Protein AF-A0A1I9GEI7-F1 (afdb_monomer_lite)

Foldseek 3Di:
DDDDDDDDDDDDDDDDDDDDPDDDPVVVVVVVVVVVVVVVVVVVVVVVVVVVVVVVVVVVVVVVVVVVVVVVVVVVVVVVVVVVVVVVVVVVVVVVVVVVVVVVVVVVVVVVVVVVVVVVVPPDDDDDDDDDDDDDDDDDDCDPVNVVVVVVVVVVVVVVVVVVVVVVVVVVVVVVVVVVVVVVVVVCVVCPDPVVVCPDPVNVVVVVVVVVVVVVVVVVVVVVVVVVVVVVVVVVVVVVVVVVVVVVVVVVVVVVVVVVVVVVVVVVVVVVVVVVVVVVVVVVVVVVVVVPVVVVVVVVVVVVVVVVVVVVVVVVVVVVVVVVVVVVVVVVVVVVVVVVVVVVVVPDDDDDDDDDDDDDDDDDDDDDDDDDDDDYDDDDDDDDDDDDDDDDDDDDDPDPPPVVVVVVVVVVVVVVVVVVPDDDVVPVVVVVVVVVVVVVVVVVVVVVVVVVVVVVVVVVVVVVVVVVVVVVVVVVVVVVVVVVVVVVVVVVVVVVVVVVVVVVVVVVVVVVVVVVVVVVVVVVVVVVVVVVVVVVVVVVVVVVVVVVVVVVVVVVVVVVVVVVVVVVVVVVVVVVVVVVVVVVVVVVVVVVVVVVVVVVVVV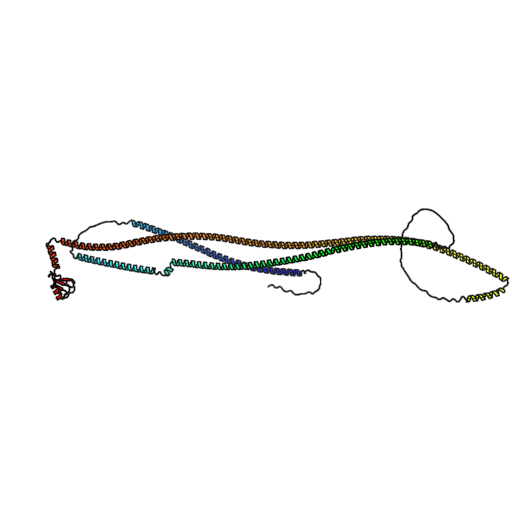VVVVVVVVVVVVVVVVVVVVVVVVVVVVVVVVVVVVVVVVVVVVVVVVVVVVVVVVVVVVVVVVPPPDVVCVVVVVVVVVLQVQAFPQPRPHGWFKAFQVPRDTGHPVSCVVCQVVVVQADPPPRHGDHDVRMDTHDDD

Sequence (742 aa):
MIASCSTADESPDDGASTSDGRPTVNAMLVKRNAELSEENIKLQKMITKLQSENHSLSSKVSAQEDKLTIIDTRKQEMDNSLEEMKYELEKAMRRECKLDFRLAEYVKKTRDLEMNLMKASVVNGPNNTNNTKADSPPTASVNKSKLEELEQNLEIQTDLAASRLQELQEMLDKNKNLTKQVENLKMNLKNIPTEVIRTSIEYTTLQSQFSSLFTEANQMRQQIETAKSQLAALRSAHSKQIEVMESEECQAREQMQDTMNRHEEELYQVRREYEMLRLEFEQNLSANEQSGPLNKEIRLMLASAKAENQQLKQEANRFKRKWKEAVSSLAKCNKELESERRYRERCLLIEIEDDNDALASPDQDRNIAEPSESLLHDGESCEYNSEIDGDTDIGTHPNRVIQKLKKKVADLQLKIDALNALTAEQRERAELLVRERRLKLENDKLQLHIKKLAGADHREKMKYYSDEAQRKIRLETADRLRKEAHSARQEEEGLMNDVETTGQAFEEMQEQNTRLLQQLREKDDANLKLMAERIRANQYQKKMSEERERTEERISSLQNQIEAQQLMISKLEETEKLLRQKNSHLEHQLRLIEQANDMHKRKAIECSQTSADYKAQLEKCNSQLNDAQQAVTTKTSQQEVDSFKIKRLEEEKSILRKKLERTKKMEKMENWDEVLNEEIRELKDILTCPSCKVRRKDAVLTKCFHVFCMECMKTRYETRRRKCPKCNAAFGANDYRRMYFT

Secondary structure (DSSP, 8-state):
------------------------HHHHHHHHHHHHHHHHHHHHHHHHHHHHHHHHHHHHHHHHHHHHHHHHHHHHHHHHHHHHHHHHHHHHHHHHHHHHHHHHHHHHHHHHHHHHHHHHTTS--------------------HHHHHHHHHHHHHHHHHHHHHHHHHHHHHHHHHHHHHHHHHHHHHHHS--HHHHHTSHHHHHHHHHHHHHHHHHHHHHHHHHHHHHHHHHHHHHHHHHHHHHHHHHHHHHHHHHHHHHHHHHHHHHHHHHHHHHHHHHHHHHHHHHHHHHHHHHHHHHHHHHHHHHHHHHHHHHHHHHHHHHHHHHHHHHHHHHHHHHHHHTTS--------------------------------------------------S-SSHHHHHHHHHHHHHHHHHHTT--THHHHHHHHHHHHHHHHHHHHHHHHHHHHHHHHHHHHHHHHHHHHHHHHHHHHHHHHHHHHHHHHHHHHHHHHHHHHHHHHHHHHHHHHHHHHHHHHHHHHHHHHHHHHHHHHHHHHHHHHHHHHHHHHHHHHHHHHHHHHHHHHHHHHHHHHHHHHHHHHHHHHHHHHHHHHHHHHHHHHHHHHHHHHHHHHHHHHHHHHHHHHHHHHHHHHHHHHHHHHHHHHHHHHHHHHHHHHHHHHHHTT---HHHHHHHHHHHHHHHHB-TTTSSSBP-EEETTT--EE-HHHHHHHHHTS--B-TTT--B--GGGEEE----

Structure (mmCIF, N/CA/C/O backbone):
data_AF-A0A1I9GEI7-F1
#
_entry.id   AF-A0A1I9GEI7-F1
#
loop_
_atom_site.group_PDB
_atom_site.id
_atom_site.type_symbol
_atom_site.label_atom_id
_atom_site.label_alt_id
_atom_site.label_comp_id
_atom_site.label_asym_id
_atom_site.label_entity_id
_atom_site.label_seq_id
_atom_site.pdbx_PDB_ins_code
_atom_site.Cartn_x
_atom_site.Cartn_y
_atom_site.Cartn_z
_atom_site.occupancy
_atom_site.B_iso_or_equiv
_atom_site.auth_seq_id
_atom_site.auth_comp_id
_atom_site.auth_asym_id
_atom_site.auth_atom_id
_atom_site.pdbx_PDB_model_num
ATOM 1 N N . MET A 1 1 ? -19.614 -15.249 -33.606 1.00 47.25 1 MET A N 1
ATOM 2 C CA . MET A 1 1 ? -19.896 -15.496 -35.035 1.00 47.25 1 MET A CA 1
ATOM 3 C C . MET A 1 1 ? -19.395 -14.316 -35.857 1.00 47.25 1 MET A C 1
ATOM 5 O O . MET A 1 1 ? -20.110 -13.334 -35.958 1.00 47.25 1 MET A O 1
ATOM 9 N N . ILE A 1 2 ? -18.194 -14.409 -36.426 1.00 38.41 2 ILE A N 1
ATOM 10 C CA . ILE A 1 2 ? -17.815 -13.773 -37.701 1.00 38.41 2 ILE A CA 1
ATOM 11 C C . ILE A 1 2 ? -16.936 -14.819 -38.397 1.00 38.41 2 ILE A C 1
ATOM 13 O O . ILE A 1 2 ? -16.168 -15.498 -37.715 1.00 38.41 2 ILE A O 1
ATOM 17 N N . ALA A 1 3 ? -17.094 -15.003 -39.706 1.00 49.97 3 ALA A N 1
ATOM 18 C CA . ALA A 1 3 ? -16.322 -15.963 -40.487 1.00 49.97 3 ALA A CA 1
ATOM 19 C C . ALA A 1 3 ? -15.594 -15.245 -41.628 1.00 49.97 3 ALA A C 1
ATOM 21 O O . ALA A 1 3 ? -16.224 -14.531 -42.403 1.00 49.97 3 ALA A O 1
ATOM 22 N N . SER A 1 4 ? -14.288 -15.491 -41.728 1.00 43.84 4 SER A N 1
ATOM 23 C CA . SER A 1 4 ? -13.416 -15.098 -42.839 1.00 43.84 4 SER A CA 1
ATOM 24 C C . SER A 1 4 ? -12.500 -16.301 -43.092 1.00 43.84 4 SER A C 1
ATOM 26 O O . SER A 1 4 ? -11.586 -16.541 -42.312 1.00 43.84 4 SER A O 1
ATOM 28 N N . CYS A 1 5 ? -12.922 -17.267 -43.908 1.00 33.53 5 CYS A N 1
ATOM 29 C CA . CYS A 1 5 ? -12.901 -17.247 -45.377 1.00 33.53 5 CYS A CA 1
ATOM 30 C C . CYS A 1 5 ? -11.485 -17.516 -45.908 1.00 33.53 5 CYS A C 1
ATOM 32 O O . CYS A 1 5 ? -10.578 -16.707 -45.733 1.00 33.53 5 CYS A O 1
ATOM 34 N N . SER A 1 6 ? -11.315 -18.689 -46.517 1.00 43.53 6 SER A N 1
ATOM 35 C CA . SER A 1 6 ? -10.048 -19.179 -47.054 1.00 43.53 6 SER A CA 1
ATOM 36 C C . SER A 1 6 ? -9.843 -18.701 -48.490 1.00 43.53 6 SER A C 1
ATOM 38 O O . SER A 1 6 ? -10.722 -18.879 -49.329 1.00 43.53 6 SER A O 1
ATOM 40 N N . THR A 1 7 ? -8.654 -18.184 -48.784 1.00 39.38 7 THR A N 1
ATOM 41 C CA . THR A 1 7 ? -8.122 -18.020 -50.144 1.00 39.38 7 THR A CA 1
ATOM 42 C C . THR A 1 7 ? -6.944 -18.985 -50.270 1.00 39.38 7 THR A C 1
ATOM 44 O O . THR A 1 7 ? -5.999 -18.881 -49.493 1.00 39.38 7 THR A O 1
ATOM 47 N N . ALA A 1 8 ? -7.097 -20.082 -51.009 1.00 36.38 8 ALA A N 1
ATOM 48 C CA . ALA A 1 8 ? -7.013 -20.142 -52.473 1.00 36.38 8 ALA A CA 1
ATOM 49 C C . ALA A 1 8 ? -5.539 -20.175 -52.901 1.00 36.38 8 ALA A C 1
ATOM 51 O O . ALA A 1 8 ? -4.806 -19.207 -52.725 1.00 36.38 8 ALA A O 1
ATOM 52 N N . ASP A 1 9 ? -5.137 -21.349 -53.377 1.00 42.50 9 ASP A N 1
ATOM 53 C CA . ASP A 1 9 ? -3.764 -21.748 -53.665 1.00 42.50 9 ASP A CA 1
ATOM 54 C C . ASP A 1 9 ? -3.524 -21.564 -55.172 1.00 42.50 9 ASP A C 1
ATOM 56 O O . ASP A 1 9 ? -4.087 -22.304 -55.979 1.00 42.50 9 ASP A O 1
ATOM 60 N N . GLU A 1 10 ? -2.763 -20.537 -55.556 1.00 38.41 10 GLU A N 1
ATOM 61 C CA . GLU A 1 10 ? -2.365 -20.285 -56.947 1.00 38.41 10 GLU A CA 1
ATOM 62 C C . GLU A 1 10 ? -0.853 -20.063 -57.022 1.00 38.41 10 GLU A C 1
ATOM 64 O O . GLU A 1 10 ? -0.320 -19.038 -56.590 1.00 38.41 10 GLU A O 1
ATOM 69 N N . SER A 1 11 ? -0.160 -21.043 -57.597 1.00 42.50 11 SER A N 1
ATOM 70 C CA . SER A 1 11 ? 1.248 -20.954 -57.959 1.00 42.50 11 SER A CA 1
ATOM 71 C C . SER A 1 11 ? 1.427 -20.314 -59.340 1.00 42.50 11 SER A C 1
ATOM 73 O O . SER A 1 11 ? 0.691 -20.624 -60.279 1.00 42.50 11 SER A O 1
ATOM 75 N N . PRO A 1 12 ? 2.461 -19.477 -59.500 1.00 52.19 12 PRO A N 1
ATOM 76 C CA . PRO A 1 12 ? 3.128 -19.311 -60.780 1.00 52.19 12 PRO A CA 1
ATOM 77 C C . PRO A 1 12 ? 4.585 -19.799 -60.737 1.00 52.19 12 PRO A C 1
ATOM 79 O O . PRO A 1 12 ? 5.281 -19.680 -59.732 1.00 52.19 12 PRO A O 1
ATOM 82 N N . ASP A 1 13 ? 4.970 -20.353 -61.881 1.00 41.66 13 ASP A N 1
ATOM 83 C CA . ASP A 1 13 ? 6.180 -21.090 -62.258 1.00 41.66 13 ASP A CA 1
ATOM 84 C C . ASP A 1 13 ? 7.545 -20.417 -61.967 1.00 41.66 13 ASP A C 1
ATOM 86 O O . ASP A 1 13 ? 7.644 -19.222 -61.680 1.00 41.66 13 ASP A O 1
ATOM 90 N N . ASP A 1 14 ? 8.610 -21.210 -62.088 1.00 48.62 14 ASP A N 1
ATOM 91 C CA . ASP A 1 14 ? 10.005 -20.840 -61.826 1.00 48.62 14 ASP A CA 1
ATOM 92 C C . ASP A 1 14 ? 10.634 -19.940 -62.917 1.00 48.62 14 ASP A C 1
ATOM 94 O O . ASP A 1 14 ? 10.283 -20.010 -64.096 1.00 48.62 14 ASP A O 1
ATOM 98 N N . GLY A 1 15 ? 11.685 -19.189 -62.547 1.00 38.34 15 GLY A N 1
ATOM 99 C CA . GLY A 1 15 ? 12.739 -18.810 -63.506 1.00 38.34 15 GLY A CA 1
ATOM 100 C C . GLY A 1 15 ? 13.086 -17.326 -63.703 1.00 38.34 15 GLY A C 1
ATOM 101 O O . GLY A 1 15 ? 12.799 -16.758 -64.754 1.00 38.34 15 GLY A O 1
ATOM 102 N N . ALA A 1 16 ? 13.876 -16.746 -62.790 1.00 36.84 16 ALA A N 1
ATOM 103 C CA . ALA A 1 16 ? 14.902 -15.745 -63.138 1.00 36.84 16 ALA A CA 1
ATOM 104 C C . ALA A 1 16 ? 15.959 -15.596 -62.027 1.00 36.84 16 ALA A C 1
ATOM 106 O O . ALA A 1 16 ? 15.636 -15.297 -60.879 1.00 36.84 16 ALA A O 1
ATOM 107 N N . SER A 1 17 ? 17.243 -15.749 -62.363 1.00 48.09 17 SER A N 1
ATOM 108 C CA . SER A 1 17 ? 18.351 -15.591 -61.413 1.00 48.09 17 SER A CA 1
ATOM 109 C C . SER A 1 17 ? 18.900 -14.158 -61.384 1.00 48.09 17 SER A C 1
ATOM 111 O O . SER A 1 17 ? 19.732 -13.799 -62.219 1.00 48.09 17 SER A O 1
ATOM 113 N N . THR A 1 18 ? 18.527 -13.365 -60.377 1.00 38.62 18 THR A N 1
ATOM 114 C CA . THR A 1 18 ? 19.280 -12.161 -59.971 1.00 38.62 18 THR A CA 1
ATOM 115 C C . THR A 1 18 ? 19.300 -12.016 -58.456 1.00 38.62 18 THR A C 1
ATOM 117 O O . THR A 1 18 ? 18.260 -12.087 -57.806 1.00 38.62 18 THR A O 1
ATOM 120 N N . SER A 1 19 ? 20.479 -11.769 -57.893 1.00 50.06 19 SER A N 1
ATOM 121 C CA . SER A 1 19 ? 20.672 -11.512 -56.467 1.00 50.06 19 SER A CA 1
ATOM 122 C C . SER A 1 19 ? 20.316 -10.069 -56.088 1.00 50.06 19 SER A C 1
ATOM 124 O O . SER A 1 19 ? 21.043 -9.154 -56.472 1.00 50.06 19 SER A O 1
ATOM 126 N N . ASP A 1 20 ? 19.293 -9.864 -55.254 1.00 41.44 20 ASP A N 1
ATOM 127 C CA . ASP A 1 20 ? 19.249 -8.706 -54.348 1.00 41.44 20 ASP A CA 1
ATOM 128 C C . ASP A 1 20 ? 18.528 -9.061 -53.033 1.00 41.44 20 ASP A C 1
ATOM 130 O O . ASP A 1 20 ? 17.463 -9.677 -53.020 1.00 41.44 20 ASP A O 1
ATOM 134 N N . GLY A 1 21 ? 19.135 -8.699 -51.904 1.00 50.72 21 GLY A N 1
ATOM 135 C CA . GLY A 1 21 ? 18.755 -9.138 -50.557 1.00 50.72 21 GLY A CA 1
ATOM 136 C C . GLY A 1 21 ? 17.668 -8.284 -49.904 1.00 50.72 21 GLY A C 1
ATOM 137 O O . GLY A 1 21 ? 17.791 -7.939 -48.728 1.00 50.72 21 GLY A O 1
ATOM 138 N N . ARG A 1 22 ? 16.635 -7.878 -50.652 1.00 54.03 22 ARG A N 1
ATOM 139 C CA . ARG A 1 22 ? 15.610 -6.926 -50.187 1.00 54.03 22 ARG A CA 1
ATOM 140 C C . ARG A 1 22 ? 14.222 -7.572 -50.105 1.00 54.03 22 ARG A C 1
ATOM 142 O O . ARG A 1 22 ? 13.704 -7.992 -51.136 1.00 54.03 22 ARG A O 1
ATOM 149 N N . PRO A 1 23 ? 13.570 -7.609 -48.923 1.00 56.78 23 PRO A N 1
ATOM 150 C CA . PRO A 1 23 ? 12.199 -8.097 -48.812 1.00 56.78 23 PRO A CA 1
ATOM 151 C C . PRO A 1 23 ? 11.239 -7.250 -49.653 1.00 56.78 23 PRO A C 1
ATOM 153 O O . PRO A 1 23 ? 11.189 -6.026 -49.509 1.00 56.78 23 PRO A O 1
ATOM 156 N N . THR A 1 24 ? 10.449 -7.903 -50.502 1.00 75.25 24 THR A N 1
ATOM 157 C CA . THR A 1 24 ? 9.419 -7.261 -51.328 1.00 75.25 24 THR A CA 1
ATOM 158 C C . THR A 1 24 ? 8.408 -6.521 -50.449 1.00 75.25 24 THR A C 1
ATOM 160 O O . THR A 1 24 ? 8.056 -6.999 -49.369 1.00 75.25 24 THR A O 1
ATOM 163 N N . VAL A 1 25 ? 7.877 -5.383 -50.912 1.00 73.81 25 VAL A N 1
ATOM 164 C CA . VAL A 1 25 ? 6.962 -4.536 -50.113 1.00 73.81 25 VAL A CA 1
ATOM 165 C C . VAL A 1 25 ? 5.752 -5.321 -49.581 1.00 73.81 25 VAL A C 1
ATOM 167 O O . VAL A 1 25 ? 5.377 -5.148 -48.423 1.00 73.81 25 VAL A O 1
ATOM 170 N N . ASN A 1 26 ? 5.210 -6.267 -50.359 1.00 75.62 26 ASN A N 1
ATOM 171 C CA . ASN A 1 26 ? 4.143 -7.166 -49.900 1.00 75.62 26 ASN A CA 1
ATOM 172 C C . ASN A 1 26 ? 4.545 -8.013 -48.680 1.00 75.62 26 ASN A C 1
ATOM 174 O O . ASN A 1 26 ? 3.736 -8.166 -47.772 1.00 75.62 26 ASN A O 1
ATOM 178 N N . ALA A 1 27 ? 5.780 -8.519 -48.603 1.00 79.06 27 ALA A N 1
ATOM 179 C CA . ALA A 1 27 ? 6.245 -9.294 -47.451 1.00 79.06 27 ALA A CA 1
ATOM 180 C C . ALA A 1 27 ? 6.339 -8.426 -46.182 1.00 79.06 27 ALA A C 1
ATOM 182 O O . ALA A 1 27 ? 5.968 -8.872 -45.096 1.00 79.06 27 ALA A O 1
ATOM 183 N N . MET A 1 28 ? 6.758 -7.161 -46.318 1.00 82.12 28 MET A N 1
ATOM 184 C CA . MET A 1 28 ? 6.739 -6.199 -45.208 1.00 82.12 28 MET A CA 1
ATOM 185 C C . MET A 1 28 ? 5.309 -5.849 -44.766 1.00 82.12 28 MET A C 1
ATOM 187 O O . MET A 1 28 ? 5.043 -5.800 -43.566 1.00 82.12 28 MET A O 1
ATOM 191 N N . LEU A 1 29 ? 4.378 -5.658 -45.708 1.00 79.19 29 LEU A N 1
ATOM 192 C CA . LEU A 1 29 ? 2.964 -5.392 -45.410 1.00 79.19 29 LEU A CA 1
ATOM 193 C C . LEU A 1 29 ? 2.276 -6.589 -44.737 1.00 79.19 29 LEU A C 1
ATOM 195 O O . LEU A 1 29 ? 1.579 -6.404 -43.742 1.00 79.19 29 LEU A O 1
ATOM 199 N N . VAL A 1 30 ? 2.512 -7.814 -45.219 1.00 87.75 30 VAL A N 1
ATOM 200 C CA . VAL A 1 30 ? 2.005 -9.048 -44.592 1.00 87.75 30 VAL A CA 1
ATOM 201 C C . VAL A 1 30 ? 2.549 -9.190 -43.172 1.00 87.75 30 VAL A C 1
ATOM 203 O O . VAL A 1 30 ? 1.767 -9.421 -42.249 1.00 87.75 30 VAL A O 1
ATOM 206 N N . LYS A 1 31 ? 3.855 -8.966 -42.959 1.00 89.12 31 LYS A N 1
ATOM 207 C CA . LYS A 1 31 ? 4.442 -8.994 -41.613 1.00 89.12 31 LYS A CA 1
ATOM 208 C C . LYS A 1 31 ? 3.814 -7.936 -40.697 1.00 89.12 31 LYS A C 1
ATOM 210 O O . LYS A 1 31 ? 3.399 -8.272 -39.591 1.00 89.12 31 LYS A O 1
ATOM 215 N N . ARG A 1 32 ? 3.685 -6.681 -41.147 1.00 89.88 32 ARG A N 1
ATOM 216 C CA . ARG A 1 32 ? 3.103 -5.608 -40.322 1.00 89.88 32 ARG A CA 1
ATOM 217 C C . ARG A 1 32 ? 1.621 -5.848 -40.015 1.00 89.88 32 ARG A C 1
ATOM 219 O O . ARG A 1 32 ? 1.188 -5.557 -38.905 1.00 89.88 32 ARG A O 1
ATOM 226 N N . ASN A 1 33 ? 0.860 -6.433 -40.942 1.00 88.38 33 ASN A N 1
ATOM 227 C CA . ASN A 1 33 ? -0.521 -6.854 -40.689 1.00 88.38 33 ASN A CA 1
ATOM 228 C C . ASN A 1 33 ? -0.609 -8.009 -39.679 1.00 88.38 33 ASN A C 1
ATOM 230 O O . ASN A 1 33 ? -1.514 -8.004 -38.847 1.00 88.38 33 ASN A O 1
ATOM 234 N N . ALA A 1 34 ? 0.327 -8.964 -39.700 1.00 92.25 34 ALA A N 1
ATOM 235 C CA . ALA A 1 34 ? 0.399 -10.018 -38.687 1.00 92.25 34 ALA A CA 1
ATOM 236 C C . ALA A 1 34 ? 0.708 -9.442 -37.292 1.00 92.25 34 ALA A C 1
ATOM 238 O O . ALA A 1 34 ? -0.005 -9.747 -36.337 1.00 92.25 34 ALA A O 1
ATOM 239 N N . GLU A 1 35 ? 1.691 -8.539 -37.190 1.00 92.44 35 GLU A N 1
ATOM 240 C CA . GLU A 1 35 ? 2.014 -7.811 -35.952 1.00 92.44 35 GLU A CA 1
ATOM 241 C C . GLU A 1 35 ? 0.794 -7.026 -35.420 1.00 92.44 35 GLU A C 1
ATOM 243 O O . GLU A 1 35 ? 0.426 -7.176 -34.256 1.00 92.44 35 GLU A O 1
ATOM 248 N N . LEU A 1 36 ? 0.111 -6.252 -36.276 1.00 92.31 36 LEU A N 1
ATOM 249 C CA . LEU A 1 36 ? -1.103 -5.490 -35.928 1.00 92.31 36 LEU A CA 1
ATOM 250 C C . LEU A 1 36 ? -2.303 -6.379 -35.553 1.00 92.31 36 LEU A C 1
ATOM 252 O O . LEU A 1 36 ? -3.172 -5.959 -34.782 1.00 92.31 36 LEU A O 1
ATOM 256 N N . SER A 1 37 ? -2.377 -7.597 -36.096 1.00 93.06 37 SER A N 1
ATOM 257 C CA . SER A 1 37 ? -3.395 -8.589 -35.739 1.00 93.06 37 SER A CA 1
ATOM 258 C C . SER A 1 37 ? -3.120 -9.183 -34.355 1.00 93.06 37 SER A C 1
ATOM 260 O O . SER A 1 37 ? -4.022 -9.243 -33.519 1.00 93.06 37 SER A O 1
ATOM 262 N N . GLU A 1 38 ? -1.866 -9.536 -34.064 1.00 94.25 38 GLU A N 1
ATOM 263 C CA . GLU A 1 38 ? -1.453 -10.019 -32.744 1.00 94.25 38 GLU A CA 1
ATOM 264 C C . GLU A 1 38 ? -1.621 -8.933 -31.664 1.00 94.25 38 GLU A C 1
ATOM 266 O O . GLU A 1 38 ? -2.095 -9.211 -30.561 1.00 94.25 38 GLU A O 1
ATOM 271 N N . GLU A 1 39 ? -1.300 -7.681 -31.998 1.00 93.75 39 GLU A N 1
ATOM 272 C CA . GLU A 1 39 ? -1.525 -6.493 -31.169 1.00 93.75 39 GLU A CA 1
ATOM 273 C C . GLU A 1 39 ? -3.023 -6.276 -30.887 1.00 93.75 39 GLU A C 1
ATOM 275 O O . GLU A 1 39 ? -3.415 -6.137 -29.727 1.00 93.75 39 GLU A O 1
ATOM 280 N N . ASN A 1 40 ? -3.893 -6.386 -31.901 1.00 92.12 40 ASN A N 1
ATOM 281 C CA . ASN A 1 40 ? -5.350 -6.381 -31.707 1.00 92.12 40 ASN A CA 1
ATOM 282 C C . ASN A 1 40 ? -5.828 -7.505 -30.777 1.00 92.12 40 ASN A C 1
ATOM 284 O O . ASN A 1 40 ? -6.654 -7.263 -29.900 1.00 92.12 40 ASN A O 1
ATOM 288 N N . ILE A 1 41 ? -5.307 -8.725 -30.928 1.00 95.75 41 ILE A N 1
ATOM 289 C CA . ILE A 1 41 ? -5.671 -9.866 -30.073 1.00 95.75 41 ILE A CA 1
ATOM 290 C C . ILE A 1 41 ? -5.223 -9.629 -28.620 1.00 95.75 41 ILE A C 1
ATOM 292 O O . ILE A 1 41 ? -5.959 -9.968 -27.689 1.00 95.75 41 ILE A O 1
ATOM 296 N N . LYS A 1 42 ? -4.051 -9.019 -28.399 1.00 95.25 42 LYS A N 1
ATOM 297 C CA . LYS A 1 42 ? -3.572 -8.611 -27.064 1.00 95.25 42 LYS A CA 1
ATOM 298 C C . LYS A 1 42 ? -4.479 -7.538 -26.451 1.00 95.25 42 LYS A C 1
ATOM 300 O O . LYS A 1 42 ? -4.920 -7.700 -25.313 1.00 95.25 42 LYS A O 1
ATOM 305 N N . LEU A 1 43 ? -4.831 -6.502 -27.216 1.00 94.44 43 LEU A N 1
ATOM 306 C CA . LEU A 1 43 ? -5.737 -5.434 -26.779 1.00 94.44 43 LEU A CA 1
ATOM 307 C C . LEU A 1 43 ? -7.145 -5.959 -26.464 1.00 94.44 43 LEU A C 1
ATOM 309 O O . LEU A 1 43 ? -7.686 -5.639 -25.409 1.00 94.44 43 LEU A O 1
ATOM 313 N N . GLN A 1 44 ? -7.717 -6.826 -27.307 1.00 94.44 44 GLN A N 1
ATOM 314 C CA . GLN A 1 44 ? -9.020 -7.453 -27.053 1.00 94.44 44 GLN A CA 1
ATOM 315 C C . GLN A 1 44 ? -9.009 -8.290 -25.767 1.00 94.44 44 GLN A C 1
ATOM 317 O O . GLN A 1 44 ? -9.901 -8.128 -24.938 1.00 94.44 44 GLN A O 1
ATOM 322 N N . LYS A 1 45 ? -7.970 -9.110 -25.541 1.00 95.62 45 LYS A N 1
ATOM 323 C CA . LYS A 1 45 ? -7.800 -9.860 -24.280 1.00 95.62 45 LYS A CA 1
ATOM 324 C C . LYS A 1 45 ? -7.725 -8.929 -23.065 1.00 95.62 45 LYS A C 1
ATOM 326 O O . LYS A 1 45 ? -8.356 -9.214 -22.047 1.00 95.62 45 LYS A O 1
ATOM 331 N N . MET A 1 46 ? -6.999 -7.813 -23.168 1.00 95.56 46 MET A N 1
ATOM 332 C CA . MET A 1 46 ? -6.888 -6.837 -22.080 1.00 95.56 46 MET A CA 1
ATOM 333 C C . MET A 1 46 ? -8.217 -6.116 -21.810 1.00 95.56 46 MET A C 1
ATOM 335 O O . MET A 1 46 ? -8.608 -5.991 -20.653 1.00 95.56 46 MET A O 1
ATOM 339 N N . ILE A 1 47 ? -8.960 -5.730 -22.852 1.00 95.00 47 ILE A N 1
ATOM 340 C CA . ILE A 1 47 ? -10.312 -5.159 -22.730 1.00 95.00 47 ILE A CA 1
ATOM 341 C C . ILE A 1 47 ? -11.260 -6.155 -22.049 1.00 95.00 47 ILE A C 1
ATOM 343 O O . ILE A 1 47 ? -11.950 -5.779 -21.104 1.00 95.00 47 ILE A O 1
ATOM 347 N N . THR A 1 48 ? -11.268 -7.429 -22.460 1.00 95.06 48 THR A N 1
ATOM 348 C CA . THR A 1 48 ? -12.107 -8.466 -21.833 1.00 95.06 48 THR A CA 1
ATOM 349 C C . THR A 1 48 ? -11.746 -8.681 -20.360 1.00 95.06 48 THR A C 1
ATOM 351 O O . THR A 1 48 ? -12.643 -8.778 -19.519 1.00 95.06 48 THR A O 1
ATOM 354 N N . LYS A 1 49 ? -10.448 -8.693 -20.019 1.00 95.50 49 LYS A N 1
ATOM 355 C CA . LYS A 1 49 ? -9.983 -8.761 -18.626 1.00 95.50 49 LYS A CA 1
ATOM 356 C C . LYS A 1 49 ? -10.508 -7.571 -17.816 1.00 95.50 49 LYS A C 1
ATOM 358 O O . LYS A 1 49 ? -11.215 -7.788 -16.833 1.00 95.50 49 LYS A O 1
ATOM 363 N N . LEU A 1 50 ? -10.257 -6.342 -18.273 1.00 93.19 50 LEU A N 1
ATOM 364 C CA . LEU A 1 50 ? -10.688 -5.113 -17.596 1.00 93.19 50 LEU A CA 1
ATOM 365 C C . LEU A 1 50 ? -12.216 -5.029 -17.445 1.00 93.19 50 LEU A C 1
ATOM 367 O O . LEU A 1 50 ? -12.706 -4.591 -16.408 1.00 93.19 50 LEU A O 1
ATOM 371 N N . GLN A 1 51 ? -12.987 -5.498 -18.431 1.00 94.88 51 GLN A N 1
ATOM 372 C CA . GLN A 1 51 ? -14.448 -5.598 -18.334 1.00 94.88 51 GLN A CA 1
ATOM 373 C C . GLN A 1 51 ? -14.889 -6.583 -17.239 1.00 94.88 51 GLN A C 1
ATOM 375 O O . GLN A 1 51 ? -15.786 -6.261 -16.459 1.00 94.88 51 GLN A O 1
ATOM 380 N N . SER A 1 52 ? -14.241 -7.750 -17.134 1.00 94.06 52 SER A N 1
ATOM 381 C CA . SER A 1 52 ? -14.532 -8.738 -16.082 1.00 94.06 52 SER A CA 1
ATOM 382 C C . SER A 1 52 ? -14.151 -8.243 -14.679 1.00 94.06 52 SER A C 1
ATOM 384 O O . SER A 1 52 ? -14.899 -8.451 -13.722 1.00 94.06 52 SER A O 1
ATOM 386 N N . GLU A 1 53 ? -13.037 -7.517 -14.560 1.00 95.25 53 GLU A N 1
ATOM 387 C CA . GLU A 1 53 ? -12.574 -6.917 -13.306 1.00 95.25 53 GLU A CA 1
ATOM 388 C C . GLU A 1 53 ? -13.493 -5.770 -12.872 1.00 95.25 53 GLU A C 1
ATOM 390 O O . GLU A 1 53 ? -13.914 -5.733 -11.717 1.00 95.25 53 GLU A O 1
ATOM 395 N N . ASN A 1 54 ? -13.895 -4.897 -13.801 1.00 93.06 54 ASN A N 1
ATOM 396 C CA . ASN A 1 54 ? -14.851 -3.821 -13.543 1.00 93.06 54 ASN A CA 1
ATOM 397 C C . ASN A 1 54 ? -16.231 -4.374 -13.136 1.00 93.06 54 ASN A C 1
ATOM 399 O O . ASN A 1 54 ? -16.805 -3.924 -12.147 1.00 93.06 54 ASN A O 1
ATOM 403 N N . HIS A 1 55 ? -16.730 -5.419 -13.806 1.00 95.62 55 HIS A N 1
ATOM 404 C CA . HIS A 1 55 ? -17.966 -6.091 -13.391 1.00 95.62 55 HIS A CA 1
ATOM 405 C C . HIS A 1 55 ? -17.837 -6.701 -11.982 1.00 95.62 55 HIS A C 1
ATOM 407 O O . HIS A 1 55 ? -18.707 -6.485 -11.142 1.00 95.62 55 HIS A O 1
ATOM 413 N N . SER A 1 56 ? -16.713 -7.364 -11.672 1.00 95.25 56 SER A N 1
ATOM 414 C CA . SER A 1 56 ? -16.432 -7.889 -10.326 1.00 95.25 56 SER A CA 1
ATOM 415 C C . SER A 1 56 ? -16.384 -6.790 -9.257 1.00 95.25 56 SER A C 1
ATOM 417 O O . SER A 1 56 ? -16.894 -6.983 -8.153 1.00 95.25 56 SER A O 1
ATOM 419 N N . LEU A 1 57 ? -15.779 -5.638 -9.563 1.00 92.31 57 LEU A N 1
ATOM 420 C CA . LEU A 1 57 ? -15.705 -4.486 -8.663 1.00 92.31 57 LEU A CA 1
ATOM 421 C C . LEU A 1 57 ? -17.077 -3.833 -8.469 1.00 92.31 57 LEU A C 1
ATOM 423 O O . LEU A 1 57 ? -17.466 -3.600 -7.330 1.00 92.31 57 LEU A O 1
ATOM 427 N N . SER A 1 58 ? -17.845 -3.625 -9.538 1.00 95.88 58 SER A N 1
ATOM 428 C CA . SER A 1 58 ? -19.215 -3.101 -9.480 1.00 95.88 58 SER A CA 1
ATOM 429 C C . SER A 1 58 ? -20.130 -3.987 -8.622 1.00 95.88 58 SER A C 1
ATOM 431 O O . SER A 1 58 ? -20.795 -3.482 -7.717 1.00 95.88 58 SER A O 1
ATOM 433 N N . SER A 1 59 ? -20.080 -5.316 -8.795 1.00 94.06 59 SER A N 1
ATOM 434 C CA . SER A 1 59 ? -20.810 -6.256 -7.930 1.00 94.06 59 SER A CA 1
ATOM 435 C C . SER A 1 59 ? -20.363 -6.190 -6.465 1.00 94.06 59 SER A C 1
ATOM 437 O O . SER A 1 59 ? -21.190 -6.318 -5.564 1.00 94.06 59 SER A O 1
ATOM 439 N N . LYS A 1 60 ? -19.067 -5.972 -6.199 1.00 94.56 60 LYS A N 1
ATOM 440 C CA . LYS A 1 60 ? -18.546 -5.787 -4.833 1.00 94.56 60 LYS A CA 1
ATOM 441 C C . LYS A 1 60 ? -18.990 -4.460 -4.214 1.00 94.56 60 LYS A C 1
ATOM 443 O O . LYS A 1 60 ? -19.219 -4.445 -3.012 1.00 94.56 60 LYS A O 1
ATOM 448 N N . VAL A 1 61 ? -19.108 -3.381 -4.993 1.00 92.06 61 VAL A N 1
ATOM 449 C CA . VAL A 1 61 ? -19.590 -2.070 -4.520 1.00 92.06 61 VAL A CA 1
ATOM 450 C C . VAL A 1 61 ? -21.060 -2.164 -4.113 1.00 92.06 61 VAL A C 1
ATOM 452 O O . VAL A 1 61 ? -21.363 -1.918 -2.948 1.00 92.06 61 VAL A O 1
ATOM 455 N N . SER A 1 62 ? -21.931 -2.661 -4.998 1.00 94.00 62 SER A N 1
ATOM 456 C CA . SER A 1 62 ? -23.355 -2.883 -4.691 1.00 94.00 62 SER A CA 1
ATOM 457 C C . SER A 1 62 ? -23.543 -3.770 -3.450 1.00 94.00 62 SER A C 1
ATOM 459 O O . SER A 1 62 ? -24.249 -3.395 -2.517 1.00 94.00 62 SER A O 1
ATOM 461 N N . ALA A 1 63 ? -22.791 -4.871 -3.338 1.00 91.56 63 ALA A N 1
ATOM 462 C CA . ALA A 1 63 ? -22.832 -5.745 -2.164 1.00 91.56 63 ALA A CA 1
ATOM 463 C C . ALA A 1 63 ? -22.224 -5.138 -0.873 1.00 91.56 63 ALA A C 1
ATOM 465 O O . ALA A 1 63 ? -22.182 -5.821 0.156 1.00 91.56 63 ALA A O 1
ATOM 466 N N . GLN A 1 64 ? -21.705 -3.906 -0.895 1.00 91.00 64 GLN A N 1
ATOM 467 C CA . GLN A 1 64 ? -21.345 -3.121 0.296 1.00 91.00 64 GLN A CA 1
ATOM 468 C C . GLN A 1 64 ? -22.355 -1.988 0.540 1.00 91.00 64 GLN A C 1
ATOM 470 O O . GLN A 1 64 ? -22.663 -1.714 1.697 1.00 91.00 64 GLN A O 1
ATOM 475 N N . GLU A 1 65 ? -22.926 -1.393 -0.511 1.00 93.44 65 GLU A N 1
ATOM 476 C CA . GLU A 1 65 ? -24.041 -0.435 -0.433 1.00 93.44 65 GLU A CA 1
ATOM 477 C C . GLU A 1 65 ? -25.285 -1.077 0.209 1.00 93.44 65 GLU A C 1
ATOM 479 O O . GLU A 1 65 ? -25.874 -0.497 1.124 1.00 93.44 65 GLU A O 1
ATOM 484 N N . ASP A 1 66 ? -25.605 -2.327 -0.141 1.00 95.25 66 ASP A N 1
ATOM 485 C CA . ASP A 1 66 ? -26.655 -3.119 0.519 1.00 95.25 66 ASP A CA 1
ATOM 486 C C . ASP A 1 66 ? -26.393 -3.271 2.028 1.00 95.25 66 ASP A C 1
ATOM 488 O O . ASP A 1 66 ? -27.292 -3.129 2.859 1.00 95.25 66 ASP A O 1
ATOM 492 N N . LYS A 1 67 ? -25.138 -3.539 2.413 1.00 94.06 67 LYS A N 1
ATOM 493 C CA . LYS A 1 67 ? -24.754 -3.732 3.821 1.00 94.06 67 LYS A CA 1
ATOM 494 C C . LYS A 1 67 ? -24.771 -2.432 4.612 1.00 94.06 67 LYS A C 1
ATOM 496 O O . LYS A 1 67 ? -25.184 -2.456 5.766 1.00 94.06 67 LYS A O 1
ATOM 501 N N . LEU A 1 68 ? -24.332 -1.324 4.013 1.00 90.12 68 LEU A N 1
ATOM 502 C CA . LEU A 1 68 ? -24.460 0.008 4.605 1.00 90.12 68 LEU A CA 1
ATOM 503 C C . LEU A 1 68 ? -25.937 0.326 4.847 1.00 90.12 68 LEU A C 1
ATOM 505 O O . LEU A 1 68 ? -26.300 0.658 5.970 1.00 90.12 68 LEU A O 1
ATOM 509 N N . THR A 1 69 ? -26.791 0.084 3.850 1.00 93.94 69 THR A N 1
ATOM 510 C CA . THR A 1 69 ? -28.247 0.255 3.963 1.00 93.94 69 THR A CA 1
ATOM 511 C C . THR A 1 69 ? -28.835 -0.561 5.124 1.00 93.94 69 THR A C 1
ATOM 513 O O . THR A 1 69 ? -29.560 -0.010 5.947 1.00 93.94 69 THR A O 1
ATOM 516 N N . ILE A 1 70 ? -28.469 -1.844 5.257 1.00 94.69 70 ILE A N 1
ATOM 517 C CA . ILE A 1 70 ? -28.907 -2.722 6.365 1.00 94.69 70 ILE A CA 1
ATOM 518 C C . ILE A 1 70 ? -28.383 -2.248 7.736 1.00 94.69 70 ILE A C 1
ATOM 520 O O . ILE A 1 70 ? -29.047 -2.431 8.759 1.00 94.69 70 ILE A O 1
ATOM 524 N N . ILE A 1 71 ? -27.184 -1.662 7.788 1.00 90.50 71 ILE A N 1
ATOM 525 C CA . ILE A 1 71 ? -26.608 -1.116 9.023 1.00 90.50 71 ILE A CA 1
ATOM 526 C C . ILE A 1 71 ? -27.317 0.184 9.422 1.00 90.50 71 ILE A C 1
ATOM 528 O O . ILE A 1 71 ? -27.636 0.345 10.599 1.00 90.50 71 ILE A O 1
ATOM 532 N N . ASP A 1 72 ? -27.613 1.074 8.473 1.00 92.06 72 ASP A N 1
ATOM 533 C CA . ASP A 1 72 ? -28.317 2.331 8.741 1.00 92.06 72 ASP A CA 1
ATOM 534 C C . ASP A 1 72 ? -29.795 2.117 9.101 1.00 92.06 72 ASP A C 1
ATOM 536 O O . ASP A 1 72 ? -30.278 2.763 10.033 1.00 92.06 72 ASP A O 1
ATOM 540 N N . THR A 1 73 ? -30.511 1.167 8.481 1.00 94.94 73 THR A N 1
ATOM 541 C CA . THR A 1 73 ? -31.873 0.820 8.938 1.00 94.94 73 THR A CA 1
ATOM 542 C C . THR A 1 73 ? -31.853 0.268 10.361 1.00 94.94 73 THR A C 1
ATOM 544 O O . THR A 1 73 ? -32.618 0.729 11.206 1.00 94.94 73 THR A O 1
ATOM 547 N N . ARG A 1 74 ? -30.922 -0.642 10.676 1.00 93.50 74 ARG A N 1
ATOM 548 C CA . ARG A 1 74 ? -30.766 -1.184 12.035 1.00 93.50 74 ARG A CA 1
ATOM 549 C C . ARG A 1 74 ? -30.354 -0.119 13.055 1.00 93.50 74 ARG A C 1
ATOM 551 O O . ARG A 1 74 ? -30.759 -0.180 14.215 1.00 93.50 74 ARG A O 1
ATOM 558 N N . LYS A 1 75 ? -29.545 0.861 12.652 1.00 91.06 75 LYS A N 1
ATOM 559 C CA . LYS A 1 75 ? -29.221 2.027 13.478 1.00 91.06 75 LYS A CA 1
ATOM 560 C C . LYS A 1 75 ? -30.488 2.839 13.763 1.00 91.06 75 LYS A C 1
ATOM 562 O O . LYS A 1 75 ? -30.758 3.112 14.926 1.00 91.06 75 LYS A O 1
ATOM 567 N N . GLN A 1 76 ? -31.292 3.140 12.742 1.00 94.81 76 GLN A N 1
ATOM 568 C CA . GLN A 1 76 ? -32.556 3.867 12.887 1.00 94.81 76 GLN A CA 1
ATOM 569 C C . GLN A 1 76 ? -33.542 3.135 13.820 1.00 94.81 76 GLN A C 1
ATOM 571 O O . GLN A 1 76 ? -34.180 3.768 14.656 1.00 94.81 76 GLN A O 1
ATOM 576 N N . GLU A 1 77 ? -33.624 1.802 13.744 1.00 94.25 77 GLU A N 1
ATOM 577 C CA . GLU A 1 77 ? -34.407 0.970 14.673 1.00 94.25 77 GLU A CA 1
ATOM 578 C C . GLU A 1 77 ? -33.922 1.093 16.130 1.00 94.25 77 GLU A C 1
ATOM 580 O O . GLU A 1 77 ? -34.737 1.214 17.049 1.00 94.25 77 GLU A O 1
ATOM 585 N N . MET A 1 78 ? -32.603 1.093 16.359 1.00 89.56 78 MET A N 1
ATOM 586 C CA . MET A 1 78 ? -32.021 1.267 17.697 1.00 89.56 78 MET A CA 1
ATOM 587 C C . MET A 1 78 ? -32.201 2.694 18.228 1.00 89.56 78 MET A C 1
ATOM 589 O O . MET A 1 78 ? -32.528 2.853 19.402 1.00 89.56 78 MET A O 1
ATOM 593 N N . ASP A 1 79 ? -32.041 3.716 17.386 1.00 90.31 79 ASP A N 1
ATOM 594 C CA . ASP A 1 79 ? -32.262 5.118 17.755 1.00 90.31 79 ASP A CA 1
ATOM 595 C C . ASP A 1 79 ? -33.734 5.345 18.158 1.00 90.31 79 ASP A C 1
ATOM 597 O O . ASP A 1 79 ? -33.995 5.870 19.243 1.00 90.31 79 ASP A O 1
ATOM 601 N N . ASN A 1 80 ? -34.693 4.828 17.377 1.00 94.69 80 ASN A N 1
ATOM 602 C CA . ASN A 1 80 ? -36.123 4.846 17.718 1.00 94.69 80 ASN A CA 1
ATOM 603 C C . ASN A 1 80 ? -36.403 4.120 19.053 1.00 94.69 80 ASN A C 1
ATOM 605 O O . ASN A 1 80 ? -37.111 4.642 19.916 1.00 94.69 80 ASN A O 1
ATOM 609 N N . SER A 1 81 ? -35.809 2.937 19.256 1.00 93.94 81 SER A N 1
ATOM 610 C CA . SER A 1 81 ? -35.954 2.154 20.498 1.00 93.94 81 SER A CA 1
ATOM 611 C C . SER A 1 81 ? -35.393 2.896 21.720 1.00 93.94 81 SER A C 1
ATOM 613 O O . SER A 1 81 ? -35.949 2.826 22.817 1.00 93.94 81 SER A O 1
ATOM 615 N N . LEU A 1 82 ? -34.296 3.640 21.545 1.00 89.69 82 LEU A N 1
ATOM 616 C CA . LEU A 1 82 ? -33.717 4.486 22.587 1.00 89.69 82 LEU A CA 1
ATOM 617 C C . LEU A 1 82 ? -34.606 5.692 22.911 1.00 89.69 82 LEU A C 1
ATOM 619 O O . LEU A 1 82 ? -34.623 6.120 24.064 1.00 89.69 82 LEU A O 1
ATOM 623 N N . GLU A 1 83 ? -35.334 6.254 21.947 1.00 94.56 83 GLU A N 1
ATOM 624 C CA . GLU A 1 83 ? -36.312 7.320 22.206 1.00 94.56 83 GLU A CA 1
ATOM 625 C C . GLU A 1 83 ? -37.549 6.809 22.955 1.00 94.56 83 GLU A C 1
ATOM 627 O O . GLU A 1 83 ? -37.945 7.425 23.947 1.00 94.56 83 GLU A O 1
ATOM 632 N N . GLU A 1 84 ? -38.092 5.647 22.583 1.00 95.69 84 GLU A N 1
ATOM 633 C CA . GLU A 1 84 ? -39.208 5.016 23.304 1.00 95.69 84 GLU A CA 1
ATOM 634 C C . GLU A 1 84 ? -38.826 4.670 24.757 1.00 95.69 84 GLU A C 1
ATOM 636 O O . GLU A 1 84 ? -39.549 5.011 25.699 1.00 95.69 84 GLU A O 1
ATOM 641 N N . MET A 1 85 ? -37.638 4.096 24.976 1.00 90.50 85 MET A N 1
ATOM 642 C CA . MET A 1 85 ? -37.146 3.786 26.325 1.00 90.50 85 MET A CA 1
ATOM 643 C C . MET A 1 85 ? -36.849 5.042 27.163 1.00 90.50 85 MET A C 1
ATOM 645 O O . MET A 1 85 ? -37.114 5.042 28.368 1.00 90.50 85 MET A O 1
ATOM 649 N N . LYS A 1 86 ? -36.358 6.138 26.559 1.00 90.25 86 LYS A N 1
ATOM 650 C CA . LYS A 1 86 ? -36.234 7.443 27.245 1.00 90.25 86 LYS A CA 1
ATOM 651 C C . LYS A 1 86 ? -37.606 7.990 27.647 1.00 90.25 86 LYS A C 1
ATOM 653 O O . LYS A 1 86 ? -37.748 8.505 28.755 1.00 90.25 86 LYS A O 1
ATOM 658 N N . TYR A 1 87 ? -38.611 7.865 26.778 1.00 96.38 87 TYR A N 1
ATOM 659 C CA . TYR A 1 87 ? -39.973 8.322 27.051 1.00 96.38 87 TYR A CA 1
ATOM 660 C C . TYR A 1 87 ? -40.621 7.544 28.206 1.00 96.38 87 TYR A C 1
ATOM 662 O O . TYR A 1 87 ? -41.143 8.160 29.140 1.00 96.38 87 TYR A O 1
ATOM 670 N N . GLU A 1 88 ? -40.542 6.207 28.210 1.00 94.00 88 GLU A N 1
ATOM 671 C CA . GLU A 1 88 ? -41.061 5.402 29.324 1.00 94.00 88 GLU A CA 1
ATOM 672 C C . GLU A 1 88 ? -40.292 5.648 30.633 1.00 94.00 88 GLU A C 1
ATOM 674 O O . GLU A 1 88 ? -40.918 5.694 31.695 1.00 94.00 88 GLU A O 1
ATOM 679 N N . LEU A 1 89 ? -38.974 5.892 30.581 1.00 87.44 89 LEU A N 1
ATOM 680 C CA . LEU A 1 89 ? -38.184 6.294 31.750 1.00 87.44 89 LEU A CA 1
ATOM 681 C C . LEU A 1 89 ? -38.654 7.642 32.315 1.00 87.44 89 LEU A C 1
ATOM 683 O O . LEU A 1 89 ? -38.939 7.740 33.509 1.00 87.44 89 LEU A O 1
ATOM 687 N N . GLU A 1 90 ? -38.803 8.676 31.483 1.00 92.88 90 GLU A N 1
ATOM 688 C CA . GLU A 1 90 ? -39.254 9.990 31.959 1.00 92.88 90 GLU A CA 1
ATOM 689 C C . GLU A 1 90 ? -40.688 9.920 32.520 1.00 92.88 90 GLU A C 1
ATOM 691 O O . GLU A 1 90 ? -41.010 10.501 33.558 1.00 92.88 90 GLU A O 1
ATOM 696 N N . LYS A 1 91 ? -41.555 9.136 31.875 1.00 96.00 91 LYS A N 1
ATOM 697 C CA . LYS A 1 91 ? -42.916 8.810 32.326 1.00 96.00 91 LYS A CA 1
ATOM 698 C C . LYS A 1 91 ? -42.926 8.033 33.650 1.00 96.00 91 LYS A C 1
ATOM 700 O O . LYS A 1 91 ? -43.848 8.236 34.444 1.00 96.00 91 LYS A O 1
ATOM 705 N N . ALA A 1 92 ? -41.928 7.187 33.918 1.00 89.00 92 ALA A N 1
ATOM 706 C CA . ALA A 1 92 ? -41.737 6.510 35.201 1.00 89.00 92 ALA A CA 1
ATOM 707 C C . ALA A 1 92 ? -41.262 7.479 36.297 1.00 89.00 92 ALA A C 1
ATOM 709 O O . ALA A 1 92 ? -41.907 7.558 37.342 1.00 89.00 92 ALA A O 1
ATOM 710 N N . MET A 1 93 ? -40.254 8.315 36.032 1.00 90.25 93 MET A N 1
ATOM 711 C CA . MET A 1 93 ? -39.798 9.356 36.970 1.00 90.25 93 MET A CA 1
ATOM 712 C C . MET A 1 93 ? -40.939 10.326 37.334 1.00 90.25 93 MET A C 1
ATOM 714 O O . MET A 1 93 ? -41.195 10.608 38.504 1.00 90.25 93 MET A O 1
ATOM 718 N N . ARG A 1 94 ? -41.737 10.753 36.343 1.00 92.56 94 ARG A N 1
ATOM 719 C CA . ARG A 1 94 ? -42.957 11.566 36.538 1.00 92.56 94 ARG A CA 1
ATOM 720 C C . ARG A 1 94 ? -44.068 10.849 37.333 1.00 92.56 94 ARG A C 1
ATOM 722 O O . ARG A 1 94 ? -45.035 11.511 37.730 1.00 92.56 94 ARG A O 1
ATOM 729 N N . ARG A 1 95 ? -43.989 9.526 37.544 1.00 92.69 95 ARG A N 1
ATOM 730 C CA . ARG A 1 95 ? -44.850 8.761 38.470 1.00 92.69 95 ARG A CA 1
ATOM 731 C C . ARG A 1 95 ? -44.235 8.705 39.869 1.00 92.69 95 ARG A C 1
ATOM 733 O O . ARG A 1 95 ? -44.970 8.974 40.815 1.00 92.69 95 ARG A O 1
ATOM 740 N N . GLU A 1 96 ? -42.934 8.438 40.001 1.00 85.69 96 GLU A N 1
ATOM 741 C CA . GLU A 1 96 ? -42.229 8.450 41.295 1.00 85.69 96 GLU A CA 1
ATOM 742 C C . GLU A 1 96 ? -42.395 9.791 42.012 1.00 85.69 96 GLU A C 1
ATOM 744 O O . GLU A 1 96 ? -42.957 9.814 43.103 1.00 85.69 96 GLU A O 1
ATOM 749 N N . CYS A 1 97 ? -42.118 10.925 41.357 1.00 88.62 97 CYS A N 1
ATOM 750 C CA . CYS A 1 97 ? -42.283 12.243 41.987 1.00 88.62 97 CYS A CA 1
ATOM 751 C C . CYS A 1 97 ? -43.726 12.524 42.470 1.00 88.62 97 CYS A C 1
ATOM 753 O O . CYS A 1 97 ? -43.938 13.318 43.388 1.00 88.62 97 CYS A O 1
ATOM 755 N N . LYS A 1 98 ? -44.743 11.877 41.875 1.00 91.75 98 LYS A N 1
ATOM 756 C CA . LYS A 1 98 ? -46.148 11.962 42.325 1.00 91.75 98 LYS A CA 1
ATOM 757 C C . LYS A 1 98 ? -46.451 11.029 43.499 1.00 91.75 98 LYS A C 1
ATOM 759 O O . LYS A 1 98 ? -47.367 11.320 44.271 1.00 91.75 98 LYS A O 1
ATOM 764 N N . LEU A 1 99 ? -45.727 9.920 43.628 1.00 88.81 99 LEU A N 1
ATOM 765 C CA . LEU A 1 99 ? -45.780 9.038 44.791 1.00 88.81 99 LEU A CA 1
ATOM 766 C C . LEU A 1 99 ? -45.035 9.667 45.972 1.00 88.81 99 LEU A C 1
ATOM 768 O O . LEU A 1 99 ? -45.624 9.749 47.044 1.00 88.81 99 LEU A O 1
ATOM 772 N N . ASP A 1 100 ? -43.839 10.222 45.761 1.00 86.56 100 ASP A N 1
ATOM 773 C CA . ASP A 1 100 ? -43.061 10.938 46.782 1.00 86.56 100 ASP A CA 1
ATOM 774 C C . ASP A 1 100 ? -43.839 12.114 47.376 1.00 86.56 100 ASP A C 1
ATOM 776 O O . ASP A 1 100 ? -43.934 12.252 48.595 1.00 86.56 100 ASP A O 1
ATOM 780 N N . PHE A 1 101 ? -44.478 12.929 46.526 1.00 89.56 101 PHE A N 1
ATOM 781 C CA . PHE A 1 101 ? -45.331 14.031 46.978 1.00 89.56 101 PHE A CA 1
ATOM 782 C C . PHE A 1 101 ? -46.479 13.540 47.879 1.00 89.56 101 PHE A C 1
ATOM 784 O O . PHE A 1 101 ? -46.742 14.114 48.937 1.00 89.56 101 PHE A O 1
ATOM 791 N N . ARG A 1 102 ? -47.143 12.439 47.498 1.00 89.31 102 ARG A N 1
ATOM 792 C CA . ARG A 1 102 ? -48.202 11.818 48.311 1.00 89.31 102 ARG A CA 1
ATOM 793 C C . ARG A 1 102 ? -47.652 11.227 49.608 1.00 89.31 102 ARG A C 1
ATOM 795 O O . ARG A 1 102 ? -48.293 11.362 50.646 1.00 89.31 102 ARG A O 1
ATOM 802 N N . LEU A 1 103 ? -46.479 10.599 49.570 1.00 83.94 103 LEU A N 1
ATOM 803 C CA . LEU A 1 103 ? -45.817 10.039 50.745 1.00 83.94 103 LEU A CA 1
ATOM 804 C C . LEU A 1 103 ? -45.469 11.151 51.746 1.00 83.94 103 LEU A C 1
ATOM 806 O O . LEU A 1 103 ? -45.754 11.016 52.933 1.00 83.94 103 LEU A O 1
ATOM 810 N N . ALA A 1 104 ? -44.956 12.284 51.260 1.00 83.19 104 ALA A N 1
ATOM 811 C CA . ALA A 1 104 ? -44.690 13.473 52.064 1.00 83.19 104 ALA A CA 1
ATOM 812 C C . ALA A 1 104 ? -45.972 14.061 52.687 1.00 83.19 104 ALA A C 1
ATOM 814 O O . ALA A 1 104 ? -45.965 14.407 53.871 1.00 83.19 104 ALA A O 1
ATOM 815 N N . GLU A 1 105 ? -47.089 14.119 51.948 1.00 88.81 105 GLU A N 1
ATOM 816 C CA . GLU A 1 105 ? -48.388 14.496 52.528 1.00 88.81 105 GLU A CA 1
ATOM 817 C C . GLU A 1 105 ? -48.845 13.536 53.634 1.00 88.81 105 GLU A C 1
ATOM 819 O O . GLU A 1 105 ? -49.322 13.996 54.673 1.00 88.81 105 GLU A O 1
ATOM 824 N N . TYR A 1 106 ? -48.730 12.220 53.426 1.00 85.06 106 TYR A N 1
ATOM 825 C CA . TYR A 1 106 ? -49.118 11.229 54.433 1.00 85.06 106 TYR A CA 1
ATOM 826 C C . TYR A 1 106 ? -48.240 11.331 55.682 1.00 85.06 106 TYR A C 1
ATOM 828 O O . TYR A 1 106 ? -48.775 11.434 56.780 1.00 85.06 106 TYR A O 1
ATOM 836 N N . VAL A 1 107 ? -46.915 11.408 55.529 1.00 84.69 107 VAL A N 1
ATOM 837 C CA . VAL A 1 107 ? -45.973 11.590 56.648 1.00 84.69 107 VAL A CA 1
ATOM 838 C C . VAL A 1 107 ? -46.255 12.886 57.416 1.00 84.69 107 VAL A C 1
ATOM 840 O O . VAL A 1 107 ? -46.168 12.899 58.645 1.00 84.69 107 VAL A O 1
ATOM 843 N N . LYS A 1 108 ? -46.644 13.969 56.728 1.00 83.69 108 LYS A N 1
ATOM 844 C CA . LYS A 1 108 ? -47.081 15.209 57.384 1.00 83.69 108 LYS A CA 1
ATOM 845 C C . LYS A 1 108 ? -48.374 15.001 58.183 1.00 83.69 108 LYS A C 1
ATOM 847 O O . LYS A 1 108 ? -48.390 15.297 59.373 1.00 83.69 108 LYS A O 1
ATOM 852 N N . LYS A 1 109 ? -49.416 14.427 57.567 1.00 84.75 109 LYS A N 1
ATOM 853 C CA . LYS A 1 109 ? -50.707 14.135 58.223 1.00 84.75 109 LYS A CA 1
ATOM 854 C C . LYS A 1 109 ? -50.540 13.225 59.448 1.00 84.75 109 LYS A C 1
ATOM 856 O O . LYS A 1 109 ? -51.189 13.466 60.461 1.00 84.75 109 LYS A O 1
ATOM 861 N N . THR A 1 110 ? -49.648 12.233 59.396 1.00 77.12 110 THR A N 1
ATOM 862 C CA . THR A 1 110 ? -49.332 11.371 60.547 1.00 77.12 110 THR A CA 1
ATOM 863 C C . THR A 1 110 ? -48.720 12.173 61.698 1.00 77.12 110 THR A C 1
ATOM 865 O O . THR A 1 110 ? -49.226 12.087 62.812 1.00 77.12 110 THR A O 1
ATOM 868 N N . ARG A 1 111 ? -47.726 13.034 61.436 1.00 79.44 111 ARG A N 1
ATOM 869 C CA . ARG A 1 111 ? -47.134 13.911 62.468 1.00 79.44 111 ARG A CA 1
ATOM 870 C C . ARG A 1 111 ? -48.136 14.905 63.055 1.00 79.44 111 ARG A C 1
ATOM 872 O O . ARG A 1 111 ? -48.134 15.139 64.262 1.00 79.44 111 ARG A O 1
ATOM 879 N N . ASP A 1 112 ? -49.015 15.464 62.225 1.00 77.19 112 ASP A N 1
ATOM 880 C CA . ASP A 1 112 ? -50.082 16.360 62.681 1.00 77.19 112 ASP A CA 1
ATOM 881 C C . ASP A 1 112 ? -51.071 15.618 63.613 1.00 77.19 112 ASP A C 1
ATOM 883 O O . ASP A 1 112 ? -51.522 16.177 64.616 1.00 77.19 112 ASP A O 1
ATOM 887 N N . LEU A 1 113 ? -51.374 14.341 63.343 1.00 77.06 113 LEU A N 1
ATOM 888 C CA . LEU A 1 113 ? -52.195 13.485 64.212 1.00 77.06 113 LEU A CA 1
ATOM 889 C C . LEU A 1 113 ? -51.474 13.097 65.514 1.00 77.06 113 LEU A C 1
ATOM 891 O O . LEU A 1 113 ? -52.067 13.210 66.587 1.00 77.06 113 LEU A O 1
ATOM 895 N N . GLU A 1 114 ? -50.199 12.705 65.445 1.00 73.75 114 GLU A N 1
ATOM 896 C CA . GLU A 1 114 ? -49.351 12.401 66.609 1.00 73.75 114 GLU A CA 1
ATOM 897 C C . GLU A 1 114 ? -49.260 13.603 67.563 1.00 73.75 114 GLU A C 1
ATOM 899 O O . GLU A 1 114 ? -49.479 13.465 68.769 1.00 73.75 114 GLU A O 1
ATOM 904 N N . MET A 1 115 ? -49.029 14.808 67.031 1.00 71.62 115 MET A N 1
ATOM 905 C CA . MET A 1 115 ? -48.937 16.030 67.835 1.00 71.62 115 MET A CA 1
ATOM 906 C C . MET A 1 115 ? -50.287 16.436 68.456 1.00 71.62 115 MET A C 1
ATOM 908 O O . MET A 1 115 ? -50.315 17.057 69.521 1.00 71.62 115 MET A O 1
ATOM 912 N N . ASN A 1 116 ? -51.415 16.074 67.839 1.00 67.38 116 ASN A N 1
ATOM 913 C CA . ASN A 1 116 ? -52.744 16.288 68.418 1.00 67.38 116 ASN A CA 1
ATOM 914 C C . ASN A 1 116 ? -53.084 15.247 69.501 1.00 67.38 116 ASN A C 1
ATOM 916 O O . ASN A 1 116 ? -53.606 15.620 70.553 1.00 67.38 116 ASN A O 1
ATOM 920 N N . LEU A 1 117 ? -52.709 13.976 69.315 1.00 66.06 117 LEU A N 1
ATOM 921 C CA . LEU A 1 117 ? -52.784 12.942 70.358 1.00 66.06 117 LEU A CA 1
ATOM 922 C C . LEU A 1 117 ? -51.938 13.312 71.587 1.00 66.06 117 LEU A C 1
ATOM 924 O O . LEU A 1 117 ? -52.405 13.184 72.719 1.00 66.06 117 LEU A O 1
ATOM 928 N N . MET A 1 118 ? -50.734 13.849 71.372 1.00 62.88 118 MET A N 1
ATOM 929 C CA . MET A 1 118 ? -49.846 14.301 72.447 1.00 62.88 118 MET A CA 1
ATOM 930 C C . MET A 1 118 ? -50.401 15.504 73.231 1.00 62.88 118 MET A C 1
ATOM 932 O O . MET A 1 118 ? -50.087 15.661 74.406 1.00 62.88 118 MET A O 1
ATOM 936 N N . LYS A 1 119 ? -51.257 16.339 72.625 1.00 57.97 119 LYS A N 1
ATOM 937 C CA . LYS A 1 119 ? -51.986 17.404 73.342 1.00 57.97 119 LYS A CA 1
ATOM 938 C C . LYS A 1 119 ? -53.165 16.860 74.153 1.00 57.97 119 LYS A C 1
ATOM 940 O O . LYS A 1 119 ? -53.446 17.377 75.231 1.00 57.97 119 LYS A O 1
ATOM 945 N N . ALA A 1 120 ? -53.844 15.823 73.660 1.00 53.53 120 ALA A N 1
ATOM 946 C CA . ALA A 1 120 ? -55.006 15.238 74.327 1.00 53.53 120 ALA A CA 1
ATOM 947 C C . ALA A 1 120 ? -54.654 14.503 75.638 1.00 53.53 120 ALA A C 1
ATOM 949 O O . ALA A 1 120 ? -55.468 14.474 76.559 1.00 53.53 120 ALA A O 1
ATOM 950 N N . SER A 1 121 ? -53.446 13.943 75.756 1.00 51.22 121 SER A N 1
ATOM 951 C CA . SER A 1 121 ? -53.022 13.168 76.935 1.00 51.22 121 SER A CA 1
ATOM 952 C C . SER A 1 121 ? -52.710 14.001 78.188 1.00 51.22 121 SER A C 1
ATOM 954 O O . SER A 1 121 ? -52.606 13.437 79.274 1.00 51.22 121 SER A O 1
ATOM 956 N N . VAL A 1 122 ? -52.578 15.327 78.070 1.00 48.62 122 VAL A N 1
ATOM 957 C CA . VAL A 1 122 ? -52.078 16.210 79.147 1.00 48.62 122 VAL A CA 1
ATOM 958 C C . VAL A 1 122 ? -53.193 16.743 80.070 1.00 48.62 122 VAL A C 1
ATOM 960 O O . VAL A 1 122 ? -52.907 17.311 81.120 1.00 48.62 122 VAL A O 1
ATOM 963 N N . VAL A 1 123 ? -54.471 16.565 79.713 1.00 45.03 123 VAL A N 1
ATOM 964 C CA . VAL A 1 123 ? -55.589 17.322 80.324 1.00 45.03 123 VAL A CA 1
ATOM 965 C C . VAL A 1 123 ? -56.295 16.608 81.493 1.00 45.03 123 VAL A C 1
ATOM 967 O O . VAL A 1 123 ? -56.850 17.281 82.359 1.00 45.03 123 VAL A O 1
ATOM 970 N N . ASN A 1 124 ? -56.269 15.271 81.573 1.00 37.44 124 ASN A N 1
ATOM 971 C CA . ASN A 1 124 ? -57.102 14.513 82.523 1.00 37.44 124 ASN A CA 1
ATOM 972 C C . ASN A 1 124 ? -56.308 13.871 83.677 1.00 37.44 124 ASN A C 1
ATOM 974 O O . ASN A 1 124 ? -55.829 12.743 83.562 1.00 37.44 124 ASN A O 1
ATOM 978 N N . GLY A 1 125 ? -56.259 14.554 84.826 1.00 31.38 125 GLY A N 1
ATOM 979 C CA . GLY A 1 125 ? -55.875 13.978 86.123 1.00 31.38 125 GLY A CA 1
ATOM 980 C C . GLY A 1 125 ? -57.089 13.855 87.064 1.00 31.38 125 GLY A C 1
ATOM 981 O O . GLY A 1 125 ? -57.795 14.848 87.243 1.00 31.38 125 GLY A O 1
ATOM 982 N N . PRO A 1 126 ? -57.374 12.682 87.667 1.00 41.31 126 PRO A N 1
ATOM 983 C CA . PRO A 1 126 ? -58.531 12.501 88.548 1.00 41.31 126 PRO A CA 1
ATOM 984 C C . PRO A 1 126 ? -58.284 13.076 89.951 1.00 41.31 126 PRO A C 1
ATOM 986 O O . PRO A 1 126 ? -57.187 12.957 90.495 1.00 41.31 126 PRO A O 1
ATOM 989 N N . ASN A 1 127 ? -59.321 13.664 90.557 1.00 32.50 127 ASN A N 1
ATOM 990 C CA . ASN A 1 127 ? -59.249 14.290 91.882 1.00 32.50 127 ASN A CA 1
ATOM 991 C C . ASN A 1 127 ? -60.000 13.472 92.961 1.00 32.50 127 ASN A C 1
ATOM 993 O O . ASN A 1 127 ? -60.807 12.598 92.653 1.00 32.50 127 ASN A O 1
ATOM 997 N N . ASN A 1 128 ? -59.690 13.732 94.230 1.00 33.16 128 ASN A N 1
ATOM 998 C CA . ASN A 1 128 ? -60.029 12.920 95.412 1.00 33.16 128 ASN A CA 1
ATOM 999 C C . ASN A 1 128 ? -61.293 13.421 96.156 1.00 33.16 128 ASN A C 1
ATOM 1001 O O . ASN A 1 128 ? -61.477 14.634 96.176 1.00 33.16 128 ASN A O 1
ATOM 1005 N N . THR A 1 129 ? -62.057 12.543 96.850 1.00 31.52 129 THR A N 1
ATOM 1006 C CA . THR A 1 129 ? -62.619 12.802 98.216 1.00 31.52 129 THR A CA 1
ATOM 1007 C C . THR A 1 129 ? -63.406 11.643 98.892 1.00 31.52 129 THR A C 1
ATOM 1009 O O . THR A 1 129 ? -64.513 11.294 98.508 1.00 31.52 129 THR A O 1
ATOM 1012 N N . ASN A 1 130 ? -62.858 11.152 100.013 1.00 32.00 130 ASN A N 1
ATOM 1013 C CA . ASN A 1 130 ? -63.442 11.040 101.375 1.00 32.00 130 ASN A CA 1
ATOM 1014 C C . ASN A 1 130 ? -64.868 10.492 101.708 1.00 32.00 130 ASN A C 1
ATOM 1016 O O . ASN A 1 130 ? -65.880 11.121 101.435 1.00 32.00 130 ASN A O 1
ATOM 1020 N N . ASN A 1 131 ? -64.857 9.516 102.640 1.00 31.33 131 ASN A N 1
ATOM 1021 C CA . ASN A 1 131 ? -65.682 9.364 103.869 1.00 31.33 131 ASN A CA 1
ATOM 1022 C C . ASN A 1 131 ? -67.220 9.181 103.852 1.00 31.33 131 ASN A C 1
ATOM 1024 O O . ASN A 1 131 ? -67.981 10.096 103.556 1.00 31.33 131 ASN A O 1
ATOM 1028 N N . THR A 1 132 ? -67.667 8.140 104.575 1.00 36.66 132 THR A N 1
ATOM 1029 C CA . THR A 1 132 ? -68.500 8.307 105.798 1.00 36.66 132 THR A CA 1
ATOM 1030 C C . THR A 1 132 ? -68.359 7.100 106.751 1.00 36.66 132 THR A C 1
ATOM 1032 O O . THR A 1 132 ? -67.652 6.146 106.428 1.00 36.66 132 THR A O 1
ATOM 1035 N N . LYS A 1 133 ? -68.919 7.169 107.973 1.00 30.81 133 LYS A N 1
ATOM 1036 C CA . LYS A 1 133 ? -68.659 6.228 109.089 1.00 30.81 133 LYS A CA 1
ATOM 1037 C C . LYS A 1 133 ? -69.865 5.340 109.450 1.00 30.81 133 LYS A C 1
ATOM 1039 O O . LYS A 1 133 ? -70.987 5.810 109.378 1.00 30.81 133 LYS A O 1
ATOM 1044 N N . ALA A 1 134 ? -69.539 4.132 109.930 1.00 31.19 134 ALA A N 1
ATOM 1045 C CA . ALA A 1 134 ? -70.135 3.344 111.030 1.00 31.19 134 ALA A CA 1
ATOM 1046 C C . ALA A 1 134 ? -71.660 3.332 111.290 1.00 31.19 134 ALA A C 1
ATOM 1048 O O . ALA A 1 134 ? -72.256 4.379 111.493 1.00 31.19 134 ALA A O 1
ATOM 1049 N N . ASP A 1 135 ? -72.198 2.132 111.568 1.00 29.55 135 ASP A N 1
ATOM 1050 C CA . ASP A 1 135 ? -72.684 1.834 112.932 1.00 29.55 135 ASP A CA 1
ATOM 1051 C C . ASP A 1 135 ? -72.661 0.314 113.261 1.00 29.55 135 ASP A C 1
ATOM 1053 O O . ASP A 1 135 ? -72.048 -0.483 112.544 1.00 29.55 135 ASP A O 1
ATOM 1057 N N . SER A 1 136 ? -73.269 -0.063 114.389 1.00 33.75 136 SER A N 1
ATOM 1058 C CA . SER A 1 136 ? -73.090 -1.294 115.166 1.00 33.75 136 SER A CA 1
ATOM 1059 C C . SER A 1 136 ? -74.305 -2.246 115.082 1.00 33.75 136 SER A C 1
ATOM 1061 O O . SER A 1 136 ? -75.414 -1.805 114.785 1.00 33.75 136 SER A O 1
ATOM 1063 N N . PRO A 1 137 ? -74.152 -3.559 115.356 1.00 54.16 137 PRO A N 1
ATOM 1064 C CA . PRO A 1 137 ? -75.209 -4.544 115.105 1.00 54.16 137 PRO A CA 1
ATOM 1065 C C . PRO A 1 137 ? -76.116 -4.838 116.317 1.00 54.16 137 PRO A C 1
ATOM 1067 O O . PRO A 1 137 ? -75.616 -5.016 117.431 1.00 54.16 137 PRO A O 1
ATOM 1070 N N . PRO A 1 138 ? -77.421 -5.080 116.088 1.00 41.19 138 PRO A N 1
ATOM 1071 C CA . PRO A 1 138 ? -78.252 -5.879 116.979 1.00 41.19 138 PRO A CA 1
ATOM 1072 C C . PRO A 1 138 ? -78.590 -7.271 116.407 1.00 41.19 138 PRO A C 1
ATOM 1074 O O . PRO A 1 138 ? -78.786 -7.486 115.213 1.00 41.19 138 PRO A O 1
ATOM 1077 N N . THR A 1 139 ? -78.658 -8.216 117.338 1.00 34.97 139 THR A N 1
ATOM 1078 C CA . THR A 1 139 ? -78.974 -9.649 117.240 1.00 34.97 139 THR A CA 1
ATOM 1079 C C . THR A 1 139 ? -80.202 -10.040 116.410 1.00 34.97 139 THR A C 1
ATOM 1081 O O . THR A 1 139 ? -81.189 -9.315 116.335 1.00 34.97 139 THR A O 1
ATOM 1084 N N . ALA A 1 140 ? -80.180 -11.268 115.881 1.00 43.03 140 ALA A N 1
ATOM 1085 C CA . ALA A 1 140 ? -81.273 -11.841 115.103 1.00 43.03 140 ALA A CA 1
ATOM 1086 C C . ALA A 1 140 ? -82.544 -12.136 115.926 1.00 43.03 140 ALA A C 1
ATOM 1088 O O . ALA A 1 140 ? -82.531 -12.972 116.827 1.00 43.03 140 ALA A O 1
ATOM 1089 N N . SER A 1 141 ? -83.662 -11.559 115.484 1.00 46.84 141 SER A N 1
ATOM 1090 C CA . SER A 1 141 ? -84.918 -12.295 115.316 1.00 46.84 141 SER A CA 1
ATOM 1091 C C . SER A 1 141 ? -85.209 -12.333 113.815 1.00 46.84 141 SER A C 1
ATOM 1093 O O . SER A 1 141 ? -85.225 -11.281 113.171 1.00 46.84 141 SER A O 1
ATOM 1095 N N . VAL A 1 142 ? -85.379 -13.522 113.231 1.00 47.88 142 VAL A N 1
ATOM 1096 C CA . VAL A 1 142 ? -85.695 -13.655 111.800 1.00 47.88 142 VAL A CA 1
ATOM 1097 C C . VAL A 1 142 ? -87.209 -13.594 111.632 1.00 47.88 142 VAL A C 1
ATOM 1099 O O . VAL A 1 142 ? -87.899 -14.611 111.633 1.00 47.88 142 VAL A O 1
ATOM 1102 N N . ASN A 1 143 ? -87.730 -12.374 111.495 1.00 57.97 143 ASN A N 1
ATOM 1103 C CA . ASN A 1 143 ? -89.086 -12.161 110.992 1.00 57.97 143 ASN A CA 1
ATOM 1104 C C . ASN A 1 143 ? -89.188 -12.746 109.571 1.00 57.97 143 ASN A C 1
ATOM 1106 O O . ASN A 1 143 ? -88.226 -12.653 108.811 1.00 57.97 143 ASN A O 1
ATOM 1110 N N . LYS A 1 144 ? -90.352 -13.298 109.195 1.00 61.62 144 LYS A N 1
ATOM 1111 C CA . LYS A 1 144 ? -90.560 -14.019 107.920 1.00 61.62 144 LYS A CA 1
ATOM 1112 C C . LYS A 1 144 ? -90.035 -13.263 106.689 1.00 61.62 144 LYS A C 1
ATOM 1114 O O . LYS A 1 144 ? -89.291 -13.848 105.912 1.00 61.62 144 LYS A O 1
ATOM 1119 N N . SER A 1 145 ? -90.290 -11.954 106.595 1.00 67.19 145 SER A N 1
ATOM 1120 C CA . SER A 1 145 ? -89.818 -11.137 105.463 1.00 67.19 145 SER A CA 1
ATOM 1121 C C . SER A 1 145 ? -88.294 -11.040 105.347 1.00 67.19 145 SER A C 1
ATOM 1123 O O . SER A 1 145 ? -87.792 -10.784 104.262 1.00 67.19 145 SER A O 1
ATOM 1125 N N . LYS A 1 146 ? -87.546 -11.269 106.434 1.00 66.50 146 LYS A N 1
ATOM 1126 C CA . LYS A 1 146 ? -86.077 -11.306 106.430 1.00 66.50 146 LYS A CA 1
ATOM 1127 C C . LYS A 1 146 ? -85.507 -12.676 106.062 1.00 66.50 146 LYS A C 1
ATOM 1129 O O . LYS A 1 146 ? -84.321 -12.775 105.770 1.00 66.50 146 LYS A O 1
ATOM 1134 N N . LEU A 1 147 ? -86.334 -13.723 106.088 1.00 69.81 147 LEU A N 1
ATOM 1135 C CA . LEU A 1 147 ? -86.020 -15.001 105.451 1.00 69.81 147 LEU A CA 1
ATOM 1136 C C . LEU A 1 147 ? -86.283 -14.892 103.945 1.00 69.81 147 LEU A C 1
ATOM 1138 O O . LEU A 1 147 ? -85.389 -15.184 103.167 1.00 69.81 147 LEU A O 1
ATOM 1142 N N . GLU A 1 148 ? -87.441 -14.349 103.561 1.00 75.00 148 GLU A N 1
ATOM 1143 C CA . GLU A 1 148 ? -87.828 -14.106 102.161 1.00 75.00 148 GLU A CA 1
ATOM 1144 C C . GLU A 1 148 ? -86.825 -13.172 101.446 1.00 75.00 148 GLU A C 1
ATOM 1146 O O . GLU A 1 148 ? -86.406 -13.446 100.326 1.00 75.00 148 GLU A O 1
ATOM 1151 N N . GLU A 1 149 ? -86.342 -12.121 102.122 1.00 79.00 149 GLU A N 1
ATOM 1152 C CA . GLU A 1 149 ? -85.258 -11.248 101.638 1.00 79.00 149 GLU A CA 1
ATOM 1153 C C . GLU A 1 149 ? -83.927 -12.004 101.452 1.00 79.00 149 GLU A C 1
ATOM 1155 O O . GLU A 1 149 ? -83.198 -11.740 100.497 1.00 79.00 149 GLU A O 1
ATOM 1160 N N . LEU A 1 150 ? -83.589 -12.955 102.332 1.00 77.62 150 LEU A N 1
ATOM 1161 C CA . LEU A 1 150 ? -82.372 -13.768 102.205 1.00 77.62 150 LEU A CA 1
ATOM 1162 C C . LEU A 1 150 ? -82.496 -14.843 101.118 1.00 77.62 150 LEU A C 1
ATOM 1164 O O . LEU A 1 150 ? -81.507 -15.131 100.448 1.00 77.62 150 LEU A O 1
ATOM 1168 N N . GLU A 1 151 ? -83.688 -15.401 100.918 1.00 77.81 151 GLU A N 1
ATOM 1169 C CA . GLU A 1 151 ? -84.004 -16.335 99.833 1.00 77.81 151 GLU A CA 1
ATOM 1170 C C . GLU A 1 151 ? -83.933 -15.619 98.474 1.00 77.81 151 GLU A C 1
ATOM 1172 O O . GLU A 1 151 ? -83.240 -16.093 97.577 1.00 77.81 151 GLU A O 1
ATOM 1177 N N . GLN A 1 152 ? -84.504 -14.415 98.355 1.00 83.94 152 GLN A N 1
ATOM 1178 C CA . GLN A 1 152 ? -84.397 -13.589 97.148 1.00 83.94 152 GLN A CA 1
ATOM 1179 C C . GLN A 1 152 ? -82.956 -13.112 96.879 1.00 83.94 152 GLN A C 1
ATOM 1181 O O . GLN A 1 152 ? -82.501 -13.108 95.736 1.00 83.94 152 GLN A O 1
ATOM 1186 N N . ASN A 1 153 ? -82.187 -12.751 97.915 1.00 82.62 153 ASN A N 1
ATOM 1187 C CA . ASN A 1 153 ? -80.761 -12.446 97.747 1.00 82.62 153 ASN A CA 1
ATOM 1188 C C . ASN A 1 153 ? -79.946 -13.682 97.329 1.00 82.62 153 ASN A C 1
ATOM 1190 O O . ASN A 1 153 ? -78.986 -13.542 96.572 1.00 82.62 153 ASN A O 1
ATOM 1194 N N . LEU A 1 154 ? -80.308 -14.884 97.793 1.00 80.62 154 LEU A N 1
ATOM 1195 C CA . LEU A 1 154 ? -79.678 -16.129 97.353 1.00 80.62 154 LEU A CA 1
ATOM 1196 C C . LEU A 1 154 ? -79.979 -16.405 95.872 1.00 80.62 154 LEU A C 1
ATOM 1198 O O . LEU A 1 154 ? -79.050 -16.716 95.132 1.00 80.62 154 LEU A O 1
ATOM 1202 N N . GLU A 1 155 ? -81.231 -16.217 95.447 1.00 87.62 155 GLU A N 1
ATOM 1203 C CA . GLU A 1 155 ? -81.691 -16.359 94.057 1.00 87.62 155 GLU A CA 1
ATOM 1204 C C . GLU A 1 155 ? -80.926 -15.412 93.109 1.00 87.62 155 GLU A C 1
ATOM 1206 O O . GLU A 1 155 ? -80.293 -15.859 92.149 1.00 87.62 155 GLU A O 1
ATOM 1211 N N . ILE A 1 156 ? -80.828 -14.124 93.464 1.00 88.50 156 ILE A N 1
ATOM 1212 C CA . ILE A 1 156 ? -80.040 -13.120 92.724 1.00 88.50 156 ILE A CA 1
ATOM 1213 C C . ILE A 1 156 ? -78.548 -13.499 92.652 1.00 88.50 156 ILE A C 1
ATOM 1215 O O . ILE A 1 156 ? -77.896 -13.277 91.628 1.00 88.50 156 ILE A O 1
ATOM 1219 N N . GLN A 1 157 ? -77.973 -14.076 93.715 1.00 81.19 157 GLN A N 1
ATOM 1220 C CA . GLN A 1 157 ? -76.581 -14.542 93.688 1.00 81.19 157 GLN A CA 1
ATOM 1221 C C . GLN A 1 157 ? -76.400 -15.821 92.856 1.00 81.19 157 GLN A C 1
ATOM 1223 O O . GLN A 1 157 ? -75.349 -15.970 92.230 1.00 81.19 157 GLN A O 1
ATOM 1228 N N . THR A 1 158 ? -77.391 -16.718 92.790 1.00 87.06 158 THR A N 1
ATOM 1229 C CA . THR A 1 158 ? -77.344 -17.872 91.879 1.00 87.06 158 THR A CA 1
ATOM 1230 C C . THR A 1 158 ? -77.459 -17.454 90.416 1.00 87.06 158 THR A C 1
ATOM 1232 O O . THR A 1 158 ? -76.678 -17.948 89.604 1.00 87.06 158 THR A O 1
ATOM 1235 N N . ASP A 1 159 ? -78.311 -16.482 90.086 1.00 90.75 159 ASP A N 1
ATOM 1236 C CA . ASP A 1 159 ? -78.429 -15.940 88.726 1.00 90.75 159 ASP A CA 1
ATOM 1237 C C . ASP A 1 159 ? -77.155 -15.200 88.296 1.00 90.75 159 ASP A C 1
ATOM 1239 O O . ASP A 1 159 ? -76.639 -15.410 87.196 1.00 90.75 159 ASP A O 1
ATOM 1243 N N . LEU A 1 160 ? -76.572 -14.389 89.186 1.00 90.88 160 LEU A N 1
ATOM 1244 C CA . LEU A 1 160 ? -75.294 -13.719 88.929 1.00 90.88 160 LEU A CA 1
ATOM 1245 C C . LEU A 1 160 ? -74.136 -14.721 88.771 1.00 90.88 160 LEU A C 1
ATOM 1247 O O . LEU A 1 160 ? -73.227 -14.492 87.969 1.00 90.88 160 LEU A O 1
ATOM 1251 N N . ALA A 1 161 ? -74.152 -15.834 89.510 1.00 85.69 161 ALA A N 1
ATOM 1252 C CA . ALA A 1 161 ? -73.179 -16.911 89.351 1.00 85.69 161 ALA A CA 1
ATOM 1253 C C . ALA A 1 161 ? -73.373 -17.676 88.029 1.00 85.69 161 ALA A C 1
ATOM 1255 O O . ALA A 1 161 ? -72.382 -17.985 87.367 1.00 85.69 161 ALA A O 1
ATOM 1256 N N . ALA A 1 162 ? -74.618 -17.933 87.616 1.00 91.69 162 ALA A N 1
ATOM 1257 C CA . ALA A 1 162 ? -74.941 -18.567 86.339 1.00 91.69 162 ALA A CA 1
ATOM 1258 C C . ALA A 1 162 ? -74.540 -17.684 85.145 1.00 91.69 162 ALA A C 1
ATOM 1260 O O . ALA A 1 162 ? -73.873 -18.162 84.229 1.00 91.69 162 ALA A O 1
ATOM 1261 N N . SER A 1 163 ? -74.851 -16.386 85.196 1.00 93.25 163 SER A N 1
ATOM 1262 C CA . SER A 1 163 ? -74.461 -15.409 84.172 1.00 93.25 163 SER A CA 1
ATOM 1263 C C . SER A 1 163 ? -72.936 -15.320 84.020 1.00 93.25 163 SER A C 1
ATOM 1265 O O . SER A 1 163 ? -72.404 -15.490 82.924 1.00 93.25 163 SER A O 1
ATOM 1267 N N . ARG A 1 164 ? -72.194 -15.208 85.133 1.00 92.88 164 ARG A N 1
ATOM 1268 C CA . ARG A 1 164 ? -70.717 -15.238 85.119 1.00 92.88 164 ARG A CA 1
ATOM 1269 C C . ARG A 1 164 ? -70.142 -16.562 84.614 1.00 92.88 164 ARG A C 1
ATOM 1271 O O . ARG A 1 164 ? -69.084 -16.567 83.989 1.00 92.88 164 ARG A O 1
ATOM 1278 N N . LEU A 1 165 ? -70.806 -17.689 84.882 1.00 92.25 165 LEU A N 1
ATOM 1279 C CA . LEU A 1 165 ? -70.400 -18.989 84.347 1.00 92.25 165 LEU A CA 1
ATOM 1280 C C . LEU A 1 165 ? -70.588 -19.040 82.823 1.00 92.25 165 LEU A C 1
ATOM 1282 O O . LEU A 1 165 ? -69.684 -19.510 82.133 1.00 92.25 165 LEU A O 1
ATOM 1286 N N . GLN A 1 166 ? -71.694 -18.497 82.301 1.00 93.88 166 GLN A N 1
ATOM 1287 C CA . GLN A 1 166 ? -71.917 -18.353 80.861 1.00 93.88 166 GLN A CA 1
ATOM 1288 C C . GLN A 1 166 ? -70.868 -17.430 80.220 1.00 93.88 166 GLN A C 1
ATOM 1290 O O . GLN A 1 166 ? -70.245 -17.827 79.237 1.00 93.88 166 GLN A O 1
ATOM 1295 N N . GLU A 1 167 ? -70.608 -16.245 80.785 1.00 93.12 167 GLU A N 1
ATOM 1296 C CA . GLU A 1 167 ? -69.564 -15.327 80.297 1.00 93.12 167 GLU A CA 1
ATOM 1297 C C . GLU A 1 167 ? -68.192 -16.019 80.226 1.00 93.12 167 GLU A C 1
ATOM 1299 O O . GLU A 1 167 ? -67.483 -15.911 79.221 1.00 93.12 167 GLU A O 1
ATOM 1304 N N . LEU A 1 168 ? -67.827 -16.783 81.263 1.00 90.75 168 LEU A N 1
ATOM 1305 C CA . LEU A 1 168 ? -66.591 -17.565 81.289 1.00 90.75 168 LEU A CA 1
ATOM 1306 C C . LEU A 1 168 ? -66.576 -18.670 80.225 1.00 90.75 168 LEU A C 1
ATOM 1308 O O . LEU A 1 168 ? -65.544 -18.863 79.585 1.00 90.75 168 LEU A O 1
ATOM 1312 N N . GLN A 1 169 ? -67.688 -19.373 79.999 1.00 92.44 169 GLN A N 1
ATOM 1313 C CA . GLN A 1 169 ? -67.798 -20.395 78.952 1.00 92.44 169 GLN A CA 1
ATOM 1314 C C . GLN A 1 169 ? -67.681 -19.782 77.549 1.00 92.44 169 GLN A C 1
ATOM 1316 O O . GLN A 1 169 ? -66.892 -20.266 76.736 1.00 92.44 169 GLN A O 1
ATOM 1321 N N . GLU A 1 170 ? -68.370 -18.671 77.285 1.00 95.12 170 GLU A N 1
ATOM 1322 C CA . GLU A 1 170 ? -68.252 -17.934 76.027 1.00 95.12 170 GLU A CA 1
ATOM 1323 C C . GLU A 1 170 ? -66.829 -17.422 75.785 1.00 95.12 170 GLU A C 1
ATOM 1325 O O . GLU A 1 170 ? -66.320 -17.521 74.669 1.00 95.12 170 GLU A O 1
ATOM 1330 N N . MET A 1 171 ? -66.168 -16.869 76.807 1.00 93.06 171 MET A N 1
ATOM 1331 C CA . MET A 1 171 ? -64.783 -16.401 76.696 1.00 93.06 171 MET A CA 1
ATOM 1332 C C . MET A 1 171 ? -63.799 -17.555 76.489 1.00 93.06 171 MET A C 1
ATOM 1334 O O . MET A 1 171 ? -62.848 -17.416 75.719 1.00 93.06 171 MET A O 1
ATOM 1338 N N . LEU A 1 172 ? -64.043 -18.710 77.107 1.00 92.50 172 LEU A N 1
ATOM 1339 C CA . LEU A 1 172 ? -63.244 -19.920 76.928 1.00 92.50 172 LEU A CA 1
ATOM 1340 C C . LEU A 1 172 ? -63.399 -20.478 75.499 1.00 92.50 172 LEU A C 1
ATOM 1342 O O . LEU A 1 172 ? -62.400 -20.848 74.881 1.00 92.50 172 LEU A O 1
ATOM 1346 N N . ASP A 1 173 ? -64.604 -20.457 74.923 1.00 94.75 173 ASP A N 1
ATOM 1347 C CA . ASP A 1 173 ? -64.845 -20.889 73.538 1.00 94.75 173 ASP A CA 1
ATOM 1348 C C . ASP A 1 173 ? -64.358 -19.874 72.487 1.00 94.75 173 ASP A C 1
ATOM 1350 O O . ASP A 1 173 ? -63.785 -20.276 71.467 1.00 94.75 173 ASP A O 1
ATOM 1354 N N . LYS A 1 174 ? -64.460 -18.564 72.762 1.00 95.25 174 LYS A N 1
ATOM 1355 C CA . LYS A 1 174 ? -63.777 -17.508 71.988 1.00 95.25 174 LYS A CA 1
ATOM 1356 C C . LYS A 1 174 ? -62.260 -17.757 71.978 1.00 95.25 174 LYS A C 1
ATOM 1358 O O . LYS A 1 174 ? -61.651 -17.754 70.908 1.00 95.25 174 LYS A O 1
ATOM 1363 N N . ASN A 1 175 ? -61.665 -18.073 73.132 1.00 92.12 175 ASN A N 1
ATOM 1364 C CA . ASN A 1 175 ? -60.235 -18.370 73.251 1.00 92.12 175 ASN A CA 1
ATOM 1365 C C . ASN A 1 175 ? -59.844 -19.647 72.477 1.00 92.12 175 ASN A C 1
ATOM 1367 O O . ASN A 1 175 ? -58.953 -19.583 71.634 1.00 92.12 175 ASN A O 1
ATOM 1371 N N . LYS A 1 176 ? -60.580 -20.766 72.625 1.00 93.88 176 LYS A N 1
ATOM 1372 C CA . LYS A 1 176 ? -60.383 -21.991 71.809 1.00 93.88 176 LYS A CA 1
ATOM 1373 C C . LYS A 1 176 ? -60.382 -21.702 70.304 1.00 93.88 176 LYS A C 1
ATOM 1375 O O . LYS A 1 176 ? -59.595 -22.294 69.566 1.00 93.88 176 LYS A O 1
ATOM 1380 N N . ASN A 1 177 ? -61.282 -20.841 69.828 1.00 94.38 177 ASN A N 1
ATOM 1381 C CA . ASN A 1 177 ? -61.364 -20.501 68.407 1.00 94.38 177 ASN A CA 1
ATOM 1382 C C . ASN A 1 177 ? -60.189 -19.624 67.949 1.00 94.38 177 ASN A C 1
ATOM 1384 O O . ASN A 1 177 ? -59.659 -19.869 66.866 1.00 94.38 177 ASN A O 1
ATOM 1388 N N . LEU A 1 178 ? -59.714 -18.693 68.781 1.00 94.00 178 LEU A N 1
ATOM 1389 C CA . LEU A 1 178 ? -58.477 -17.949 68.522 1.00 94.00 178 LEU A CA 1
ATOM 1390 C C . LEU A 1 178 ? -57.248 -18.875 68.513 1.00 94.00 178 LEU A C 1
ATOM 1392 O O . LEU A 1 178 ? -56.432 -18.776 67.600 1.00 94.00 178 LEU A O 1
ATOM 1396 N N . THR A 1 179 ? -57.148 -19.837 69.440 1.00 93.19 179 THR A N 1
ATOM 1397 C CA . THR A 1 179 ? -56.095 -20.872 69.426 1.00 93.19 179 THR A CA 1
ATOM 1398 C C . THR A 1 179 ? -56.109 -21.651 68.107 1.00 93.19 179 THR A C 1
ATOM 1400 O O . THR A 1 179 ? -55.098 -21.709 67.415 1.00 93.19 179 THR A O 1
ATOM 1403 N N . LYS A 1 180 ? -57.274 -22.164 67.678 1.00 93.62 180 LYS A N 1
ATOM 1404 C CA . LYS A 1 180 ? -57.418 -22.862 66.383 1.00 93.62 180 LYS A CA 1
ATOM 1405 C C . LYS A 1 180 ? -56.982 -22.003 65.192 1.00 93.62 180 LYS A C 1
ATOM 1407 O O . LYS A 1 180 ? -56.348 -22.525 64.279 1.00 93.62 180 LYS A O 1
ATOM 1412 N N . GLN A 1 181 ? -57.315 -20.709 65.179 1.00 93.06 181 GLN A N 1
ATOM 1413 C CA . GLN A 1 181 ? -56.882 -19.791 64.119 1.00 93.06 181 GLN A CA 1
ATOM 1414 C C . GLN A 1 181 ? -55.361 -19.593 64.129 1.00 93.06 181 GLN A C 1
ATOM 1416 O O . GLN A 1 181 ? -54.738 -19.664 63.073 1.00 93.06 181 GLN A O 1
ATOM 1421 N N . VAL A 1 182 ? -54.752 -19.421 65.306 1.00 91.69 182 VAL A N 1
ATOM 1422 C CA . VAL A 1 182 ? -53.295 -19.294 65.472 1.00 91.69 182 VAL A CA 1
ATOM 1423 C C . VAL A 1 182 ? -52.561 -20.564 65.026 1.00 91.69 182 VAL A C 1
ATOM 1425 O O . VAL A 1 182 ? -51.594 -20.468 64.274 1.00 91.69 182 VAL A O 1
ATOM 1428 N N . GLU A 1 183 ? -53.027 -21.753 65.412 1.00 91.19 183 GLU A N 1
ATOM 1429 C CA . GLU A 1 183 ? -52.472 -23.029 64.938 1.00 91.19 183 GLU A CA 1
ATOM 1430 C C . GLU A 1 183 ? -52.604 -23.189 63.414 1.00 91.19 183 GLU A C 1
ATOM 1432 O O . GLU A 1 183 ? -51.641 -23.583 62.755 1.00 91.19 183 GLU A O 1
ATOM 1437 N N . ASN A 1 184 ? -53.747 -22.822 62.827 1.00 89.44 184 ASN A N 1
ATOM 1438 C CA . ASN A 1 184 ? -53.951 -22.888 61.377 1.00 89.44 184 ASN A CA 1
ATOM 1439 C C . ASN A 1 184 ? -53.022 -21.910 60.623 1.00 89.44 184 ASN A C 1
ATOM 1441 O O . ASN A 1 184 ? -52.372 -22.284 59.648 1.00 89.44 184 ASN A O 1
ATOM 1445 N N . LEU A 1 185 ? -52.866 -20.679 61.123 1.00 87.69 185 LEU A N 1
ATOM 1446 C CA . LEU A 1 185 ? -51.929 -19.693 60.572 1.00 87.69 185 LEU A CA 1
ATOM 1447 C C . LEU A 1 185 ? -50.463 -20.148 60.693 1.00 87.69 185 LEU A C 1
ATOM 1449 O O . LEU A 1 185 ? -49.709 -19.992 59.735 1.00 87.69 185 LEU A O 1
ATOM 1453 N N . LYS A 1 186 ? -50.061 -20.778 61.809 1.00 88.62 186 LYS A N 1
ATOM 1454 C CA . LYS A 1 186 ? -48.726 -21.395 61.959 1.00 88.62 186 LYS A CA 1
ATOM 1455 C C . LYS A 1 186 ? -48.484 -22.514 60.941 1.00 88.62 186 LYS A C 1
ATOM 1457 O O . LYS A 1 186 ? -47.376 -22.624 60.420 1.00 88.62 186 LYS A O 1
ATOM 1462 N N . MET A 1 187 ? -49.492 -23.341 60.658 1.00 87.31 187 MET A N 1
ATOM 1463 C CA . MET A 1 187 ? -49.385 -24.415 59.662 1.00 87.31 187 MET A CA 1
ATOM 1464 C C . MET A 1 187 ? -49.257 -23.852 58.241 1.00 87.31 187 MET A C 1
ATOM 1466 O O . MET A 1 187 ? -48.383 -24.291 57.497 1.00 87.31 187 MET A O 1
ATOM 1470 N N . ASN A 1 188 ? -50.034 -22.821 57.899 1.00 83.75 188 ASN A N 1
ATOM 1471 C CA . ASN A 1 188 ? -49.934 -22.129 56.609 1.00 83.75 188 ASN A CA 1
ATOM 1472 C C . ASN A 1 188 ? -48.587 -21.398 56.434 1.00 83.75 188 ASN A C 1
ATOM 1474 O O . ASN A 1 188 ? -48.030 -21.400 55.341 1.00 83.75 188 ASN A O 1
ATOM 1478 N N . LEU A 1 189 ? -48.024 -20.832 57.511 1.00 82.00 189 LEU A N 1
ATOM 1479 C CA . LEU A 1 189 ? -46.683 -20.227 57.517 1.00 82.00 189 LEU A CA 1
ATOM 1480 C C . LEU A 1 189 ? -45.545 -21.250 57.386 1.00 82.00 189 LEU A C 1
ATOM 1482 O O . LEU A 1 189 ? -44.496 -20.914 56.844 1.00 82.00 189 LEU A O 1
ATOM 1486 N N . LYS A 1 190 ? -45.724 -22.486 57.870 1.00 84.75 190 LYS A N 1
ATOM 1487 C CA . LYS A 1 190 ? -44.752 -23.573 57.653 1.00 84.75 190 LYS A CA 1
ATOM 1488 C C . LYS A 1 190 ? -44.832 -24.161 56.246 1.00 84.75 190 LYS A C 1
ATOM 1490 O O . LYS A 1 190 ? -43.798 -24.472 55.664 1.00 84.75 190 LYS A O 1
ATOM 1495 N N . ASN A 1 191 ? -46.042 -24.311 55.716 1.00 83.44 191 ASN A N 1
ATOM 1496 C CA . ASN A 1 191 ? -46.313 -25.014 54.464 1.00 83.44 191 ASN A CA 1
ATOM 1497 C C . ASN A 1 191 ? -46.757 -24.033 53.366 1.00 83.44 191 ASN A C 1
ATOM 1499 O O . ASN A 1 191 ? -47.818 -24.209 52.766 1.00 83.44 191 ASN A O 1
ATOM 1503 N N . ILE A 1 192 ? -45.957 -22.990 53.116 1.00 82.56 192 ILE A N 1
ATOM 1504 C CA . ILE A 1 192 ? -46.222 -22.002 52.059 1.00 82.56 192 ILE A CA 1
ATOM 1505 C C . ILE A 1 192 ? -46.237 -22.727 50.696 1.00 82.56 192 ILE A C 1
ATOM 1507 O O . ILE A 1 192 ? -45.218 -23.312 50.323 1.00 82.56 192 ILE A O 1
ATOM 1511 N N . PRO A 1 193 ? -47.350 -22.712 49.935 1.00 85.31 193 PRO A N 1
ATOM 1512 C CA . PRO A 1 193 ? -47.421 -23.412 48.655 1.00 85.31 193 PRO A CA 1
ATOM 1513 C C . PRO A 1 193 ? -46.479 -22.802 47.615 1.00 85.31 193 PRO A C 1
ATOM 1515 O O . PRO A 1 193 ? -46.386 -21.578 47.499 1.00 85.31 193 PRO A O 1
ATOM 1518 N N . THR A 1 194 ? -45.844 -23.647 46.798 1.00 82.75 194 THR A N 1
ATOM 1519 C CA . THR A 1 194 ? -44.857 -23.221 45.791 1.00 82.75 194 THR A CA 1
ATOM 1520 C C . THR A 1 194 ? -45.392 -22.148 44.848 1.00 82.75 194 THR A C 1
ATOM 1522 O O . THR A 1 194 ? -44.673 -21.201 44.555 1.00 82.75 194 THR A O 1
ATOM 1525 N N . GLU A 1 195 ? -46.663 -22.220 44.436 1.00 85.75 195 GLU A N 1
ATOM 1526 C CA . GLU A 1 195 ? -47.234 -21.207 43.540 1.00 85.75 195 GLU A CA 1
ATOM 1527 C C . GLU A 1 195 ? -47.430 -19.842 44.211 1.00 85.75 195 GLU A C 1
ATOM 1529 O O . GLU A 1 195 ? -47.327 -18.840 43.517 1.00 85.75 195 GLU A O 1
ATOM 1534 N N . VAL A 1 196 ? -47.594 -19.756 45.540 1.00 85.81 196 VAL A N 1
ATOM 1535 C CA . VAL A 1 196 ? -47.597 -18.453 46.241 1.00 85.81 196 VAL A CA 1
ATOM 1536 C C . VAL A 1 196 ? -46.226 -17.791 46.099 1.00 85.81 196 VAL A C 1
ATOM 1538 O O . VAL A 1 196 ? -46.147 -16.618 45.737 1.00 85.81 196 VAL A O 1
ATOM 1541 N N . ILE A 1 197 ? -45.152 -18.568 46.286 1.00 86.94 197 ILE A N 1
ATOM 1542 C CA . ILE A 1 197 ? -43.771 -18.122 46.051 1.00 86.94 197 ILE A CA 1
ATOM 1543 C C . ILE A 1 197 ? -43.590 -17.756 44.572 1.00 86.94 197 ILE A C 1
ATOM 1545 O O . ILE A 1 197 ? -43.065 -16.694 44.266 1.00 86.94 197 ILE A O 1
ATOM 1549 N N . ARG A 1 198 ? -44.083 -18.581 43.643 1.00 88.94 198 ARG A N 1
ATOM 1550 C CA . ARG A 1 198 ? -43.936 -18.363 42.196 1.00 88.94 198 ARG A CA 1
ATOM 1551 C C . ARG A 1 198 ? -44.709 -17.146 41.670 1.00 88.94 198 ARG A C 1
ATOM 1553 O O . ARG A 1 198 ? -44.296 -16.561 40.674 1.00 88.94 198 ARG A O 1
ATOM 1560 N N . THR A 1 199 ? -45.792 -16.749 42.343 1.00 89.94 199 THR A N 1
ATOM 1561 C CA . THR A 1 199 ? -46.528 -15.493 42.096 1.00 89.94 199 THR A CA 1
ATOM 1562 C C . THR A 1 199 ? -45.983 -14.284 42.862 1.00 89.94 199 THR A C 1
ATOM 1564 O O . THR A 1 199 ? -46.490 -13.180 42.672 1.00 89.94 199 THR A O 1
ATOM 1567 N N . SER A 1 200 ? -44.983 -14.456 43.735 1.00 92.44 200 SER A N 1
ATOM 1568 C CA . SER A 1 200 ? -44.442 -13.350 44.530 1.00 92.44 200 SER A CA 1
ATOM 1569 C C . SER A 1 200 ? -43.697 -12.338 43.653 1.00 92.44 200 SER A C 1
ATOM 1571 O O . SER A 1 200 ? -43.151 -12.670 42.594 1.00 92.44 200 SER A O 1
ATOM 1573 N N . ILE A 1 201 ? -43.664 -11.078 44.094 1.00 92.69 201 ILE A N 1
ATOM 1574 C CA . ILE A 1 201 ? -43.005 -9.992 43.353 1.00 92.69 201 ILE A CA 1
ATOM 1575 C C . ILE A 1 201 ? -41.489 -10.227 43.326 1.00 92.69 201 ILE A C 1
ATOM 1577 O O . ILE A 1 201 ? -40.832 -9.960 42.324 1.00 92.69 201 ILE A O 1
ATOM 1581 N N . GLU A 1 202 ? -40.942 -10.804 44.393 1.00 91.88 202 GLU A N 1
ATOM 1582 C CA . GLU A 1 202 ? -39.532 -11.149 44.545 1.00 91.88 202 GLU A CA 1
ATOM 1583 C C . GLU A 1 202 ? -39.133 -12.259 43.565 1.00 91.88 202 GLU A C 1
ATOM 1585 O O . GLU A 1 202 ? -38.156 -12.108 42.830 1.00 91.88 202 GLU A O 1
ATOM 1590 N N . TYR A 1 203 ? -39.915 -13.345 43.493 1.00 93.88 203 TYR A N 1
ATOM 1591 C CA . TYR A 1 203 ? -39.646 -14.447 42.566 1.00 93.88 203 TYR A CA 1
ATOM 1592 C C . TYR A 1 203 ? -39.822 -14.016 41.109 1.00 93.88 203 TYR A C 1
ATOM 1594 O O . TYR A 1 203 ? -38.957 -14.292 40.280 1.00 93.88 203 TYR A O 1
ATOM 1602 N N . THR A 1 204 ? -40.911 -13.314 40.783 1.00 93.88 204 THR A N 1
ATOM 1603 C CA . THR A 1 204 ? -41.172 -12.879 39.400 1.00 93.88 204 THR A CA 1
ATOM 1604 C C . THR A 1 204 ? -40.149 -11.844 38.921 1.00 93.88 204 THR A C 1
ATOM 1606 O O . THR A 1 204 ? -39.688 -11.925 37.780 1.00 93.88 204 THR A O 1
ATOM 1609 N N . THR A 1 205 ? -39.696 -10.940 39.798 1.00 94.06 205 THR A N 1
ATOM 1610 C CA . THR A 1 205 ? -38.584 -10.017 39.506 1.00 94.06 205 THR A CA 1
ATOM 1611 C C . THR A 1 205 ? -37.267 -10.768 39.300 1.00 94.06 205 THR A C 1
ATOM 1613 O O . THR A 1 205 ? -36.581 -10.520 38.307 1.00 94.06 205 THR A O 1
ATOM 1616 N N . LEU A 1 206 ? -36.922 -11.720 40.175 1.00 95.00 206 LEU A N 1
ATOM 1617 C CA . LEU A 1 206 ? -35.694 -12.515 40.051 1.00 95.00 206 LEU A CA 1
ATOM 1618 C C . LEU A 1 206 ? -35.701 -13.391 38.785 1.00 95.00 206 LEU A C 1
ATOM 1620 O O . LEU A 1 206 ? -34.683 -13.494 38.105 1.00 95.00 206 LEU A O 1
ATOM 1624 N N . GLN A 1 207 ? -36.850 -13.970 38.422 1.00 94.75 207 GLN A N 1
ATOM 1625 C CA . GLN A 1 207 ? -37.030 -14.726 37.179 1.00 94.75 207 GLN A CA 1
ATOM 1626 C C . GLN A 1 207 ? -36.838 -13.836 35.941 1.00 94.75 207 GLN A C 1
ATOM 1628 O O . GLN A 1 207 ? -36.197 -14.261 34.976 1.00 94.75 207 GLN A O 1
ATOM 1633 N N . SER A 1 208 ? -37.353 -12.603 35.965 1.00 94.44 208 SER A N 1
ATOM 1634 C CA . SER A 1 208 ? -37.147 -11.618 34.897 1.00 94.44 208 SER A CA 1
ATOM 1635 C C . SER A 1 208 ? -35.669 -11.221 34.763 1.00 94.44 208 SER A C 1
ATOM 1637 O O . SER A 1 208 ? -35.100 -11.310 33.673 1.00 94.44 208 SER A O 1
ATOM 1639 N N . GLN A 1 209 ? -35.003 -10.900 35.880 1.00 94.44 209 GLN A N 1
ATOM 1640 C CA . GLN A 1 209 ? -33.569 -10.586 35.905 1.00 94.44 209 GLN A CA 1
ATOM 1641 C C . GLN A 1 209 ? -32.716 -11.756 35.394 1.00 94.44 209 GLN A C 1
ATOM 1643 O O . GLN A 1 209 ? -31.860 -11.557 34.534 1.00 94.44 209 GLN A O 1
ATOM 1648 N N . PHE A 1 210 ? -32.984 -12.983 35.855 1.00 96.44 210 PHE A N 1
ATOM 1649 C CA . PHE A 1 210 ? -32.307 -14.187 35.367 1.00 96.44 210 PHE A CA 1
ATOM 1650 C C . PHE A 1 210 ? -32.515 -14.392 33.862 1.00 96.44 210 PHE A C 1
ATOM 1652 O O . PHE A 1 210 ? -31.560 -14.697 33.154 1.00 96.44 210 PHE A O 1
ATOM 1659 N N . SER A 1 211 ? -33.737 -14.190 33.359 1.00 96.38 211 SER A N 1
ATOM 1660 C CA . SER A 1 211 ? -34.045 -14.328 31.929 1.00 96.38 211 SER A CA 1
ATOM 1661 C C . SER A 1 211 ? -33.264 -13.316 31.086 1.00 96.38 211 SER A C 1
ATOM 1663 O O . SER A 1 211 ? -32.654 -13.709 30.094 1.00 96.38 211 SER A O 1
ATOM 1665 N N . SER A 1 212 ? -33.207 -12.053 31.527 1.00 95.25 212 SER A N 1
ATOM 1666 C CA . SER A 1 212 ? -32.438 -10.978 30.884 1.00 95.25 212 SER A CA 1
ATOM 1667 C C . SER A 1 212 ? -30.937 -11.297 30.837 1.00 95.25 212 SER A C 1
ATOM 1669 O O . SER A 1 212 ? -30.337 -11.322 29.760 1.00 95.25 212 SER A O 1
ATOM 1671 N N . LEU A 1 213 ? -30.349 -11.653 31.986 1.00 94.69 213 LEU A N 1
ATOM 1672 C CA . LEU A 1 213 ? -28.936 -12.037 32.099 1.00 94.69 213 LEU A CA 1
ATOM 1673 C C . LEU A 1 213 ? -28.610 -13.309 31.301 1.00 94.69 213 LEU A C 1
ATOM 1675 O O . LEU A 1 213 ? -27.515 -13.437 30.758 1.00 94.69 213 LEU A O 1
ATOM 1679 N N . PHE A 1 214 ? -29.552 -14.249 31.184 1.00 96.62 214 PHE A N 1
ATOM 1680 C CA . PHE A 1 214 ? -29.391 -15.446 30.360 1.00 96.62 214 PHE A CA 1
ATOM 1681 C C . PHE A 1 214 ? -29.408 -15.116 28.861 1.00 96.62 214 PHE A C 1
ATOM 1683 O O . PHE A 1 214 ? -28.578 -15.644 28.115 1.00 96.62 214 PHE A O 1
ATOM 1690 N N . THR A 1 215 ? -30.291 -14.220 28.402 1.00 96.56 215 THR A N 1
ATOM 1691 C CA . THR A 1 215 ? -30.255 -13.727 27.014 1.00 96.56 215 THR A CA 1
ATOM 1692 C C . THR A 1 215 ? -28.968 -12.961 26.711 1.00 96.56 215 THR A C 1
ATOM 1694 O O . THR A 1 215 ? -28.331 -13.248 25.698 1.00 96.56 215 THR A O 1
ATOM 1697 N N . GLU A 1 216 ? -28.522 -12.082 27.610 1.00 95.12 216 GLU A N 1
ATOM 1698 C CA . GLU A 1 216 ? -27.272 -11.326 27.473 1.00 95.12 216 GLU A CA 1
ATOM 1699 C C . GLU A 1 216 ? -26.047 -12.256 27.434 1.00 95.12 216 GLU A C 1
ATOM 1701 O O . GLU A 1 216 ? -25.239 -12.189 26.508 1.00 95.12 216 GLU A O 1
ATOM 1706 N N . ALA A 1 217 ? -25.943 -13.213 28.362 1.00 93.75 217 ALA A N 1
ATOM 1707 C CA . ALA A 1 217 ? -24.850 -14.186 28.393 1.00 93.75 217 ALA A CA 1
ATOM 1708 C C . ALA A 1 217 ? -24.802 -15.079 27.138 1.00 93.75 217 ALA A C 1
ATOM 1710 O O . ALA A 1 217 ? -23.722 -15.491 26.706 1.00 93.75 217 ALA A O 1
ATOM 1711 N N . ASN A 1 218 ? -25.949 -15.379 26.524 1.00 96.38 218 ASN A N 1
ATOM 1712 C CA . ASN A 1 218 ? -26.000 -16.113 25.258 1.00 96.38 218 ASN A CA 1
ATOM 1713 C C . ASN A 1 218 ? -25.645 -15.222 24.057 1.00 96.38 218 ASN A C 1
ATOM 1715 O O . ASN A 1 218 ? -24.910 -15.672 23.177 1.00 96.38 218 ASN A O 1
ATOM 1719 N N . GLN A 1 219 ? -26.067 -13.955 24.051 1.00 95.75 219 GLN A N 1
ATOM 1720 C CA . GLN A 1 219 ? -25.677 -12.974 23.036 1.00 95.75 219 GLN A CA 1
ATOM 1721 C C . GLN A 1 219 ? -24.161 -12.722 23.056 1.00 95.75 219 GLN A C 1
ATOM 1723 O O . GLN A 1 219 ? -23.516 -12.794 22.011 1.00 95.75 219 GLN A O 1
ATOM 1728 N N . MET A 1 220 ? -23.566 -12.526 24.237 1.00 91.62 220 MET A N 1
ATOM 1729 C CA . MET A 1 220 ? -22.114 -12.386 24.412 1.00 91.62 220 MET A CA 1
ATOM 1730 C C . MET A 1 220 ? -21.357 -13.643 23.961 1.00 91.62 220 MET A C 1
ATOM 1732 O O . MET A 1 220 ? -20.326 -13.546 23.298 1.00 91.62 220 MET A O 1
ATOM 1736 N N . ARG A 1 221 ? -21.892 -14.841 24.239 1.00 96.00 221 ARG A N 1
ATOM 1737 C CA . ARG A 1 221 ? -21.324 -16.111 23.751 1.00 96.00 221 ARG A CA 1
ATOM 1738 C C . ARG A 1 221 ? -21.343 -16.199 22.222 1.00 96.00 221 ARG A C 1
ATOM 1740 O O . ARG A 1 221 ? -20.356 -16.628 21.630 1.00 96.00 221 ARG A O 1
ATOM 1747 N N . GLN A 1 222 ? -22.429 -15.762 21.584 1.00 96.62 222 GLN A N 1
ATOM 1748 C CA . GLN A 1 222 ? -22.537 -15.727 20.125 1.00 96.62 222 GLN A CA 1
ATOM 1749 C C . GLN A 1 222 ? -21.589 -14.685 19.508 1.00 96.62 222 GLN A C 1
ATOM 1751 O O . GLN A 1 222 ? -20.923 -14.992 18.520 1.00 96.62 222 GLN A O 1
ATOM 1756 N N . GLN A 1 223 ? -21.451 -13.503 20.122 1.00 93.12 223 GLN A N 1
ATOM 1757 C CA . GLN A 1 223 ? -20.462 -12.495 19.715 1.00 93.12 223 GLN A CA 1
ATOM 1758 C C . GLN A 1 223 ? -19.034 -13.054 19.772 1.00 93.12 223 GLN A C 1
ATOM 1760 O O . GLN A 1 223 ? -18.303 -12.949 18.787 1.00 93.12 223 GLN A O 1
ATOM 1765 N N . ILE A 1 224 ? -18.656 -13.718 20.873 1.00 92.25 224 ILE A N 1
ATOM 1766 C CA . ILE A 1 224 ? -17.348 -14.377 21.024 1.00 92.25 224 ILE A CA 1
ATOM 1767 C C . ILE A 1 224 ? -17.107 -15.396 19.901 1.00 92.25 224 ILE A C 1
ATOM 1769 O O . ILE A 1 224 ? -16.016 -15.423 19.332 1.00 92.25 224 ILE A O 1
ATOM 1773 N N . GLU A 1 225 ? -18.105 -16.204 19.535 1.00 96.50 225 GLU A N 1
ATOM 1774 C CA . GLU A 1 225 ? -17.941 -17.191 18.461 1.00 96.50 225 GLU A CA 1
ATOM 1775 C C . GLU A 1 225 ? -17.821 -16.541 17.072 1.00 96.50 225 GLU A C 1
ATOM 1777 O O . GLU A 1 225 ? -16.997 -16.972 16.263 1.00 96.50 225 GLU A O 1
ATOM 1782 N N . THR A 1 226 ? -18.542 -15.443 16.811 1.00 96.00 226 THR A N 1
ATOM 1783 C CA . THR A 1 226 ? -18.342 -14.654 15.580 1.00 96.00 226 THR A CA 1
ATOM 1784 C C . THR A 1 226 ? -16.980 -13.955 15.536 1.00 96.00 226 THR A C 1
ATOM 1786 O O . THR A 1 226 ? -16.355 -13.908 14.480 1.00 96.00 226 THR A O 1
ATOM 1789 N N . ALA A 1 227 ? -16.463 -13.478 16.671 1.00 89.81 227 ALA A N 1
ATOM 1790 C CA . ALA A 1 227 ? -15.134 -12.876 16.747 1.00 89.81 227 ALA A CA 1
ATOM 1791 C C . ALA A 1 227 ? -14.027 -13.921 16.511 1.00 89.81 227 ALA A C 1
ATOM 1793 O O . ALA A 1 227 ? -13.071 -13.655 15.782 1.00 89.81 227 ALA A O 1
ATOM 1794 N N . LYS A 1 228 ? -14.175 -15.141 17.052 1.00 94.19 228 LYS A N 1
ATOM 1795 C CA . LYS A 1 228 ? -13.275 -16.269 16.752 1.00 94.19 228 LYS A CA 1
ATOM 1796 C C . LYS A 1 228 ? -13.282 -16.630 15.268 1.00 94.19 228 LYS A C 1
ATOM 1798 O O . LYS A 1 228 ? -12.208 -16.829 14.705 1.00 94.19 228 LYS A O 1
ATOM 1803 N N . SER A 1 229 ? -14.454 -16.727 14.633 1.00 95.50 229 SER A N 1
ATOM 1804 C CA . SER A 1 229 ? -14.538 -17.116 13.218 1.00 95.50 229 SER A CA 1
ATOM 1805 C C . SER A 1 229 ? -13.964 -16.040 12.292 1.00 95.50 229 SER A C 1
ATOM 1807 O O . SER A 1 229 ? -13.217 -16.371 11.372 1.00 95.50 229 SER A O 1
ATOM 1809 N N . GLN A 1 230 ? -14.192 -14.757 12.593 1.00 93.56 230 GLN A N 1
ATOM 1810 C CA . GLN A 1 230 ? -13.530 -13.632 11.922 1.00 93.56 230 GLN A CA 1
ATOM 1811 C C . GLN A 1 230 ? -12.005 -13.675 12.099 1.00 93.56 230 GLN A C 1
ATOM 1813 O O . GLN A 1 230 ? -11.269 -13.538 11.124 1.00 93.56 230 GLN A O 1
ATOM 1818 N N . LEU A 1 231 ? -11.511 -13.924 13.315 1.00 90.38 231 LEU A N 1
ATOM 1819 C CA . LEU A 1 231 ? -10.076 -14.003 13.605 1.00 90.38 231 LEU A CA 1
ATOM 1820 C C . LEU A 1 231 ? -9.409 -15.220 12.936 1.00 90.38 231 LEU A C 1
ATOM 1822 O O . LEU A 1 231 ? -8.276 -15.119 12.464 1.00 90.38 231 LEU A O 1
ATOM 1826 N N . ALA A 1 232 ? -10.110 -16.350 12.825 1.00 93.12 232 ALA A N 1
ATOM 1827 C CA . ALA A 1 232 ? -9.660 -17.510 12.055 1.00 93.12 232 ALA A CA 1
ATOM 1828 C C . ALA A 1 232 ? -9.625 -17.223 10.541 1.00 93.12 232 ALA A C 1
ATOM 1830 O O . ALA A 1 232 ? -8.647 -17.567 9.875 1.00 93.12 232 ALA A O 1
ATOM 1831 N N . ALA A 1 233 ? -10.642 -16.540 10.004 1.00 93.44 233 ALA A N 1
ATOM 1832 C CA . ALA A 1 233 ? -10.677 -16.120 8.604 1.00 93.44 233 ALA A CA 1
ATOM 1833 C C . ALA A 1 233 ? -9.547 -15.129 8.272 1.00 93.44 233 ALA A C 1
ATOM 1835 O O . ALA A 1 233 ? -8.858 -15.311 7.270 1.00 93.44 233 ALA A O 1
ATOM 1836 N N . LEU A 1 234 ? -9.293 -14.143 9.142 1.00 91.00 234 LEU A N 1
ATOM 1837 C CA . LEU A 1 234 ? -8.176 -13.200 9.011 1.00 91.00 234 LEU A CA 1
ATOM 1838 C C . LEU A 1 234 ? -6.817 -13.911 9.042 1.00 91.00 234 LEU A C 1
ATOM 1840 O O . LEU A 1 234 ? -5.969 -13.624 8.202 1.00 91.00 234 LEU A O 1
ATOM 1844 N N . ARG A 1 235 ? -6.617 -14.885 9.942 1.00 94.38 235 ARG A N 1
ATOM 1845 C CA . ARG A 1 235 ? -5.398 -15.717 9.957 1.00 94.38 235 ARG A CA 1
ATOM 1846 C C . ARG A 1 235 ? -5.216 -16.507 8.658 1.00 94.38 235 ARG A C 1
ATOM 1848 O O . ARG A 1 235 ? -4.112 -16.540 8.129 1.00 94.38 235 ARG A O 1
ATOM 1855 N N . SER A 1 236 ? -6.282 -17.104 8.118 1.00 94.25 236 SER A N 1
ATOM 1856 C CA . SER A 1 236 ? -6.210 -17.835 6.843 1.00 94.25 236 SER A CA 1
ATOM 1857 C C . SER A 1 236 ? -5.935 -16.911 5.650 1.00 94.25 236 SER A C 1
ATOM 1859 O O . SER A 1 236 ? -5.157 -17.275 4.771 1.00 94.25 236 SER A O 1
ATOM 1861 N N . ALA A 1 237 ? -6.520 -15.710 5.629 1.00 92.50 237 ALA A N 1
ATOM 1862 C CA . ALA A 1 237 ? -6.238 -14.704 4.607 1.00 92.50 237 ALA A CA 1
ATOM 1863 C C . ALA A 1 237 ? -4.779 -14.217 4.673 1.00 92.50 237 ALA A C 1
ATOM 1865 O O . ALA A 1 237 ? -4.115 -14.146 3.644 1.00 92.50 237 ALA A O 1
ATOM 1866 N N . HIS A 1 238 ? -4.261 -13.959 5.877 1.00 92.44 238 HIS A N 1
ATOM 1867 C CA . HIS A 1 238 ? -2.878 -13.531 6.086 1.00 92.44 238 HIS A CA 1
ATOM 1868 C C . HIS A 1 238 ? -1.856 -14.633 5.751 1.00 92.44 238 HIS A C 1
ATOM 1870 O O . HIS A 1 238 ? -0.799 -14.320 5.216 1.00 92.44 238 HIS A O 1
ATOM 1876 N N . SER A 1 239 ? -2.163 -15.912 6.013 1.00 93.25 239 SER A N 1
ATOM 1877 C CA . SER A 1 239 ? -1.331 -17.047 5.561 1.00 93.25 239 SER A CA 1
ATOM 1878 C C . SER A 1 239 ? -1.192 -17.040 4.039 1.00 93.25 239 SER A C 1
ATOM 1880 O O . SER A 1 239 ? -0.086 -16.975 3.517 1.00 93.25 239 SER A O 1
ATOM 1882 N N . LYS A 1 240 ? -2.322 -16.957 3.326 1.00 95.38 240 LYS A N 1
ATOM 1883 C CA . LYS A 1 240 ? -2.347 -16.905 1.857 1.00 95.38 240 LYS A CA 1
ATOM 1884 C C . LYS A 1 240 ? -1.648 -15.674 1.286 1.00 95.38 240 LYS A C 1
ATOM 1886 O O . LYS A 1 240 ? -1.079 -15.750 0.205 1.00 95.38 240 LYS A O 1
ATOM 1891 N N . GLN A 1 241 ? -1.688 -14.543 1.989 1.00 93.69 241 GLN A N 1
ATOM 1892 C CA . GLN A 1 241 ? -0.951 -13.349 1.581 1.00 93.69 241 GLN A CA 1
ATOM 1893 C C . GLN A 1 241 ? 0.568 -13.541 1.723 1.00 93.69 241 GLN A C 1
ATOM 1895 O O . GLN A 1 241 ? 1.298 -13.113 0.835 1.00 93.69 241 GLN A O 1
ATOM 1900 N N . ILE A 1 242 ? 1.034 -14.225 2.776 1.00 91.00 242 ILE A N 1
ATOM 1901 C CA . ILE A 1 242 ? 2.444 -14.627 2.909 1.00 91.00 242 ILE A CA 1
ATOM 1902 C C . ILE A 1 242 ? 2.822 -15.602 1.785 1.00 91.00 242 ILE A C 1
ATOM 1904 O O . ILE A 1 242 ? 3.783 -15.340 1.077 1.00 91.00 242 ILE A O 1
ATOM 1908 N N . GLU A 1 243 ? 2.030 -16.653 1.553 1.00 94.81 243 GLU A N 1
ATOM 1909 C CA . GLU A 1 243 ? 2.263 -17.649 0.488 1.00 94.81 243 GLU A CA 1
ATOM 1910 C C . GLU A 1 243 ? 2.383 -16.998 -0.911 1.00 94.81 243 GLU A C 1
ATOM 1912 O O . GLU A 1 243 ? 3.216 -17.400 -1.725 1.00 94.81 243 GLU A O 1
ATOM 1917 N N . VAL A 1 244 ? 1.582 -15.960 -1.193 1.00 95.00 244 VAL A N 1
ATOM 1918 C CA . VAL A 1 244 ? 1.682 -15.164 -2.431 1.00 95.00 244 VAL A CA 1
ATOM 1919 C C . VAL A 1 244 ? 2.943 -14.297 -2.444 1.00 95.00 244 VAL A C 1
ATOM 1921 O O . VAL A 1 244 ? 3.668 -14.328 -3.433 1.00 95.00 244 VAL A O 1
ATOM 1924 N N . MET A 1 245 ? 3.249 -13.578 -1.359 1.00 92.00 245 MET A N 1
ATOM 1925 C CA . MET A 1 245 ? 4.467 -12.762 -1.256 1.00 92.00 245 MET A CA 1
ATOM 1926 C C . MET A 1 245 ? 5.744 -13.600 -1.413 1.00 92.00 245 MET A C 1
ATOM 1928 O O . MET A 1 245 ? 6.651 -13.190 -2.128 1.00 92.00 245 MET A O 1
ATOM 1932 N N . GLU A 1 246 ? 5.808 -14.787 -0.806 1.00 92.00 246 GLU A N 1
ATOM 1933 C CA . GLU A 1 246 ? 6.929 -15.725 -0.945 1.00 92.00 246 GLU A CA 1
ATOM 1934 C C . GLU A 1 246 ? 7.067 -16.226 -2.395 1.00 92.00 246 GLU A C 1
ATOM 1936 O O . GLU A 1 246 ? 8.183 -16.360 -2.904 1.00 92.00 246 GLU A O 1
ATOM 1941 N N . SER A 1 247 ? 5.948 -16.440 -3.101 1.00 94.31 247 SER A N 1
ATOM 1942 C CA . SER A 1 247 ? 5.950 -16.788 -4.529 1.00 94.31 247 SER A CA 1
ATOM 1943 C C . SER A 1 247 ? 6.418 -15.631 -5.421 1.00 94.31 247 SER A C 1
ATOM 1945 O O . SER A 1 247 ? 7.221 -15.849 -6.329 1.00 94.31 247 SER A O 1
ATOM 1947 N N . GLU A 1 248 ? 5.972 -14.402 -5.149 1.00 94.19 248 GLU A N 1
ATOM 1948 C CA . GLU A 1 248 ? 6.401 -13.191 -5.860 1.00 94.19 248 GLU A CA 1
ATOM 1949 C C . GLU A 1 248 ? 7.893 -12.898 -5.621 1.00 94.19 248 GLU A C 1
ATOM 1951 O O . GLU A 1 248 ? 8.628 -12.607 -6.563 1.00 94.19 248 GLU A O 1
ATOM 1956 N N . GLU A 1 249 ? 8.379 -13.055 -4.386 1.00 90.00 249 GLU A N 1
ATOM 1957 C CA . GLU A 1 249 ? 9.793 -12.899 -4.023 1.00 90.00 249 GLU A CA 1
ATOM 1958 C C . GLU A 1 249 ? 10.676 -13.990 -4.659 1.00 90.00 249 GLU A C 1
ATOM 1960 O O . GLU A 1 249 ? 11.823 -13.734 -5.037 1.00 90.00 249 GLU A O 1
ATOM 1965 N N . CYS A 1 250 ? 10.150 -15.209 -4.819 1.00 95.12 250 CYS A N 1
ATOM 1966 C CA . CYS A 1 250 ? 10.818 -16.297 -5.532 1.00 95.12 250 CYS A CA 1
ATOM 1967 C C . CYS A 1 250 ? 10.938 -15.997 -7.037 1.00 95.12 250 CYS A C 1
ATOM 1969 O O . CYS A 1 250 ? 12.044 -16.042 -7.575 1.00 95.12 250 CYS A O 1
ATOM 1971 N N . GLN A 1 251 ? 9.846 -15.582 -7.689 1.00 94.88 251 GLN A N 1
ATOM 1972 C CA . GLN A 1 251 ? 9.848 -15.184 -9.105 1.00 94.88 251 GLN A CA 1
ATOM 1973 C C . GLN A 1 251 ? 10.741 -13.959 -9.362 1.00 94.88 251 GLN A C 1
ATOM 1975 O O . GLN A 1 251 ? 11.443 -13.903 -10.370 1.00 94.88 251 GLN A O 1
ATOM 1980 N N . ALA A 1 252 ? 10.777 -12.992 -8.440 1.00 91.88 252 ALA A N 1
ATOM 1981 C CA . ALA A 1 252 ? 11.670 -11.838 -8.533 1.00 91.88 252 ALA A CA 1
ATOM 1982 C C . ALA A 1 252 ? 13.155 -12.233 -8.419 1.00 91.88 252 ALA A C 1
ATOM 1984 O O . ALA A 1 252 ? 13.992 -11.661 -9.120 1.00 91.88 252 ALA A O 1
ATOM 1985 N N . ARG A 1 253 ? 13.498 -13.229 -7.584 1.00 91.25 253 ARG A N 1
ATOM 1986 C CA . ARG A 1 253 ? 14.856 -13.806 -7.537 1.00 91.25 253 ARG A CA 1
ATOM 1987 C C . ARG A 1 253 ? 15.216 -14.544 -8.822 1.00 91.25 253 ARG A C 1
ATOM 1989 O O . ARG A 1 253 ? 16.327 -14.363 -9.307 1.00 91.25 253 ARG A O 1
ATOM 1996 N N . GLU A 1 254 ? 14.302 -15.344 -9.364 1.00 96.06 254 GLU A N 1
ATOM 1997 C CA . GLU A 1 254 ? 14.499 -16.086 -10.617 1.00 96.06 254 GLU A CA 1
ATOM 1998 C C . GLU A 1 254 ? 14.753 -15.123 -11.789 1.00 96.06 254 GLU A C 1
ATOM 2000 O O . GLU A 1 254 ? 15.784 -15.213 -12.449 1.00 96.06 254 GLU A O 1
ATOM 2005 N N . GLN A 1 255 ? 13.913 -14.094 -11.947 1.00 95.62 255 GLN A N 1
ATOM 2006 C CA . GLN A 1 255 ? 14.116 -13.039 -12.947 1.00 95.62 255 GLN A CA 1
ATOM 2007 C C . GLN A 1 255 ? 15.433 -12.274 -12.741 1.00 95.62 255 GLN A C 1
ATOM 2009 O O . GLN A 1 255 ? 16.136 -11.994 -13.712 1.00 95.62 255 GLN A O 1
ATOM 2014 N N . MET A 1 256 ? 15.805 -11.951 -11.495 1.00 94.00 256 MET A N 1
ATOM 2015 C CA . MET A 1 256 ? 17.102 -11.327 -11.201 1.00 94.00 256 MET A CA 1
ATOM 2016 C C . MET A 1 256 ? 18.256 -12.230 -11.664 1.00 94.00 256 MET A C 1
ATOM 2018 O O . MET A 1 256 ? 19.153 -11.754 -12.360 1.00 94.00 256 MET A O 1
ATOM 2022 N N . GLN A 1 257 ? 18.208 -13.524 -11.334 1.00 96.50 257 GLN A N 1
ATOM 2023 C CA . GLN A 1 257 ? 19.217 -14.509 -11.721 1.00 96.50 257 GLN A CA 1
ATOM 2024 C C . GLN A 1 257 ? 19.322 -14.635 -13.247 1.00 96.50 257 GLN A C 1
ATOM 2026 O O . GLN A 1 257 ? 20.427 -14.556 -13.774 1.00 96.50 257 GLN A O 1
ATOM 2031 N N . ASP A 1 258 ? 18.202 -14.730 -13.966 1.00 96.12 258 ASP A N 1
ATOM 2032 C CA . ASP A 1 258 ? 18.188 -14.771 -15.433 1.00 96.12 258 ASP A CA 1
ATOM 2033 C C . ASP A 1 258 ? 18.778 -13.500 -16.056 1.00 96.12 258 ASP A C 1
ATOM 2035 O O . ASP A 1 258 ? 19.553 -13.572 -17.014 1.00 96.12 258 ASP A O 1
ATOM 2039 N N . THR A 1 259 ? 18.473 -12.318 -15.503 1.00 95.69 259 THR A N 1
ATOM 2040 C CA . THR A 1 259 ? 19.106 -11.079 -15.981 1.00 95.69 259 THR A CA 1
ATOM 2041 C C . THR A 1 259 ? 20.603 -11.036 -15.692 1.00 95.69 259 THR A C 1
ATOM 2043 O O . THR A 1 259 ? 21.349 -10.542 -16.535 1.00 95.69 259 THR A O 1
ATOM 2046 N N . MET A 1 260 ? 21.055 -11.581 -14.557 1.00 95.56 260 MET A N 1
ATOM 2047 C CA . MET A 1 260 ? 22.474 -11.684 -14.219 1.00 95.56 260 MET A CA 1
ATOM 2048 C C . MET A 1 260 ? 23.193 -12.638 -15.179 1.00 95.56 260 MET A C 1
ATOM 2050 O O . MET A 1 260 ? 24.156 -12.221 -15.814 1.00 95.56 260 MET A O 1
ATOM 2054 N N . ASN A 1 261 ? 22.670 -13.856 -15.363 1.00 95.44 261 ASN A N 1
ATOM 2055 C CA . ASN A 1 261 ? 23.195 -14.868 -16.285 1.00 95.44 261 ASN A CA 1
ATOM 2056 C C . ASN A 1 261 ? 23.351 -14.292 -17.703 1.00 95.44 261 ASN A C 1
ATOM 2058 O O . ASN A 1 261 ? 24.425 -14.364 -18.294 1.00 95.44 261 ASN A O 1
ATOM 2062 N N . ARG A 1 262 ? 22.308 -13.634 -18.226 1.00 96.31 262 ARG A N 1
ATOM 2063 C CA . ARG A 1 262 ? 22.339 -12.992 -19.549 1.00 96.31 262 ARG A CA 1
ATOM 2064 C C . ARG A 1 262 ? 23.381 -11.867 -19.629 1.00 96.31 262 ARG A C 1
ATOM 2066 O O . ARG A 1 262 ? 24.055 -11.735 -20.645 1.00 96.31 262 ARG A O 1
ATOM 2073 N N . HIS A 1 263 ? 23.555 -11.062 -18.578 1.00 93.62 263 HIS A N 1
ATOM 2074 C CA . HIS A 1 263 ? 24.616 -10.048 -18.550 1.00 93.62 263 HIS A CA 1
ATOM 2075 C C . HIS A 1 263 ? 26.026 -10.664 -18.415 1.00 93.62 263 HIS A C 1
ATOM 2077 O O . HIS A 1 263 ? 26.984 -10.096 -18.938 1.00 93.62 263 HIS A O 1
ATOM 2083 N N . GLU A 1 264 ? 26.178 -11.834 -17.788 1.00 95.31 264 GLU A N 1
ATOM 2084 C CA . GLU A 1 264 ? 27.432 -12.604 -17.798 1.00 95.31 264 GLU A CA 1
ATOM 2085 C C . GLU A 1 264 ? 27.737 -13.189 -19.189 1.00 95.31 264 GLU A C 1
ATOM 2087 O O . GLU A 1 264 ? 28.883 -13.114 -19.637 1.00 95.31 264 GLU A O 1
ATOM 2092 N N . GLU A 1 265 ? 26.726 -13.679 -19.916 1.00 97.44 265 GLU A N 1
ATOM 2093 C CA . GLU A 1 265 ? 26.843 -14.104 -21.321 1.00 97.44 265 GLU A CA 1
ATOM 2094 C C . GLU A 1 265 ? 27.224 -12.936 -22.246 1.00 97.44 265 GLU A C 1
ATOM 2096 O O . GLU A 1 265 ? 28.159 -13.056 -23.040 1.00 97.44 265 GLU A O 1
ATOM 2101 N N . GLU A 1 266 ? 26.566 -11.778 -22.108 1.00 96.56 266 GLU A N 1
ATOM 2102 C CA . GLU A 1 266 ? 26.910 -10.539 -22.822 1.00 96.56 266 GLU A CA 1
ATOM 2103 C C . GLU A 1 266 ? 28.364 -10.114 -22.538 1.00 96.56 266 GLU A C 1
ATOM 2105 O O . GLU A 1 266 ? 29.120 -9.812 -23.464 1.00 96.56 266 GLU A O 1
ATOM 2110 N N . LEU A 1 267 ? 28.799 -10.149 -21.272 1.00 95.75 267 LEU A N 1
ATOM 2111 C CA . LEU A 1 267 ? 30.182 -9.849 -20.882 1.00 95.75 267 LEU A CA 1
ATOM 2112 C C . LEU A 1 267 ? 31.186 -10.872 -21.432 1.00 95.75 267 LEU A C 1
ATOM 2114 O O . LEU A 1 267 ? 32.295 -10.488 -21.811 1.00 95.75 267 LEU A O 1
ATOM 2118 N N . TYR A 1 268 ? 30.833 -12.157 -21.485 1.00 96.62 268 TYR A N 1
ATOM 2119 C CA . TYR A 1 268 ? 31.674 -13.195 -22.081 1.00 96.62 268 TYR A CA 1
ATOM 2120 C C . TYR A 1 268 ? 31.818 -12.997 -23.596 1.00 96.62 268 TYR A C 1
ATOM 2122 O O . TYR A 1 268 ? 32.931 -13.059 -24.124 1.00 96.62 268 TYR A O 1
ATOM 2130 N N . GLN A 1 269 ? 30.721 -12.679 -24.287 1.00 96.81 269 GLN A N 1
ATOM 2131 C CA . GLN A 1 269 ? 30.723 -12.398 -25.720 1.00 96.81 269 GLN A CA 1
ATOM 2132 C C . GLN A 1 269 ? 31.556 -11.149 -26.051 1.00 96.81 269 GLN A C 1
ATOM 2134 O O . GLN A 1 269 ? 32.425 -11.222 -26.917 1.00 96.81 269 GLN A O 1
ATOM 2139 N N . VAL A 1 270 ? 31.401 -10.045 -25.310 1.00 96.31 270 VAL A N 1
ATOM 2140 C CA . VAL A 1 270 ? 32.221 -8.829 -25.500 1.00 96.31 270 VAL A CA 1
ATOM 2141 C C . VAL A 1 270 ? 33.709 -9.093 -25.230 1.00 96.31 270 VAL A C 1
ATOM 2143 O O . VAL A 1 270 ? 34.565 -8.593 -25.959 1.00 96.31 270 VAL A O 1
ATOM 2146 N N . ARG A 1 271 ? 34.054 -9.920 -24.231 1.00 96.56 271 ARG A N 1
ATOM 2147 C CA . ARG A 1 271 ? 35.450 -10.349 -23.997 1.00 96.56 271 ARG A CA 1
ATOM 2148 C C . ARG A 1 271 ? 36.003 -11.165 -25.164 1.00 96.56 271 ARG A C 1
ATOM 2150 O O . ARG A 1 271 ? 37.147 -10.956 -25.558 1.00 96.56 271 ARG A O 1
ATOM 2157 N N . ARG A 1 272 ? 35.200 -12.068 -25.730 1.00 97.06 272 ARG A N 1
ATOM 2158 C CA . ARG A 1 272 ? 35.574 -12.877 -26.896 1.00 97.06 272 ARG A CA 1
ATOM 2159 C C . ARG A 1 272 ? 35.773 -12.018 -28.145 1.00 97.06 272 ARG A C 1
ATOM 2161 O O . ARG A 1 272 ? 36.748 -12.223 -28.860 1.00 97.06 272 ARG A O 1
ATOM 2168 N N . GLU A 1 273 ? 34.887 -11.058 -28.394 1.00 95.69 273 GLU A N 1
ATOM 2169 C CA . GLU A 1 273 ? 35.004 -10.095 -29.497 1.00 95.69 273 GLU A CA 1
ATOM 2170 C C . GLU A 1 273 ? 36.240 -9.199 -29.338 1.00 95.69 273 GLU A C 1
ATOM 2172 O O . GLU A 1 273 ? 36.964 -8.981 -30.307 1.00 95.69 273 GLU A O 1
ATOM 2177 N N . TYR A 1 274 ? 36.544 -8.755 -28.114 1.00 96.00 274 TYR A N 1
ATOM 2178 C CA . TYR A 1 274 ? 37.775 -8.024 -27.810 1.00 96.00 274 TYR A CA 1
ATOM 2179 C C . TYR A 1 274 ? 39.036 -8.856 -28.093 1.00 96.00 274 TYR A C 1
ATOM 2181 O O . TYR A 1 274 ? 39.950 -8.361 -28.750 1.00 96.00 274 TYR A O 1
ATOM 2189 N N . GLU A 1 275 ? 39.093 -10.116 -27.648 1.00 96.56 275 GLU A N 1
ATOM 2190 C CA . GLU A 1 275 ? 40.258 -10.982 -27.879 1.00 96.56 275 GLU A CA 1
ATOM 2191 C C . GLU A 1 275 ? 40.428 -11.327 -29.373 1.00 96.56 275 GLU A C 1
ATOM 2193 O O . GLU A 1 275 ? 41.549 -11.344 -29.876 1.00 96.56 275 GLU A O 1
ATOM 2198 N N . MET A 1 276 ? 39.325 -11.518 -30.112 1.00 95.62 276 MET A N 1
ATOM 2199 C CA . MET A 1 276 ? 39.342 -11.670 -31.576 1.00 95.62 276 MET A CA 1
ATOM 2200 C C . MET A 1 276 ? 39.917 -10.422 -32.259 1.00 95.62 276 MET A C 1
ATOM 2202 O O . MET A 1 276 ? 40.883 -10.527 -33.011 1.00 95.62 276 MET A O 1
ATOM 2206 N N . LEU A 1 277 ? 39.374 -9.237 -31.958 1.00 94.94 277 LEU A N 1
ATOM 2207 C CA . LEU A 1 277 ? 39.813 -7.973 -32.557 1.00 94.94 277 LEU A CA 1
ATOM 2208 C C . LEU A 1 277 ? 41.269 -7.639 -32.191 1.00 94.94 277 LEU A C 1
ATOM 2210 O O . LEU A 1 277 ? 42.005 -7.073 -32.998 1.00 94.94 277 LEU A O 1
ATOM 2214 N N . ARG A 1 278 ? 41.710 -8.024 -30.988 1.00 96.31 278 ARG A N 1
ATOM 2215 C CA . ARG A 1 278 ? 43.108 -7.933 -30.561 1.00 96.31 278 ARG A CA 1
ATOM 2216 C C . ARG A 1 278 ? 44.010 -8.841 -31.402 1.00 96.31 278 ARG A C 1
ATOM 2218 O O . ARG A 1 278 ? 45.042 -8.371 -31.873 1.00 96.31 278 ARG A O 1
ATOM 2225 N N . LEU A 1 279 ? 43.632 -10.103 -31.614 1.00 94.12 279 LEU A N 1
ATOM 2226 C CA . LEU A 1 279 ? 44.388 -11.036 -32.459 1.00 94.12 279 LEU A CA 1
ATOM 2227 C C . LEU A 1 279 ? 44.440 -10.564 -33.920 1.00 94.12 279 LEU A C 1
ATOM 2229 O O . LEU A 1 279 ? 45.507 -10.594 -34.530 1.00 94.12 279 LEU A O 1
ATOM 2233 N N . GLU A 1 280 ? 43.331 -10.051 -34.460 1.00 93.62 280 GLU A N 1
ATOM 2234 C CA . GLU A 1 280 ? 43.294 -9.414 -35.782 1.00 93.62 280 GLU A CA 1
ATOM 2235 C C . GLU A 1 280 ? 44.226 -8.193 -35.849 1.00 93.62 280 GLU A C 1
ATOM 2237 O O . GLU A 1 280 ? 44.928 -8.007 -36.844 1.00 93.62 280 GLU A O 1
ATOM 2242 N N . PHE A 1 281 ? 44.285 -7.366 -34.801 1.00 92.94 281 PHE A N 1
ATOM 2243 C CA . PHE A 1 281 ? 45.190 -6.216 -34.741 1.00 92.94 281 PHE A CA 1
ATOM 2244 C C . PHE A 1 281 ? 46.667 -6.636 -34.667 1.00 92.94 281 PHE A C 1
ATOM 2246 O O . PHE A 1 281 ? 47.483 -6.115 -35.426 1.00 92.94 281 PHE A O 1
ATOM 2253 N N . GLU A 1 282 ? 47.017 -7.602 -33.812 1.00 91.62 282 GLU A N 1
ATOM 2254 C CA . GLU A 1 282 ? 48.377 -8.154 -33.705 1.00 91.62 282 GLU A CA 1
ATOM 2255 C C . GLU A 1 282 ? 48.817 -8.813 -35.031 1.00 91.62 282 GLU A C 1
ATOM 2257 O O . GLU A 1 282 ? 49.940 -8.595 -35.498 1.00 91.62 282 GLU A O 1
ATOM 2262 N N . GLN A 1 283 ? 47.912 -9.530 -35.708 1.00 89.88 283 GLN A N 1
ATOM 2263 C CA . GLN A 1 283 ? 48.162 -10.111 -37.028 1.00 89.88 283 GLN A CA 1
ATOM 2264 C C . GLN A 1 283 ? 48.392 -9.027 -38.094 1.00 89.88 283 GLN A C 1
ATOM 2266 O O . GLN A 1 283 ? 49.404 -9.075 -38.798 1.00 89.88 283 GLN A O 1
ATOM 2271 N N . ASN A 1 284 ? 47.507 -8.027 -38.190 1.00 87.25 284 ASN A N 1
ATOM 2272 C CA . ASN A 1 284 ? 47.641 -6.916 -39.140 1.00 87.25 284 ASN A CA 1
ATOM 2273 C C . ASN A 1 284 ? 48.917 -6.092 -38.898 1.00 87.25 284 ASN A C 1
ATOM 2275 O O . ASN A 1 284 ? 49.578 -5.695 -39.860 1.00 87.25 284 ASN A O 1
ATOM 2279 N N . LEU A 1 285 ? 49.303 -5.878 -37.636 1.00 87.31 285 LEU A N 1
ATOM 2280 C CA . LEU A 1 285 ? 50.556 -5.215 -37.279 1.00 87.31 285 LEU A CA 1
ATOM 2281 C C . LEU A 1 285 ? 51.761 -6.009 -37.802 1.00 87.31 285 LEU A C 1
ATOM 2283 O O . LEU A 1 285 ? 52.584 -5.447 -38.523 1.00 87.31 285 LEU A O 1
ATOM 2287 N N . SER A 1 286 ? 51.819 -7.320 -37.538 1.00 86.44 286 SER A N 1
ATOM 2288 C CA . SER A 1 286 ? 52.927 -8.172 -38.001 1.00 86.44 286 SER A CA 1
ATOM 2289 C C . SER A 1 286 ? 53.030 -8.255 -39.533 1.00 86.44 286 SER A C 1
ATOM 2291 O O . SER A 1 286 ? 54.131 -8.230 -40.086 1.00 86.44 286 SER A O 1
ATOM 2293 N N . ALA A 1 287 ? 51.896 -8.277 -40.243 1.00 81.69 287 ALA A N 1
ATOM 2294 C CA . ALA A 1 287 ? 51.859 -8.245 -41.705 1.00 81.69 287 ALA A CA 1
ATOM 2295 C C . ALA A 1 287 ? 52.351 -6.895 -42.263 1.00 81.69 287 ALA A C 1
ATOM 2297 O O . ALA A 1 287 ? 53.105 -6.851 -43.239 1.00 81.69 287 ALA A O 1
ATOM 2298 N N . ASN A 1 288 ? 51.976 -5.785 -41.620 1.00 77.94 288 ASN A N 1
ATOM 2299 C CA . ASN A 1 288 ? 52.428 -4.450 -42.002 1.00 77.94 288 ASN A CA 1
ATOM 2300 C C . ASN A 1 288 ? 53.938 -4.265 -41.754 1.00 77.94 288 ASN A C 1
ATOM 2302 O O . ASN A 1 288 ? 54.639 -3.743 -42.626 1.00 77.94 288 ASN A O 1
ATOM 2306 N N . GLU A 1 289 ? 54.461 -4.761 -40.626 1.00 79.38 289 GLU A N 1
ATOM 2307 C CA . GLU A 1 289 ? 55.900 -4.777 -40.327 1.00 79.38 289 GLU A CA 1
ATOM 2308 C C . GLU A 1 289 ? 56.697 -5.568 -41.374 1.00 79.38 289 GLU A C 1
ATOM 2310 O O . GLU A 1 289 ? 57.703 -5.066 -41.876 1.00 79.38 289 GLU A O 1
ATOM 2315 N N . GLN A 1 290 ? 56.218 -6.749 -41.787 1.00 76.19 290 GLN A N 1
ATOM 2316 C CA . GLN A 1 290 ? 56.836 -7.535 -42.867 1.00 76.19 290 GLN A CA 1
ATOM 2317 C C . GLN A 1 290 ? 56.792 -6.824 -44.231 1.00 76.19 290 GLN A C 1
ATOM 2319 O O . GLN A 1 290 ? 57.713 -6.971 -45.038 1.00 76.19 290 GLN A O 1
ATOM 2324 N N . SER A 1 291 ? 55.771 -5.998 -44.490 1.00 74.81 291 SER A N 1
ATOM 2325 C CA . SER A 1 291 ? 55.694 -5.206 -45.724 1.00 74.81 291 SER A CA 1
ATOM 2326 C C . SER A 1 291 ? 56.775 -4.116 -45.809 1.00 74.81 291 SER A C 1
ATOM 2328 O O . SER A 1 291 ? 57.174 -3.728 -46.908 1.00 74.81 291 SER A O 1
ATOM 2330 N N . GLY A 1 292 ? 57.269 -3.614 -44.671 1.00 77.94 292 GLY A N 1
ATOM 2331 C CA . GLY A 1 292 ? 58.228 -2.506 -44.602 1.00 77.94 292 GLY A CA 1
ATOM 2332 C C . GLY A 1 292 ? 59.559 -2.794 -45.315 1.00 77.94 292 GLY A C 1
ATOM 2333 O O . GLY A 1 292 ? 59.936 -2.025 -46.209 1.00 77.94 292 GLY A O 1
ATOM 2334 N N . PRO A 1 293 ? 60.267 -3.890 -44.972 1.00 80.31 293 PRO A N 1
ATOM 2335 C CA . PRO A 1 293 ? 61.471 -4.345 -45.667 1.00 80.31 293 PRO A CA 1
ATOM 2336 C C . PRO A 1 293 ? 61.242 -4.609 -47.158 1.00 80.31 293 PRO A C 1
ATOM 2338 O O . PRO A 1 293 ? 61.977 -4.064 -47.979 1.00 80.31 293 PRO A O 1
ATOM 2341 N N . LEU A 1 294 ? 60.177 -5.330 -47.527 1.00 77.44 294 LEU A N 1
ATOM 2342 C CA . LEU A 1 294 ? 59.855 -5.629 -48.928 1.00 77.44 294 LEU A CA 1
ATOM 2343 C C . LEU A 1 294 ? 59.653 -4.341 -49.749 1.00 77.44 294 LEU A C 1
ATOM 2345 O O . LEU A 1 294 ? 60.255 -4.153 -50.806 1.00 77.44 294 LEU A O 1
ATOM 2349 N N . ASN A 1 295 ? 58.887 -3.385 -49.216 1.00 80.31 295 ASN A N 1
ATOM 2350 C CA . ASN A 1 295 ? 58.695 -2.068 -49.825 1.00 80.31 295 ASN A CA 1
ATOM 2351 C C . ASN A 1 295 ? 59.974 -1.211 -49.845 1.00 80.31 295 ASN A C 1
ATOM 2353 O O . ASN A 1 295 ? 60.040 -0.225 -50.582 1.00 80.31 295 ASN A O 1
ATOM 2357 N N . LYS A 1 296 ? 60.995 -1.522 -49.039 1.00 85.12 296 LYS A N 1
ATOM 2358 C CA . LYS A 1 296 ? 62.316 -0.875 -49.091 1.00 85.12 296 LYS A CA 1
ATOM 2359 C C . LYS A 1 296 ? 63.185 -1.503 -50.184 1.00 85.12 296 LYS A C 1
ATOM 2361 O O . LYS A 1 296 ? 63.775 -0.765 -50.968 1.00 85.12 296 LYS A O 1
ATOM 2366 N N . GLU A 1 297 ? 63.203 -2.828 -50.290 1.00 86.38 297 GLU A N 1
ATOM 2367 C CA . GLU A 1 297 ? 63.925 -3.570 -51.331 1.00 86.38 297 GLU A CA 1
ATOM 2368 C C . GLU A 1 297 ? 63.384 -3.267 -52.731 1.00 86.38 297 GLU A C 1
ATOM 2370 O O . GLU A 1 297 ? 64.161 -2.922 -53.618 1.00 86.38 297 GLU A O 1
ATOM 2375 N N . ILE A 1 298 ? 62.058 -3.254 -52.917 1.00 85.31 298 ILE A N 1
ATOM 2376 C CA . ILE A 1 298 ? 61.414 -2.852 -54.181 1.00 85.31 298 ILE A CA 1
ATOM 2377 C C . ILE A 1 298 ? 61.840 -1.434 -54.599 1.00 85.31 298 ILE A C 1
ATOM 2379 O O . ILE A 1 298 ? 62.151 -1.197 -55.768 1.00 85.31 298 ILE A O 1
ATOM 2383 N N . ARG A 1 299 ? 61.924 -0.487 -53.651 1.00 89.81 299 ARG A N 1
ATOM 2384 C CA . ARG A 1 299 ? 62.399 0.883 -53.927 1.00 89.81 299 ARG A CA 1
ATOM 2385 C C . ARG A 1 299 ? 63.890 0.941 -54.271 1.00 89.81 299 ARG A C 1
ATOM 2387 O O . ARG A 1 299 ? 64.263 1.740 -55.128 1.00 89.81 299 ARG A O 1
ATOM 2394 N N . LEU A 1 300 ? 64.728 0.100 -53.663 1.00 90.06 300 LEU A N 1
ATOM 2395 C CA . LEU A 1 300 ? 66.155 -0.004 -53.996 1.00 90.06 300 LEU A CA 1
ATOM 2396 C C . LEU A 1 300 ? 66.377 -0.639 -55.380 1.00 90.06 300 LEU A C 1
ATOM 2398 O O . LEU A 1 300 ? 67.156 -0.107 -56.168 1.00 90.06 300 LEU A O 1
ATOM 2402 N N . MET A 1 301 ? 65.638 -1.698 -55.725 1.00 89.94 301 MET A N 1
ATOM 2403 C CA . MET A 1 301 ? 65.674 -2.306 -57.062 1.00 89.94 301 MET A CA 1
ATOM 2404 C C . MET A 1 301 ? 65.207 -1.323 -58.145 1.00 89.94 301 MET A C 1
ATOM 2406 O O . MET A 1 301 ? 65.878 -1.165 -59.163 1.00 89.94 301 MET A O 1
ATOM 2410 N N . LEU A 1 302 ? 64.118 -0.581 -57.902 1.00 86.00 302 LEU A N 1
ATOM 2411 C CA . LEU A 1 302 ? 63.659 0.493 -58.794 1.00 86.00 302 LEU A CA 1
ATOM 2412 C C . LEU A 1 302 ? 64.682 1.630 -58.947 1.00 86.00 302 LEU A C 1
ATOM 2414 O O . LEU A 1 302 ? 64.741 2.250 -60.009 1.00 86.00 302 LEU A O 1
ATOM 2418 N N . ALA A 1 303 ? 65.483 1.919 -57.917 1.00 89.94 303 ALA A N 1
ATOM 2419 C CA . ALA A 1 303 ? 66.565 2.897 -58.003 1.00 89.94 303 ALA A CA 1
ATOM 2420 C C . ALA A 1 303 ? 67.747 2.376 -58.844 1.00 89.94 303 ALA A C 1
ATOM 2422 O O . ALA A 1 303 ? 68.221 3.107 -59.714 1.00 89.94 303 ALA A O 1
ATOM 2423 N N . SER A 1 304 ? 68.165 1.116 -58.652 1.00 92.62 304 SER A N 1
ATOM 2424 C CA . SER A 1 304 ? 69.224 0.477 -59.456 1.00 92.62 304 SER A CA 1
ATOM 2425 C C . SER A 1 304 ? 68.839 0.421 -60.934 1.00 92.62 304 SER A C 1
ATOM 2427 O O . SER A 1 304 ? 69.532 0.989 -61.775 1.00 92.62 304 SER A O 1
ATOM 2429 N N . ALA A 1 305 ? 67.652 -0.112 -61.244 1.00 88.38 305 ALA A N 1
ATOM 2430 C CA . ALA A 1 305 ? 67.154 -0.213 -62.614 1.00 88.38 305 ALA A CA 1
ATOM 2431 C C . ALA A 1 305 ? 67.041 1.160 -63.309 1.00 88.38 305 ALA A C 1
ATOM 2433 O O . ALA A 1 305 ? 67.302 1.277 -64.508 1.00 88.38 305 ALA A O 1
ATOM 2434 N N . LYS A 1 306 ? 66.698 2.230 -62.572 1.00 91.56 306 LYS A N 1
ATOM 2435 C CA . LYS A 1 306 ? 66.720 3.606 -63.100 1.00 91.56 306 LYS A CA 1
ATOM 2436 C C . LYS A 1 306 ? 68.141 4.099 -63.389 1.00 91.56 306 LYS A C 1
ATOM 2438 O O . LYS A 1 306 ? 68.348 4.705 -64.440 1.00 91.56 306 LYS A O 1
ATOM 2443 N N . ALA A 1 307 ? 69.103 3.831 -62.506 1.00 91.19 307 ALA A N 1
ATOM 2444 C CA . ALA A 1 307 ? 70.505 4.200 -62.705 1.00 91.19 307 ALA A CA 1
ATOM 2445 C C . ALA A 1 307 ? 71.134 3.447 -63.893 1.00 91.19 307 ALA A C 1
ATOM 2447 O O . ALA A 1 307 ? 71.755 4.069 -64.753 1.00 91.19 307 ALA A O 1
ATOM 2448 N N . GLU A 1 308 ? 70.890 2.141 -64.007 1.00 90.25 308 GLU A N 1
ATOM 2449 C CA . GLU A 1 308 ? 71.311 1.303 -65.138 1.00 90.25 308 GLU A CA 1
ATOM 2450 C C . GLU A 1 308 ? 70.711 1.803 -66.463 1.00 90.25 308 GLU A C 1
ATOM 2452 O O . GLU A 1 308 ? 71.427 1.996 -67.445 1.00 90.25 308 GLU A O 1
ATOM 2457 N N . ASN A 1 309 ? 69.410 2.119 -66.491 1.00 87.94 309 ASN A N 1
ATOM 2458 C CA . ASN A 1 309 ? 68.755 2.687 -67.674 1.00 87.94 309 ASN A CA 1
ATOM 2459 C C . ASN A 1 309 ? 69.340 4.063 -68.056 1.00 87.94 309 ASN A C 1
ATOM 2461 O O . ASN A 1 309 ? 69.472 4.382 -69.241 1.00 87.94 309 ASN A O 1
ATOM 2465 N N . GLN A 1 310 ? 69.734 4.874 -67.068 1.00 91.81 310 GLN A N 1
ATOM 2466 C CA . GLN A 1 310 ? 70.411 6.152 -67.288 1.00 91.81 310 GLN A CA 1
ATOM 2467 C C . GLN A 1 310 ? 71.847 5.965 -67.811 1.00 91.81 310 GLN A C 1
ATOM 2469 O O . GLN A 1 310 ? 72.248 6.697 -68.718 1.00 91.81 310 GLN A O 1
ATOM 2474 N N . GLN A 1 311 ? 72.597 4.974 -67.317 1.00 91.00 311 GLN A N 1
ATOM 2475 C CA . GLN A 1 311 ? 73.920 4.617 -67.841 1.00 91.00 311 GLN A CA 1
ATOM 2476 C C . GLN A 1 311 ? 73.826 4.120 -69.290 1.00 91.00 311 GLN A C 1
ATOM 2478 O O . GLN A 1 311 ? 74.528 4.643 -70.154 1.00 91.00 311 GLN A O 1
ATOM 2483 N N . LEU A 1 312 ? 72.903 3.203 -69.596 1.00 90.88 312 LEU A N 1
ATOM 2484 C CA . LEU A 1 312 ? 72.678 2.710 -70.961 1.00 90.88 312 LEU A CA 1
ATOM 2485 C C . LEU A 1 312 ? 72.322 3.848 -71.934 1.00 90.88 312 LEU A C 1
ATOM 2487 O O . LEU A 1 312 ? 72.805 3.867 -73.066 1.00 90.88 312 LEU A O 1
ATOM 2491 N N . LYS A 1 313 ? 71.558 4.858 -71.492 1.00 91.12 313 LYS A N 1
ATOM 2492 C CA . LYS A 1 313 ? 71.298 6.082 -72.275 1.00 91.12 313 LYS A CA 1
ATOM 2493 C C . LYS A 1 313 ? 72.556 6.936 -72.490 1.00 91.12 313 LYS A C 1
ATOM 2495 O O . LYS A 1 313 ? 72.719 7.511 -73.568 1.00 91.12 313 LYS A O 1
ATOM 2500 N N . GLN A 1 314 ? 73.462 7.026 -71.515 1.00 91.50 314 GLN A N 1
ATOM 2501 C CA . GLN A 1 314 ? 74.755 7.706 -71.693 1.00 91.50 314 GLN A CA 1
ATOM 2502 C C . GLN A 1 314 ? 75.672 6.938 -72.656 1.00 91.50 314 GLN A C 1
ATOM 2504 O O . GLN A 1 314 ? 76.293 7.545 -73.530 1.00 91.50 314 GLN A O 1
ATOM 2509 N N . GLU A 1 315 ? 75.716 5.610 -72.557 1.00 91.19 315 GLU A N 1
ATOM 2510 C CA . GLU A 1 315 ? 76.502 4.751 -73.445 1.00 91.19 315 GLU A CA 1
ATOM 2511 C C . GLU A 1 315 ? 75.970 4.777 -74.881 1.00 91.19 315 GLU A C 1
ATOM 2513 O O . GLU A 1 315 ? 76.749 5.006 -75.806 1.00 91.19 315 GLU A O 1
ATOM 2518 N N . ALA A 1 316 ? 74.653 4.682 -75.085 1.00 88.31 316 ALA A N 1
ATOM 2519 C CA . ALA A 1 316 ? 74.024 4.854 -76.396 1.00 88.31 316 ALA A CA 1
ATOM 2520 C C . ALA A 1 316 ? 74.373 6.218 -77.024 1.00 88.31 316 ALA A C 1
ATOM 2522 O O . ALA A 1 316 ? 74.749 6.286 -78.195 1.00 88.31 316 ALA A O 1
ATOM 2523 N N . ASN A 1 317 ? 74.352 7.304 -76.242 1.00 89.56 317 ASN A N 1
ATOM 2524 C CA . ASN A 1 317 ? 74.793 8.625 -76.702 1.00 89.56 317 ASN A CA 1
ATOM 2525 C C . ASN A 1 317 ? 76.303 8.681 -77.017 1.00 89.56 317 ASN A C 1
ATOM 2527 O O . ASN A 1 317 ? 76.708 9.343 -77.977 1.00 89.56 317 ASN A O 1
ATOM 2531 N N . ARG A 1 318 ? 77.145 7.956 -76.270 1.00 91.81 318 ARG A N 1
ATOM 2532 C CA . ARG A 1 318 ? 78.586 7.816 -76.546 1.00 91.81 318 ARG A CA 1
ATOM 2533 C C . ARG A 1 318 ? 78.845 7.042 -77.842 1.00 91.81 318 ARG A C 1
ATOM 2535 O O . ARG A 1 318 ? 79.697 7.456 -78.626 1.00 91.81 318 ARG A O 1
ATOM 2542 N N . PHE A 1 319 ? 78.098 5.970 -78.107 1.00 89.62 319 PHE A N 1
ATOM 2543 C CA . PHE A 1 319 ? 78.149 5.253 -79.384 1.00 89.62 319 PHE A CA 1
ATOM 2544 C C . PHE A 1 319 ? 77.620 6.114 -80.541 1.00 89.62 319 PHE A C 1
ATOM 2546 O O . PHE A 1 319 ? 78.258 6.160 -81.589 1.00 89.62 319 PHE A O 1
ATOM 2553 N N . LYS A 1 320 ? 76.547 6.892 -80.336 1.00 91.44 320 LYS A N 1
ATOM 2554 C CA . LYS A 1 320 ? 76.019 7.855 -81.324 1.00 91.44 320 LYS A CA 1
ATOM 2555 C C . LYS A 1 320 ? 77.044 8.941 -81.693 1.00 91.44 320 LYS A C 1
ATOM 2557 O O . LYS A 1 320 ? 77.116 9.326 -82.858 1.00 91.44 320 LYS A O 1
ATOM 2562 N N . ARG A 1 321 ? 77.879 9.394 -80.742 1.00 91.31 321 ARG A N 1
ATOM 2563 C CA . ARG A 1 321 ? 79.040 10.271 -81.017 1.00 91.31 321 ARG A CA 1
ATOM 2564 C C . ARG A 1 321 ? 80.129 9.557 -81.823 1.00 91.31 321 ARG A C 1
ATOM 2566 O O . ARG A 1 321 ? 80.442 10.015 -82.918 1.00 91.31 321 ARG A O 1
ATOM 2573 N N . LYS A 1 322 ? 80.608 8.395 -81.361 1.00 89.69 322 LYS A N 1
ATOM 2574 C CA . LYS A 1 322 ? 81.613 7.584 -82.083 1.00 89.69 322 LYS A CA 1
ATOM 2575 C C . LYS A 1 322 ? 81.196 7.243 -83.516 1.00 89.69 322 LYS A C 1
ATOM 2577 O O . LYS A 1 322 ? 82.027 7.248 -84.416 1.00 89.69 322 LYS A O 1
ATOM 2582 N N . TRP A 1 323 ? 79.914 6.963 -83.742 1.00 89.50 323 TRP A N 1
ATOM 2583 C CA . TRP A 1 323 ? 79.373 6.708 -85.075 1.00 89.50 323 TRP A CA 1
ATOM 2584 C C . TRP A 1 323 ? 79.459 7.955 -85.968 1.00 89.50 323 TRP A C 1
ATOM 2586 O O . TRP A 1 323 ? 79.956 7.856 -87.085 1.00 89.50 323 TRP A O 1
ATOM 2596 N N . LYS A 1 324 ? 79.089 9.147 -85.467 1.00 90.56 324 LYS A N 1
ATOM 2597 C CA . LYS A 1 324 ? 79.281 10.414 -86.204 1.00 90.56 324 LYS A CA 1
ATOM 2598 C C . LYS A 1 324 ? 80.760 10.697 -86.504 1.00 90.56 324 LYS A C 1
ATOM 2600 O O . LYS A 1 324 ? 81.083 11.128 -87.607 1.00 90.56 324 LYS A O 1
ATOM 2605 N N . GLU A 1 325 ? 81.655 10.424 -85.556 1.00 89.62 325 GLU A N 1
ATOM 2606 C CA . GLU A 1 325 ? 83.110 10.558 -85.729 1.00 89.62 325 GLU A CA 1
ATOM 2607 C C . GLU A 1 325 ? 83.632 9.603 -86.823 1.00 89.62 325 GLU A C 1
ATOM 2609 O O . GLU A 1 325 ? 84.379 10.021 -87.711 1.00 89.62 325 GLU A O 1
ATOM 2614 N N . ALA A 1 326 ? 83.179 8.344 -86.826 1.00 84.12 326 ALA A N 1
ATOM 2615 C CA . ALA A 1 326 ? 83.536 7.343 -87.831 1.00 84.12 326 ALA A CA 1
ATOM 2616 C C . ALA A 1 326 ? 82.986 7.684 -89.228 1.00 84.12 326 ALA A C 1
ATOM 2618 O O . ALA A 1 326 ? 83.722 7.591 -90.206 1.00 84.12 326 ALA A O 1
ATOM 2619 N N . VAL A 1 327 ? 81.737 8.153 -89.327 1.00 88.19 327 VAL A N 1
ATOM 2620 C CA . VAL A 1 327 ? 81.136 8.640 -90.584 1.00 88.19 327 VAL A CA 1
ATOM 2621 C C . VAL A 1 327 ? 81.894 9.860 -91.123 1.00 88.19 327 VAL A C 1
ATOM 2623 O O . VAL A 1 327 ? 82.216 9.904 -92.308 1.00 88.19 327 VAL A O 1
ATOM 2626 N N . SER A 1 328 ? 82.266 10.814 -90.262 1.00 88.06 328 SER A N 1
ATOM 2627 C CA . SER A 1 328 ? 83.106 11.959 -90.652 1.00 88.06 328 SER A CA 1
ATOM 2628 C C . SER A 1 328 ? 84.499 11.526 -91.130 1.00 88.06 328 SER A C 1
ATOM 2630 O O . SER A 1 328 ? 85.047 12.108 -92.066 1.00 88.06 328 SER A O 1
ATOM 2632 N N . SER A 1 329 ? 85.061 10.475 -90.531 1.00 85.75 329 SER A N 1
ATOM 2633 C CA . SER A 1 329 ? 86.365 9.920 -90.914 1.00 85.75 329 SER A CA 1
ATOM 2634 C C . SER A 1 329 ? 86.294 9.170 -92.249 1.00 85.75 329 SER A C 1
ATOM 2636 O O . SER A 1 329 ? 87.139 9.386 -93.111 1.00 85.75 329 SER A O 1
ATOM 2638 N N . LEU A 1 330 ? 85.236 8.385 -92.481 1.00 81.81 330 LEU A N 1
ATOM 2639 C CA . LEU A 1 330 ? 84.943 7.768 -93.780 1.00 81.81 330 LEU A CA 1
ATOM 2640 C C . LEU A 1 330 ? 84.748 8.816 -94.883 1.00 81.81 330 LEU A C 1
ATOM 2642 O O . LEU A 1 330 ? 85.271 8.645 -95.980 1.00 81.81 330 LEU A O 1
ATOM 2646 N N . ALA A 1 331 ? 84.067 9.930 -94.597 1.00 84.31 331 ALA A N 1
ATOM 2647 C CA . ALA A 1 331 ? 83.923 11.029 -95.551 1.00 84.31 331 ALA A CA 1
ATOM 2648 C C . ALA A 1 331 ? 85.277 11.667 -95.928 1.00 84.31 331 ALA A C 1
ATOM 2650 O O . ALA A 1 331 ? 85.484 12.015 -97.091 1.00 84.31 331 ALA A O 1
ATOM 2651 N N . LYS A 1 332 ? 86.224 11.771 -94.981 1.00 86.06 332 LYS A N 1
ATOM 2652 C CA . LYS A 1 332 ? 87.603 12.215 -95.260 1.00 86.06 332 LYS A CA 1
ATOM 2653 C C . LYS A 1 332 ? 88.362 11.201 -96.115 1.00 86.06 332 LYS A C 1
ATOM 2655 O O . LYS A 1 332 ? 88.851 11.577 -97.174 1.00 86.06 332 LYS A O 1
ATOM 2660 N N . CYS A 1 333 ? 88.375 9.924 -95.732 1.00 80.38 333 CYS A N 1
ATOM 2661 C CA . CYS A 1 333 ? 89.077 8.888 -96.494 1.00 80.38 333 CYS A CA 1
ATOM 2662 C C . CYS A 1 333 ? 88.489 8.673 -97.899 1.00 80.38 333 CYS A C 1
ATOM 2664 O O . CYS A 1 333 ? 89.238 8.405 -98.833 1.00 80.38 333 CYS A O 1
ATOM 2666 N N . ASN A 1 334 ? 87.179 8.863 -98.094 1.00 79.81 334 ASN A N 1
ATOM 2667 C CA . ASN A 1 334 ? 86.578 8.887 -99.430 1.00 79.81 334 ASN A CA 1
ATOM 2668 C C . ASN A 1 334 ? 87.089 10.080 -100.255 1.00 79.81 334 ASN A C 1
ATOM 2670 O O . ASN A 1 334 ? 87.472 9.898 -101.407 1.00 79.81 334 ASN A O 1
ATOM 2674 N N . LYS A 1 335 ? 87.168 11.281 -99.665 1.00 83.81 335 LYS A N 1
ATOM 2675 C CA . LYS A 1 335 ? 87.708 12.485 -100.324 1.00 83.81 335 LYS A CA 1
ATOM 2676 C C . LYS A 1 335 ? 89.199 12.346 -100.672 1.00 83.81 335 LYS A C 1
ATOM 2678 O O . LYS A 1 335 ? 89.633 12.801 -101.728 1.00 83.81 335 LYS A O 1
ATOM 2683 N N . GLU A 1 336 ? 89.972 11.676 -99.820 1.00 83.19 336 GLU A N 1
ATOM 2684 C CA . GLU A 1 336 ? 91.376 11.314 -100.057 1.00 83.19 336 GLU A CA 1
ATOM 2685 C C . GLU A 1 336 ? 91.499 10.285 -101.195 1.00 83.19 336 GLU A C 1
ATOM 2687 O O . GLU A 1 336 ? 92.233 10.522 -102.156 1.00 83.19 336 GLU A O 1
ATOM 2692 N N . LEU A 1 337 ? 90.709 9.205 -101.164 1.00 77.12 337 LEU A N 1
ATOM 2693 C CA . LEU A 1 337 ? 90.640 8.185 -102.220 1.00 77.12 337 LEU A CA 1
ATOM 2694 C C . LEU A 1 337 ? 90.243 8.782 -103.580 1.00 77.12 337 LEU A C 1
ATOM 2696 O O . LEU A 1 337 ? 90.745 8.363 -104.621 1.00 77.12 337 LEU A O 1
ATOM 2700 N N . GLU A 1 338 ? 89.352 9.769 -103.580 1.00 79.12 338 GLU A N 1
ATOM 2701 C CA . GLU A 1 338 ? 88.913 10.493 -104.772 1.00 79.12 338 GLU A CA 1
ATOM 2702 C C . GLU A 1 338 ? 90.002 11.444 -105.305 1.00 79.12 338 GLU A C 1
ATOM 2704 O O . GLU A 1 338 ? 90.170 11.579 -106.520 1.00 79.12 338 GLU A O 1
ATOM 2709 N N . SER A 1 339 ? 90.827 12.021 -104.423 1.00 78.00 339 SER A N 1
ATOM 2710 C CA . SER A 1 339 ? 92.031 12.763 -104.821 1.00 78.00 339 SER A CA 1
ATOM 2711 C C . SER A 1 339 ? 93.132 11.855 -105.395 1.00 78.00 339 SER A C 1
ATOM 2713 O O . SER A 1 339 ? 93.795 12.240 -106.358 1.00 78.00 339 SER A O 1
ATOM 2715 N N . GLU A 1 340 ? 93.256 10.622 -104.891 1.00 74.62 340 GLU A N 1
ATOM 2716 C CA . GLU A 1 340 ? 94.175 9.595 -105.405 1.00 74.62 340 GLU A CA 1
ATOM 2717 C C . GLU A 1 340 ? 93.696 8.972 -106.725 1.00 74.62 340 GLU A C 1
ATOM 2719 O O . GLU A 1 340 ? 94.506 8.695 -107.609 1.00 74.62 340 GLU A O 1
ATOM 2724 N N . ARG A 1 341 ? 92.379 8.832 -106.941 1.00 73.94 341 ARG A N 1
ATOM 2725 C CA . ARG A 1 341 ? 91.827 8.517 -108.274 1.00 73.94 341 ARG A CA 1
ATOM 2726 C C . ARG A 1 341 ? 92.275 9.567 -109.293 1.00 73.94 341 ARG A C 1
ATOM 2728 O O . ARG A 1 341 ? 92.892 9.208 -110.293 1.00 73.94 341 ARG A O 1
ATOM 2735 N N . ARG A 1 342 ? 92.101 10.853 -108.965 1.00 70.00 342 ARG A N 1
ATOM 2736 C CA . ARG A 1 342 ? 92.592 11.974 -109.786 1.00 70.00 342 ARG A CA 1
ATOM 2737 C C . ARG A 1 342 ? 94.114 12.018 -109.907 1.00 70.00 342 ARG A C 1
ATOM 2739 O O . ARG A 1 342 ? 94.628 12.621 -110.841 1.00 70.00 342 ARG A O 1
ATOM 2746 N N . TYR A 1 343 ? 94.878 11.467 -108.963 1.00 65.94 343 TYR A N 1
ATOM 2747 C CA . TYR A 1 343 ? 96.335 11.346 -109.087 1.00 65.94 343 TYR A CA 1
ATOM 2748 C C . TYR A 1 343 ? 96.716 10.246 -110.086 1.00 65.94 343 TYR A C 1
ATOM 2750 O O . TYR A 1 343 ? 97.473 10.513 -111.014 1.00 65.94 343 TYR A O 1
ATOM 2758 N N . ARG A 1 344 ? 96.098 9.061 -109.998 1.00 57.81 344 ARG A N 1
ATOM 2759 C CA . ARG A 1 344 ? 96.301 7.964 -110.961 1.00 57.81 344 ARG A CA 1
ATOM 2760 C C . ARG A 1 344 ? 95.882 8.319 -112.388 1.00 57.81 344 ARG A C 1
ATOM 2762 O O . ARG A 1 344 ? 96.587 7.949 -113.321 1.00 57.81 344 ARG A O 1
ATOM 2769 N N . GLU A 1 345 ? 94.813 9.096 -112.563 1.00 58.25 345 GLU A N 1
ATOM 2770 C CA . GLU A 1 345 ? 94.396 9.647 -113.867 1.00 58.25 345 GLU A CA 1
ATOM 2771 C C . GLU A 1 345 ? 95.459 10.553 -114.527 1.00 58.25 345 GLU A C 1
ATOM 2773 O O . GLU A 1 345 ? 95.401 10.778 -115.731 1.00 58.25 345 GLU A O 1
ATOM 2778 N N . ARG A 1 346 ? 96.456 11.045 -113.775 1.00 54.97 346 ARG A N 1
ATOM 2779 C CA . ARG A 1 346 ? 97.566 11.873 -114.283 1.00 54.97 346 ARG A CA 1
ATOM 2780 C C . ARG A 1 346 ? 98.862 11.088 -114.540 1.00 54.97 346 ARG A C 1
ATOM 2782 O O . ARG A 1 346 ? 99.882 11.702 -114.842 1.00 54.97 346 ARG A O 1
ATOM 2789 N N . CYS A 1 347 ? 98.855 9.756 -114.420 1.00 45.88 347 CYS A N 1
ATOM 2790 C CA . CYS A 1 347 ? 100.078 8.944 -114.431 1.00 45.88 347 CYS A CA 1
ATOM 2791 C C . CYS A 1 347 ? 100.057 7.747 -115.399 1.00 45.88 347 CYS A C 1
ATOM 2793 O O . CYS A 1 347 ? 100.386 6.633 -114.996 1.00 45.88 347 CYS A O 1
ATOM 2795 N N . LEU A 1 348 ? 99.747 7.989 -116.680 1.00 42.78 348 LEU A N 1
ATOM 2796 C CA . LEU A 1 348 ? 100.485 7.417 -117.826 1.00 42.78 348 LEU A CA 1
ATOM 2797 C C . LEU A 1 348 ? 100.060 8.105 -119.139 1.00 42.78 348 LEU A C 1
ATOM 2799 O O . LEU A 1 348 ? 98.889 8.076 -119.507 1.00 42.78 348 LEU A O 1
ATOM 2803 N N . LEU A 1 349 ? 101.021 8.730 -119.823 1.00 39.06 349 LEU A N 1
ATOM 2804 C CA . LEU A 1 349 ? 100.835 9.550 -121.027 1.00 39.06 349 LEU A CA 1
ATOM 2805 C C . LEU A 1 349 ? 101.410 8.857 -122.271 1.00 39.06 349 LEU A C 1
ATOM 2807 O O . LEU A 1 349 ? 102.512 8.321 -122.190 1.00 39.06 349 LEU A O 1
ATOM 2811 N N . ILE A 1 350 ? 100.690 8.956 -123.394 1.00 37.44 350 ILE A N 1
ATOM 2812 C CA . ILE A 1 350 ? 101.186 9.281 -124.750 1.00 37.44 350 ILE A CA 1
ATOM 2813 C C . ILE A 1 350 ? 100.003 10.070 -125.378 1.00 37.44 350 ILE A C 1
ATOM 2815 O O . ILE A 1 350 ? 98.917 9.503 -125.472 1.00 37.44 350 ILE A O 1
ATOM 2819 N N . GLU A 1 351 ? 100.003 11.404 -125.527 1.00 33.53 351 GLU A N 1
ATOM 2820 C CA . GLU A 1 351 ? 100.824 12.259 -126.424 1.00 33.53 351 GLU A CA 1
ATOM 2821 C C . GLU A 1 351 ? 100.404 12.080 -127.919 1.00 33.53 351 GLU A C 1
ATOM 2823 O O . GLU A 1 351 ? 100.098 10.965 -128.330 1.00 33.53 351 GLU A O 1
ATOM 2828 N N . ILE A 1 352 ? 100.295 13.101 -128.790 1.00 36.94 352 ILE A N 1
ATOM 2829 C CA . ILE A 1 352 ? 100.717 14.519 -128.723 1.00 36.94 352 ILE A CA 1
ATOM 2830 C C . ILE A 1 352 ? 99.996 15.389 -129.807 1.00 36.94 352 ILE A C 1
ATOM 2832 O O . ILE A 1 352 ? 99.422 14.803 -130.722 1.00 36.94 352 ILE A O 1
ATOM 2836 N N . GLU A 1 353 ? 100.090 16.734 -129.721 1.00 39.72 353 GLU A N 1
ATOM 2837 C CA . GLU A 1 353 ? 99.898 17.774 -130.789 1.00 39.72 353 GLU A CA 1
ATOM 2838 C C . GLU A 1 353 ? 98.523 17.943 -131.515 1.00 39.72 353 GLU A C 1
ATOM 2840 O O . GLU A 1 353 ? 97.812 16.976 -131.776 1.00 39.72 353 GLU A O 1
ATOM 2845 N N . ASP A 1 354 ? 98.090 19.139 -131.969 1.00 39.50 354 ASP A N 1
ATOM 2846 C CA . ASP A 1 354 ? 98.371 20.538 -131.548 1.00 39.50 354 ASP A CA 1
ATOM 2847 C C . ASP A 1 354 ? 97.364 21.545 -132.184 1.00 39.50 354 ASP A C 1
ATOM 2849 O O . ASP A 1 354 ? 96.526 21.147 -132.997 1.00 39.50 354 ASP A O 1
ATOM 2853 N N . ASP A 1 355 ? 97.509 22.844 -131.854 1.00 39.47 355 ASP A N 1
ATOM 2854 C CA . ASP A 1 355 ? 96.888 24.047 -132.466 1.00 39.47 355 ASP A CA 1
ATOM 2855 C C . ASP A 1 355 ? 95.359 24.286 -132.271 1.00 39.47 355 ASP A C 1
ATOM 2857 O O . ASP A 1 355 ? 94.541 23.375 -132.357 1.00 39.47 355 ASP A O 1
ATOM 2861 N N . ASN A 1 356 ? 94.855 25.516 -132.049 1.00 34.31 356 ASN A N 1
ATOM 2862 C CA . ASN A 1 356 ? 95.484 26.854 -131.990 1.00 34.31 356 ASN A CA 1
ATOM 2863 C C . ASN A 1 356 ? 94.683 27.812 -131.052 1.00 34.31 356 ASN A C 1
ATOM 2865 O O . ASN A 1 356 ? 93.544 27.501 -130.700 1.00 34.31 356 ASN A O 1
ATOM 2869 N N . ASP A 1 357 ? 95.241 28.970 -130.663 1.00 44.38 357 ASP A N 1
ATOM 2870 C CA . ASP A 1 357 ? 94.790 29.777 -129.500 1.00 44.38 357 ASP A CA 1
ATOM 2871 C C . ASP A 1 357 ? 94.580 31.293 -129.788 1.00 44.38 357 ASP A C 1
ATOM 2873 O O . ASP A 1 357 ? 95.198 31.859 -130.690 1.00 44.38 357 ASP A O 1
ATOM 2877 N N . ALA A 1 358 ? 93.714 31.955 -129.002 1.00 33.84 358 ALA A N 1
ATOM 2878 C CA . ALA A 1 358 ? 93.526 33.418 -128.902 1.00 33.84 358 ALA A CA 1
ATOM 2879 C C . ALA A 1 358 ? 92.629 33.762 -127.678 1.00 33.84 358 ALA A C 1
ATOM 2881 O O . ALA A 1 358 ? 91.413 33.588 -127.730 1.00 33.84 358 ALA A O 1
ATOM 2882 N N . LEU A 1 359 ? 93.174 34.105 -126.501 1.00 40.06 359 LEU A N 1
ATOM 2883 C CA . LEU A 1 359 ? 93.670 35.433 -126.066 1.00 40.06 359 LEU A CA 1
ATOM 2884 C C . LEU A 1 359 ? 92.620 36.580 -126.068 1.00 40.06 359 LEU A C 1
ATOM 2886 O O . LEU A 1 359 ? 91.963 36.799 -127.078 1.00 40.06 359 LEU A O 1
ATOM 2890 N N . ALA A 1 360 ? 92.486 37.439 -125.039 1.00 36.88 360 ALA A N 1
ATOM 2891 C CA . ALA A 1 360 ? 93.007 37.446 -123.654 1.00 36.88 360 ALA A CA 1
ATOM 2892 C C . ALA A 1 360 ? 92.347 38.574 -122.802 1.00 36.88 360 ALA A C 1
ATOM 2894 O O . ALA A 1 360 ? 91.966 39.581 -123.383 1.00 36.88 360 ALA A O 1
ATOM 2895 N N . SER A 1 361 ? 92.351 38.432 -121.458 1.00 34.88 361 SER A N 1
ATOM 2896 C CA . SER A 1 361 ? 92.552 39.470 -120.395 1.00 34.88 361 SER A CA 1
ATOM 2897 C C . SER A 1 361 ? 91.756 40.811 -120.358 1.00 34.88 361 SER A C 1
ATOM 2899 O O . SER A 1 361 ? 91.221 41.258 -121.364 1.00 34.88 361 SER A O 1
ATOM 2901 N N . PRO A 1 362 ? 91.814 41.592 -119.249 1.00 60.06 362 PRO A N 1
ATOM 2902 C CA . PRO A 1 362 ? 91.753 41.221 -117.820 1.00 60.06 362 PRO A CA 1
ATOM 2903 C C . PRO A 1 362 ? 90.793 42.125 -116.984 1.00 60.06 362 PRO A C 1
ATOM 2905 O O . PRO A 1 362 ? 90.335 43.155 -117.469 1.00 60.06 362 PRO A O 1
ATOM 2908 N N . ASP A 1 363 ? 90.513 41.766 -115.719 1.00 34.88 363 ASP A N 1
ATOM 2909 C CA . ASP A 1 363 ? 90.948 42.471 -114.477 1.00 34.88 363 ASP A CA 1
ATOM 2910 C C . ASP A 1 363 ? 90.032 42.291 -113.229 1.00 34.88 363 ASP A C 1
ATOM 2912 O O . ASP A 1 363 ? 88.906 41.810 -113.307 1.00 34.88 363 ASP A O 1
ATOM 2916 N N . GLN A 1 364 ? 90.618 42.643 -112.076 1.00 42.38 364 GLN A N 1
ATOM 2917 C CA . GLN A 1 364 ? 90.236 42.568 -110.641 1.00 42.38 364 GLN A CA 1
ATOM 2918 C C . GLN A 1 364 ? 88.779 42.994 -110.256 1.00 42.38 364 GLN A C 1
ATOM 2920 O O . GLN A 1 364 ? 88.113 43.680 -111.021 1.00 42.38 364 GLN A O 1
ATOM 2925 N N . ASP A 1 365 ? 88.202 42.692 -109.071 1.00 37.62 365 ASP A N 1
ATOM 2926 C CA . ASP A 1 365 ? 88.766 42.326 -107.747 1.00 37.62 365 ASP A CA 1
ATOM 2927 C C . ASP A 1 365 ? 87.758 41.561 -106.817 1.00 37.62 365 ASP A C 1
ATOM 2929 O O . ASP A 1 365 ? 86.547 41.658 -107.005 1.00 37.62 365 ASP A O 1
ATOM 2933 N N . ARG A 1 366 ? 88.273 40.952 -105.727 1.00 33.34 366 ARG A N 1
ATOM 2934 C CA . ARG A 1 366 ? 87.628 40.542 -104.434 1.00 33.34 366 ARG A CA 1
ATOM 2935 C C . ARG A 1 366 ? 86.718 39.296 -104.268 1.00 33.34 366 ARG A C 1
ATOM 2937 O O . ARG A 1 366 ? 85.892 38.928 -105.090 1.00 33.34 366 ARG A O 1
ATOM 2944 N N . ASN A 1 367 ? 86.886 38.713 -103.067 1.00 40.06 367 ASN A N 1
ATOM 2945 C CA . ASN A 1 367 ? 86.171 37.595 -102.406 1.00 40.06 367 ASN A CA 1
ATOM 2946 C C . ASN A 1 367 ? 84.683 37.929 -102.084 1.00 40.06 367 ASN A C 1
ATOM 2948 O O . ASN A 1 367 ? 84.309 39.095 -102.158 1.00 40.06 367 ASN A O 1
ATOM 2952 N N . ILE A 1 368 ? 83.780 37.027 -101.646 1.00 35.75 368 ILE A N 1
ATOM 2953 C CA . ILE A 1 368 ? 83.875 35.763 -100.862 1.00 35.75 368 ILE A CA 1
ATOM 2954 C C . ILE A 1 368 ? 82.798 34.756 -101.344 1.00 35.75 368 ILE A C 1
ATOM 2956 O O . ILE A 1 368 ? 81.741 35.188 -101.796 1.00 35.75 368 ILE A O 1
ATOM 2960 N N . ALA A 1 369 ? 83.006 33.436 -101.179 1.00 40.62 369 ALA A N 1
ATOM 2961 C CA . ALA A 1 369 ? 81.948 32.423 -101.343 1.00 40.62 369 ALA A CA 1
ATOM 2962 C C . ALA A 1 369 ? 82.101 31.184 -100.424 1.00 40.62 369 ALA A C 1
ATOM 2964 O O . ALA A 1 369 ? 83.197 30.642 -100.296 1.00 40.62 369 ALA A O 1
ATOM 2965 N N . GLU A 1 370 ? 80.978 30.692 -99.883 1.00 34.94 370 GLU A N 1
ATOM 2966 C CA . GLU A 1 370 ? 80.762 29.334 -99.342 1.00 34.94 370 GLU A CA 1
ATOM 2967 C C . GLU A 1 370 ? 79.352 28.845 -99.755 1.00 34.94 370 GLU A C 1
ATOM 2969 O O . GLU A 1 370 ? 78.414 29.646 -99.718 1.00 34.94 370 GLU A O 1
ATOM 2974 N N . PRO A 1 371 ? 79.174 27.564 -100.139 1.00 45.28 371 PRO A N 1
ATOM 2975 C CA . PRO A 1 371 ? 77.854 26.944 -100.304 1.00 45.28 371 PRO A CA 1
ATOM 2976 C C . PRO A 1 371 ? 77.671 25.629 -99.509 1.00 45.28 371 PRO A C 1
ATOM 2978 O O . PRO A 1 371 ? 78.629 25.030 -99.021 1.00 45.28 371 PRO A O 1
ATOM 2981 N N . SER A 1 372 ? 76.423 25.159 -99.417 1.00 34.19 372 SER A N 1
ATOM 2982 C CA . SER A 1 372 ? 75.978 24.065 -98.540 1.00 34.19 372 SER A CA 1
ATOM 2983 C C . SER A 1 372 ? 75.568 22.748 -99.244 1.00 34.19 372 SER A C 1
ATOM 2985 O O . SER A 1 372 ? 75.573 22.614 -100.466 1.00 34.19 372 SER A O 1
ATOM 2987 N N . GLU A 1 373 ? 75.263 21.769 -98.386 1.00 39.84 373 GLU A N 1
ATOM 2988 C CA . GLU A 1 373 ? 74.488 20.510 -98.485 1.00 39.84 373 GLU A CA 1
ATOM 2989 C C . GLU A 1 373 ? 73.347 20.369 -99.540 1.00 39.84 373 GLU A C 1
ATOM 2991 O O . GLU A 1 373 ? 72.876 21.360 -100.083 1.00 39.84 373 GLU A O 1
ATOM 2996 N N . SER A 1 374 ? 72.719 19.195 -99.787 1.00 39.94 374 SER A N 1
ATOM 2997 C CA . SER A 1 374 ? 73.109 17.758 -99.703 1.00 39.94 374 SER A CA 1
ATOM 2998 C C . SER A 1 374 ? 71.982 16.805 -100.226 1.00 39.94 374 SER A C 1
ATOM 3000 O O . SER A 1 374 ? 70.822 17.200 -100.260 1.00 39.94 374 SER A O 1
ATOM 3002 N N . LEU A 1 375 ? 72.342 15.540 -100.545 1.00 38.50 375 LEU A N 1
ATOM 3003 C CA . LEU A 1 375 ? 71.578 14.262 -100.382 1.00 38.50 375 LEU A CA 1
ATOM 3004 C C . LEU A 1 375 ? 70.260 13.900 -101.163 1.00 38.50 375 LEU A C 1
ATOM 3006 O O . LEU A 1 375 ? 69.253 14.583 -101.029 1.00 38.50 375 LEU A O 1
ATOM 3010 N N . LEU A 1 376 ? 70.265 12.667 -101.746 1.00 34.19 376 LEU A N 1
ATOM 3011 C CA . LEU A 1 376 ? 69.162 11.656 -101.942 1.00 34.19 376 LEU A CA 1
ATOM 3012 C C . LEU A 1 376 ? 68.024 11.910 -102.992 1.00 34.19 376 LEU A C 1
ATOM 3014 O O . LEU A 1 376 ? 67.830 13.058 -103.366 1.00 34.19 376 LEU A O 1
ATOM 3018 N N . HIS A 1 377 ? 67.189 10.946 -103.477 1.00 32.72 377 HIS A N 1
ATOM 3019 C CA . HIS A 1 377 ? 67.271 9.480 -103.820 1.00 32.72 377 HIS A CA 1
ATOM 3020 C C . HIS A 1 377 ? 65.922 8.989 -104.474 1.00 32.72 377 HIS A C 1
ATOM 3022 O O . HIS A 1 377 ? 64.878 9.451 -104.038 1.00 32.72 377 HIS A O 1
ATOM 3028 N N . ASP A 1 378 ? 65.961 8.059 -105.453 1.00 30.52 378 ASP A N 1
ATOM 3029 C CA . ASP A 1 378 ? 64.952 7.050 -105.940 1.00 30.52 378 ASP A CA 1
ATOM 3030 C C . ASP A 1 378 ? 63.488 7.332 -106.428 1.00 30.52 378 ASP A C 1
ATOM 3032 O O . ASP A 1 378 ? 62.744 8.114 -105.852 1.00 30.52 378 ASP A O 1
ATOM 3036 N N . GLY A 1 379 ? 63.067 6.529 -107.443 1.00 30.05 379 GLY A N 1
ATOM 3037 C CA . GLY A 1 379 ? 61.683 6.074 -107.792 1.00 30.05 379 GLY A CA 1
ATOM 3038 C C . GLY A 1 379 ? 60.775 6.953 -108.699 1.00 30.05 379 GLY A C 1
ATOM 3039 O O . GLY A 1 379 ? 60.929 8.167 -108.702 1.00 30.05 379 GLY A O 1
ATOM 3040 N N . GLU A 1 380 ? 59.776 6.461 -109.476 1.00 32.41 380 GLU A N 1
ATOM 3041 C CA . GLU A 1 380 ? 59.443 5.124 -110.065 1.00 32.41 380 GLU A CA 1
ATOM 3042 C C . GLU A 1 380 ? 58.293 5.228 -111.148 1.00 32.41 380 GLU A C 1
ATOM 3044 O O . GLU A 1 380 ? 57.654 6.274 -111.241 1.00 32.41 380 GLU A O 1
ATOM 3049 N N . SER A 1 381 ? 57.980 4.139 -111.899 1.00 30.14 381 SER A N 1
ATOM 3050 C CA . SER A 1 381 ? 56.815 3.840 -112.818 1.00 30.14 381 SER A CA 1
ATOM 3051 C C . SER A 1 381 ? 56.853 4.375 -114.284 1.00 30.14 381 SER A C 1
ATOM 3053 O O . SER A 1 381 ? 57.327 5.482 -114.505 1.00 30.14 381 SER A O 1
ATOM 3055 N N . CYS A 1 382 ? 56.598 3.615 -115.381 1.00 32.53 382 CYS A N 1
ATOM 3056 C CA . CYS A 1 382 ? 55.486 2.731 -115.874 1.00 32.53 382 CYS A CA 1
ATOM 3057 C C . CYS A 1 382 ? 54.250 3.500 -116.418 1.00 32.53 382 CYS A C 1
ATOM 3059 O O . CYS A 1 382 ? 53.864 4.486 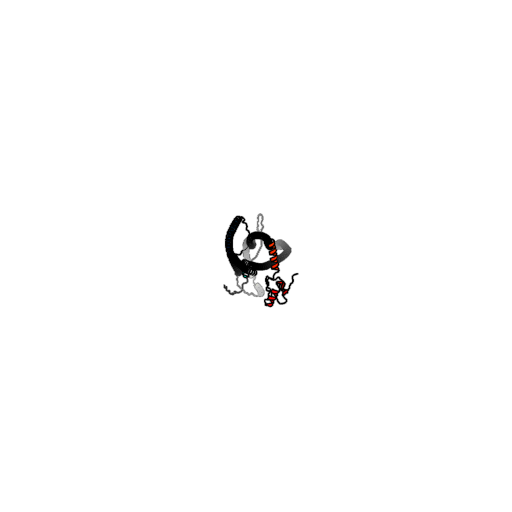-115.809 1.00 32.53 382 CYS A O 1
ATOM 3061 N N . GLU A 1 383 ? 53.559 3.153 -117.525 1.00 34.12 383 GLU A N 1
ATOM 3062 C CA . GLU A 1 383 ? 53.674 2.128 -118.614 1.00 34.12 383 GLU A CA 1
ATOM 3063 C C . GLU A 1 383 ? 52.984 2.712 -119.911 1.00 34.12 383 GLU A C 1
ATOM 3065 O O . GLU A 1 383 ? 52.708 3.910 -119.892 1.00 34.12 383 GLU A O 1
ATOM 3070 N N . TYR A 1 384 ? 52.654 2.130 -121.091 1.00 30.19 384 TYR A N 1
ATOM 3071 C CA . TYR A 1 384 ? 52.553 0.803 -121.778 1.00 30.19 384 TYR A CA 1
ATOM 3072 C C . TYR A 1 384 ? 52.738 1.075 -123.333 1.00 30.19 384 TYR A C 1
ATOM 3074 O O . TYR A 1 384 ? 53.335 2.107 -123.633 1.00 30.19 384 TYR A O 1
ATOM 3082 N N . ASN A 1 385 ? 52.343 0.375 -124.429 1.00 30.83 385 ASN A N 1
ATOM 3083 C CA . ASN A 1 385 ? 51.544 -0.824 -124.802 1.00 30.83 385 ASN A CA 1
ATOM 3084 C C . ASN A 1 385 ? 51.860 -1.282 -126.280 1.00 30.83 385 ASN A C 1
ATOM 3086 O O . ASN A 1 385 ? 52.403 -0.488 -127.042 1.00 30.83 385 ASN A O 1
ATOM 3090 N N . SER A 1 386 ? 51.463 -2.513 -126.664 1.00 34.28 386 SER A N 1
ATOM 3091 C CA . SER A 1 386 ? 51.097 -3.132 -127.986 1.00 34.28 386 SER A CA 1
ATOM 3092 C C . SER A 1 386 ? 51.540 -2.551 -129.365 1.00 34.28 386 SER A C 1
ATOM 3094 O O . SER A 1 386 ? 51.369 -1.357 -129.592 1.00 34.28 386 SER A O 1
ATOM 3096 N N . GLU A 1 387 ? 51.852 -3.316 -130.438 1.00 37.84 387 GLU A N 1
ATOM 3097 C CA . GLU A 1 387 ? 52.240 -4.741 -130.669 1.00 37.84 387 GLU A CA 1
ATOM 3098 C C . GLU A 1 387 ? 52.504 -5.015 -132.193 1.00 37.84 387 GLU A C 1
ATOM 3100 O O . GLU A 1 387 ? 52.280 -4.119 -133.008 1.00 37.84 387 GLU A O 1
ATOM 3105 N N . ILE A 1 388 ? 52.860 -6.273 -132.554 1.00 32.00 388 ILE A N 1
ATOM 3106 C CA . ILE A 1 388 ? 52.772 -6.994 -133.869 1.00 32.00 388 ILE A CA 1
ATOM 3107 C C . ILE A 1 388 ? 54.100 -7.453 -134.541 1.00 32.00 388 ILE A C 1
ATOM 3109 O O . ILE A 1 388 ? 55.074 -6.713 -134.649 1.00 32.00 388 ILE A O 1
ATOM 3113 N N . ASP A 1 389 ? 54.074 -8.718 -135.000 1.00 36.00 389 ASP A N 1
ATOM 3114 C CA . ASP A 1 389 ? 55.147 -9.585 -135.533 1.00 36.00 389 ASP A CA 1
ATOM 3115 C C . ASP A 1 389 ? 55.629 -9.344 -136.984 1.00 36.00 389 ASP A C 1
ATOM 3117 O O . ASP A 1 389 ? 54.948 -8.734 -137.811 1.00 36.00 389 ASP A O 1
ATOM 3121 N N . GLY A 1 390 ? 56.767 -9.977 -137.326 1.00 31.77 390 GLY A N 1
ATOM 3122 C CA . GLY A 1 390 ? 57.206 -10.240 -138.708 1.00 31.77 390 GLY A CA 1
ATOM 3123 C C . GLY A 1 390 ? 58.527 -11.028 -138.805 1.00 31.77 390 GLY A C 1
ATOM 3124 O O . GLY A 1 390 ? 59.595 -10.437 -138.672 1.00 31.77 390 GLY A O 1
ATOM 3125 N N . ASP A 1 391 ? 58.461 -12.340 -139.065 1.00 36.84 391 ASP A N 1
ATOM 3126 C CA . ASP A 1 391 ? 59.602 -13.287 -139.050 1.00 36.84 391 ASP A CA 1
ATOM 3127 C C . ASP A 1 391 ? 59.963 -13.859 -140.455 1.00 36.84 391 ASP A C 1
ATOM 3129 O O . ASP A 1 391 ? 59.235 -13.644 -141.427 1.00 36.84 391 ASP A O 1
ATOM 3133 N N . THR A 1 392 ? 61.044 -14.654 -140.531 1.00 35.38 392 THR A N 1
ATOM 3134 C CA . THR A 1 392 ? 61.608 -15.473 -141.641 1.00 35.38 392 THR A CA 1
ATOM 3135 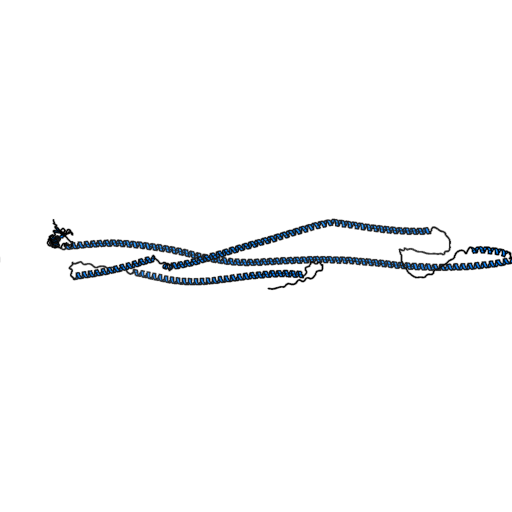C C . THR A 1 392 ? 62.486 -14.794 -142.714 1.00 35.38 392 THR A C 1
ATOM 3137 O O . THR A 1 392 ? 62.276 -13.635 -143.057 1.00 35.38 392 THR A O 1
ATOM 3140 N N . ASP A 1 393 ? 63.445 -15.464 -143.389 1.00 35.97 393 ASP A N 1
ATOM 3141 C CA . ASP A 1 393 ? 64.374 -16.587 -143.063 1.00 35.97 393 ASP A CA 1
ATOM 3142 C C . ASP A 1 393 ? 65.405 -16.753 -144.240 1.00 35.97 393 ASP A C 1
ATOM 3144 O O . ASP A 1 393 ? 65.280 -16.110 -145.283 1.00 35.97 393 ASP A O 1
ATOM 3148 N N . ILE A 1 394 ? 66.369 -17.679 -144.107 1.00 35.47 394 ILE A N 1
ATOM 3149 C CA . ILE A 1 394 ? 67.192 -18.364 -145.133 1.00 35.47 394 ILE A CA 1
ATOM 3150 C C . ILE A 1 394 ? 68.461 -17.639 -145.644 1.00 35.47 394 ILE A C 1
ATOM 3152 O O . ILE A 1 394 ? 68.429 -16.645 -146.365 1.00 35.47 394 ILE A O 1
ATOM 3156 N N . GLY A 1 395 ? 69.624 -18.259 -145.376 1.00 37.75 395 GLY A N 1
ATOM 3157 C CA . GLY A 1 395 ? 70.934 -17.938 -145.977 1.00 37.75 395 GLY A CA 1
ATOM 3158 C C . GLY A 1 395 ? 71.414 -18.970 -147.018 1.00 37.75 395 GLY A C 1
ATOM 3159 O O . GLY A 1 395 ? 70.663 -19.844 -147.448 1.00 37.75 395 GLY A O 1
ATOM 3160 N N . THR A 1 396 ? 72.686 -18.920 -147.454 1.00 36.53 396 THR A N 1
ATOM 3161 C CA . THR A 1 396 ? 73.277 -20.015 -148.268 1.00 36.53 396 THR A CA 1
ATOM 3162 C C . THR A 1 396 ? 74.811 -20.125 -148.197 1.00 36.53 396 THR A C 1
ATOM 3164 O O . THR A 1 396 ? 75.520 -19.185 -147.850 1.00 36.53 396 THR A O 1
ATOM 3167 N N . HIS A 1 397 ? 75.317 -21.319 -148.526 1.00 39.28 397 HIS A N 1
ATOM 3168 C CA . HIS A 1 397 ? 76.625 -21.859 -148.130 1.00 39.28 397 HIS A CA 1
ATOM 3169 C C . HIS A 1 397 ? 77.870 -21.292 -148.865 1.00 39.28 397 HIS A C 1
ATOM 3171 O O . HIS A 1 397 ? 77.826 -21.038 -150.077 1.00 39.28 397 HIS A O 1
ATOM 3177 N N . PRO A 1 398 ? 79.045 -21.207 -148.202 1.00 54.53 398 PRO A N 1
ATOM 3178 C CA . PRO A 1 398 ? 80.304 -20.824 -148.844 1.00 54.53 398 PRO A CA 1
ATOM 3179 C C . PRO A 1 398 ? 80.913 -21.960 -149.688 1.00 54.53 398 PRO A C 1
ATOM 3181 O O . PRO A 1 398 ? 81.572 -22.853 -149.165 1.00 54.53 398 PRO A O 1
ATOM 3184 N N . ASN A 1 399 ? 80.767 -21.905 -151.019 1.00 45.25 399 ASN A N 1
ATOM 3185 C CA . ASN A 1 399 ? 81.618 -22.701 -151.932 1.00 45.25 399 ASN A CA 1
ATOM 3186 C C . ASN A 1 399 ? 81.890 -22.050 -153.313 1.00 45.25 399 ASN A C 1
ATOM 3188 O O . ASN A 1 399 ? 82.319 -22.698 -154.264 1.00 45.25 399 ASN A O 1
ATOM 3192 N N . ARG A 1 400 ? 81.644 -20.736 -153.456 1.00 54.84 400 ARG A N 1
ATOM 3193 C CA . ARG A 1 400 ? 81.703 -20.006 -154.748 1.00 54.84 400 ARG A CA 1
ATOM 3194 C C . ARG A 1 400 ? 82.999 -19.216 -155.006 1.00 54.84 400 ARG A C 1
ATOM 3196 O O . ARG A 1 400 ? 83.095 -18.510 -156.011 1.00 54.84 400 ARG A O 1
ATOM 3203 N N . VAL A 1 401 ? 83.988 -19.317 -154.112 1.00 57.22 401 VAL A N 1
ATOM 3204 C CA . VAL A 1 401 ? 85.235 -18.521 -154.150 1.00 57.22 401 VAL A CA 1
ATOM 3205 C C . VAL A 1 401 ? 86.317 -19.177 -155.021 1.00 57.22 401 VAL A C 1
ATOM 3207 O O . VAL A 1 401 ? 86.895 -18.523 -155.889 1.00 57.22 401 VAL A O 1
ATOM 3210 N N . ILE A 1 402 ? 86.554 -20.482 -154.852 1.00 52.84 402 ILE A N 1
ATOM 3211 C CA . ILE A 1 402 ? 87.708 -21.188 -155.445 1.00 52.84 402 ILE A CA 1
ATOM 3212 C C . ILE A 1 402 ? 87.604 -21.305 -156.979 1.00 52.84 402 ILE A C 1
ATOM 3214 O O . ILE A 1 402 ? 88.607 -21.203 -157.689 1.00 52.84 402 ILE A O 1
ATOM 3218 N N . GLN A 1 403 ? 86.392 -21.444 -157.525 1.00 53.91 403 GLN A N 1
ATOM 3219 C CA . GLN A 1 403 ? 86.183 -21.641 -158.967 1.00 53.91 403 GLN A CA 1
ATOM 3220 C C . GLN A 1 403 ? 86.484 -20.384 -159.812 1.00 53.91 403 GLN A C 1
ATOM 3222 O O . GLN A 1 403 ? 86.817 -20.500 -160.992 1.00 53.91 403 GLN A O 1
ATOM 3227 N N . LYS A 1 404 ? 86.430 -19.177 -159.221 1.00 60.50 404 LYS A N 1
ATOM 3228 C CA . LYS A 1 404 ? 86.703 -17.909 -159.928 1.00 60.50 404 LYS A CA 1
ATOM 3229 C C . LYS A 1 404 ? 88.193 -17.652 -160.186 1.00 60.50 404 LYS A C 1
ATOM 3231 O O . LYS A 1 404 ? 88.519 -16.911 -161.111 1.00 60.50 404 LYS A O 1
ATOM 3236 N N . LEU A 1 405 ? 89.093 -18.258 -159.407 1.00 57.56 405 LEU A N 1
ATOM 3237 C CA . LEU A 1 405 ? 90.539 -18.038 -159.543 1.00 57.56 405 LEU A CA 1
ATOM 3238 C C . LEU A 1 405 ? 91.153 -18.849 -160.693 1.00 57.56 405 LEU A C 1
ATOM 3240 O O . LEU A 1 405 ? 91.959 -18.307 -161.445 1.00 57.56 405 LEU A O 1
ATOM 3244 N N . LYS A 1 406 ? 90.712 -20.098 -160.912 1.00 55.06 406 LYS A N 1
ATOM 3245 C CA . LYS A 1 406 ? 91.232 -20.939 -162.008 1.00 55.06 406 LYS A CA 1
ATOM 3246 C C . LYS A 1 406 ? 90.963 -20.354 -163.404 1.00 55.06 406 LYS A C 1
ATOM 3248 O O . LYS A 1 406 ? 91.809 -20.492 -164.281 1.00 55.06 406 LYS A O 1
ATOM 3253 N N . LYS A 1 407 ? 89.842 -19.646 -163.609 1.00 62.16 407 LYS A N 1
ATOM 3254 C CA . LYS A 1 407 ? 89.515 -19.041 -164.916 1.00 62.16 407 LYS A CA 1
ATOM 3255 C C . LYS A 1 407 ? 90.455 -17.885 -165.300 1.00 62.16 407 LYS A C 1
ATOM 3257 O O . LYS A 1 407 ? 90.837 -17.780 -166.460 1.00 62.16 407 LYS A O 1
ATOM 3262 N N . LYS A 1 408 ? 90.909 -17.080 -164.328 1.00 63.31 408 LYS A N 1
ATOM 3263 C CA . LYS A 1 408 ? 91.820 -15.944 -164.578 1.00 63.31 408 LYS A CA 1
ATOM 3264 C C . LYS A 1 408 ? 93.210 -16.342 -165.087 1.00 63.31 408 LYS A C 1
ATOM 3266 O O . LYS A 1 408 ? 93.863 -15.511 -165.704 1.00 63.31 408 LYS A O 1
ATOM 3271 N N . VAL A 1 409 ? 93.667 -17.570 -164.832 1.00 60.28 409 VAL A N 1
ATOM 3272 C CA . VAL A 1 409 ? 94.986 -18.039 -165.298 1.00 60.28 409 VAL A CA 1
ATOM 3273 C C . VAL A 1 409 ? 94.958 -18.337 -166.803 1.00 60.28 409 VAL A C 1
ATOM 3275 O O . VAL A 1 409 ? 95.875 -17.947 -167.518 1.00 60.28 409 VAL A O 1
ATOM 3278 N N . ALA A 1 410 ? 93.871 -18.932 -167.309 1.00 63.19 410 ALA A N 1
ATOM 3279 C CA . ALA A 1 410 ? 93.694 -19.184 -168.743 1.00 63.19 410 ALA A CA 1
ATOM 3280 C C . ALA A 1 410 ? 93.552 -17.881 -169.558 1.00 63.19 410 ALA A C 1
ATOM 3282 O O . ALA A 1 410 ? 94.188 -17.730 -170.600 1.00 63.19 410 ALA A O 1
ATOM 3283 N N . ASP A 1 411 ? 92.787 -16.908 -169.043 1.00 62.03 411 ASP A N 1
ATOM 3284 C CA . ASP A 1 411 ? 92.565 -15.600 -169.687 1.00 62.03 411 ASP A CA 1
ATOM 3285 C C . ASP A 1 411 ? 93.845 -14.744 -169.830 1.00 62.03 411 ASP A C 1
ATOM 3287 O O . ASP A 1 411 ? 93.842 -13.751 -170.564 1.00 62.03 411 ASP A O 1
ATOM 3291 N N . LEU A 1 412 ? 94.925 -15.076 -169.109 1.00 62.78 412 LEU A N 1
ATOM 3292 C CA . LEU A 1 412 ? 96.211 -14.374 -169.189 1.00 62.78 412 LEU A CA 1
ATOM 3293 C C . LEU A 1 412 ? 97.149 -14.973 -170.242 1.00 62.78 412 LEU A C 1
ATOM 3295 O O . LEU A 1 412 ? 97.840 -14.208 -170.909 1.00 62.78 412 LEU A O 1
ATOM 3299 N N . GLN A 1 413 ? 97.127 -16.293 -170.457 1.00 59.69 413 GLN A N 1
ATOM 3300 C CA . GLN A 1 413 ? 97.954 -16.928 -171.490 1.00 59.69 413 GLN A CA 1
ATOM 3301 C C . GLN A 1 413 ? 97.553 -16.440 -172.893 1.00 59.69 413 GLN A C 1
ATOM 3303 O O . GLN A 1 413 ? 98.394 -15.947 -173.640 1.00 59.69 413 GLN A O 1
ATOM 3308 N N . LEU A 1 414 ? 96.247 -16.434 -173.193 1.00 62.62 414 LEU A N 1
ATOM 3309 C CA . LEU A 1 414 ? 95.693 -15.956 -174.472 1.00 62.62 414 LEU A CA 1
ATOM 3310 C C . LEU A 1 414 ? 95.991 -14.476 -174.782 1.00 62.62 414 LEU A C 1
ATOM 3312 O O . LEU A 1 414 ? 95.881 -14.054 -175.932 1.00 62.62 414 LEU A O 1
ATOM 3316 N N . LYS A 1 415 ? 96.359 -13.667 -173.780 1.00 65.38 415 LYS A N 1
ATOM 3317 C CA . LYS A 1 415 ? 96.723 -12.254 -173.978 1.00 65.38 415 LYS A CA 1
ATOM 3318 C C . LYS A 1 415 ? 98.183 -12.048 -174.361 1.00 65.38 415 LYS A C 1
ATOM 3320 O O . LYS A 1 415 ? 98.497 -11.000 -174.913 1.00 65.38 415 LYS A O 1
ATOM 3325 N N . ILE A 1 416 ? 99.055 -13.018 -174.092 1.00 62.69 416 ILE A N 1
ATOM 3326 C CA . ILE A 1 416 ? 100.468 -12.956 -174.483 1.00 62.69 416 ILE A CA 1
ATOM 3327 C C . ILE A 1 416 ? 100.586 -13.218 -175.989 1.00 62.69 416 ILE A C 1
ATOM 3329 O O . ILE A 1 416 ? 101.182 -12.416 -176.706 1.00 62.69 416 ILE A O 1
ATOM 3333 N N . ASP A 1 417 ? 99.921 -14.262 -176.485 1.00 58.22 417 ASP A N 1
ATOM 3334 C CA . ASP A 1 417 ? 99.969 -14.644 -177.903 1.00 58.22 417 ASP A CA 1
ATOM 3335 C C . ASP A 1 417 ? 99.383 -13.554 -178.824 1.00 58.22 417 ASP A C 1
ATOM 3337 O O . ASP A 1 417 ? 99.902 -13.303 -179.911 1.00 58.22 417 ASP A O 1
ATOM 3341 N N . ALA A 1 418 ? 98.361 -12.826 -178.356 1.00 60.44 418 ALA A N 1
ATOM 3342 C CA . ALA A 1 418 ? 97.748 -11.714 -179.087 1.00 60.44 418 ALA A CA 1
ATOM 3343 C C . ALA A 1 418 ? 98.638 -10.455 -179.201 1.00 60.44 418 ALA A C 1
ATOM 3345 O O . ALA A 1 418 ? 98.467 -9.670 -180.134 1.00 60.44 418 ALA A O 1
ATOM 3346 N N . LEU A 1 419 ? 99.586 -10.236 -178.279 1.00 56.25 419 LEU A N 1
ATOM 3347 C CA . LEU A 1 419 ? 100.432 -9.031 -178.270 1.00 56.25 419 LEU A CA 1
ATOM 3348 C C . LEU A 1 419 ? 101.609 -9.104 -179.254 1.00 56.25 419 LEU A C 1
ATOM 3350 O O . LEU A 1 419 ? 102.110 -8.064 -179.686 1.00 56.25 419 LEU A O 1
ATOM 3354 N N . ASN A 1 420 ? 102.012 -10.307 -179.668 1.00 57.75 420 ASN A N 1
ATOM 3355 C CA . ASN A 1 420 ? 103.100 -10.509 -180.631 1.00 57.75 420 ASN A CA 1
ATOM 3356 C C . ASN A 1 420 ? 102.708 -10.184 -182.089 1.00 57.75 420 ASN A C 1
ATOM 3358 O O . ASN A 1 420 ? 103.581 -10.106 -182.949 1.00 57.75 420 ASN A O 1
ATOM 3362 N N . ALA A 1 421 ? 101.419 -9.962 -182.374 1.00 56.12 421 ALA A N 1
ATOM 3363 C CA . ALA A 1 421 ? 100.895 -9.738 -183.726 1.00 56.12 421 ALA A CA 1
ATOM 3364 C C . ALA A 1 421 ? 100.767 -8.253 -184.145 1.00 56.12 421 ALA A C 1
ATOM 3366 O O . ALA A 1 421 ? 100.349 -7.973 -185.268 1.00 56.12 421 ALA A O 1
ATOM 3367 N N . LEU A 1 422 ? 101.085 -7.293 -183.264 1.00 54.59 422 LEU A N 1
ATOM 3368 C CA . LEU A 1 422 ? 100.770 -5.868 -183.461 1.00 54.59 422 LEU A CA 1
ATOM 3369 C C . LEU A 1 422 ? 102.014 -5.011 -183.748 1.00 54.59 422 LEU A C 1
ATOM 3371 O O . LEU A 1 422 ? 102.972 -4.992 -182.968 1.00 54.59 422 LEU A O 1
ATOM 3375 N N . THR A 1 423 ? 101.979 -4.258 -184.851 1.00 62.62 423 THR A N 1
ATOM 3376 C CA . THR A 1 423 ? 103.057 -3.357 -185.296 1.00 62.62 423 THR A CA 1
ATOM 3377 C C . THR A 1 423 ? 103.186 -2.110 -184.410 1.00 62.62 423 THR A C 1
ATOM 3379 O O . THR A 1 423 ? 102.284 -1.765 -183.645 1.00 62.62 423 THR A O 1
ATOM 3382 N N . ALA A 1 424 ? 104.344 -1.439 -184.468 1.00 62.31 424 ALA A N 1
ATOM 3383 C CA . ALA A 1 424 ? 104.723 -0.392 -183.511 1.00 62.31 424 ALA A CA 1
ATOM 3384 C C . ALA A 1 424 ? 103.741 0.797 -183.454 1.00 62.31 424 ALA A C 1
ATOM 3386 O O . ALA A 1 424 ? 103.352 1.218 -182.366 1.00 62.31 424 ALA A O 1
ATOM 3387 N N . GLU A 1 425 ? 103.284 1.280 -184.611 1.00 58.12 425 GLU A N 1
ATOM 3388 C CA . GLU A 1 425 ? 102.420 2.465 -184.758 1.00 58.12 425 GLU A CA 1
ATOM 3389 C C . GLU A 1 425 ? 101.046 2.319 -184.067 1.00 58.12 425 GLU A C 1
ATOM 3391 O O . GLU A 1 425 ? 100.421 3.302 -183.669 1.00 58.12 425 GLU A O 1
ATOM 3396 N N . GLN A 1 426 ? 100.579 1.084 -183.847 1.00 57.62 426 GLN A N 1
ATOM 3397 C CA . GLN A 1 426 ? 99.320 0.819 -183.140 1.00 57.62 426 GLN A CA 1
ATOM 3398 C C . GLN A 1 426 ? 99.460 0.839 -181.607 1.00 57.62 426 GLN A C 1
ATOM 3400 O O . GLN A 1 426 ? 98.450 0.906 -180.907 1.00 57.62 426 GLN A O 1
ATOM 3405 N N . ARG A 1 427 ? 100.688 0.808 -181.067 1.00 61.38 427 ARG A N 1
ATOM 3406 C CA . ARG A 1 427 ? 100.946 0.772 -179.614 1.00 61.38 427 ARG A CA 1
ATOM 3407 C C . ARG A 1 427 ? 100.865 2.165 -178.991 1.00 61.38 427 ARG A C 1
ATOM 3409 O O . ARG A 1 427 ? 100.169 2.359 -177.998 1.00 61.38 427 ARG A O 1
ATOM 3416 N N . GLU A 1 428 ? 101.504 3.147 -179.620 1.00 62.62 428 GLU A N 1
ATOM 3417 C CA . GLU A 1 428 ? 101.605 4.529 -179.124 1.00 62.62 428 GLU A CA 1
ATOM 3418 C C . GLU A 1 428 ? 100.226 5.208 -178.988 1.00 62.62 428 GLU A C 1
ATOM 3420 O O . GLU A 1 428 ? 99.933 5.895 -178.006 1.00 62.62 428 GLU A O 1
ATOM 3425 N N . ARG A 1 429 ? 99.306 4.912 -179.918 1.00 58.56 429 ARG A N 1
ATOM 3426 C CA . ARG A 1 429 ? 97.921 5.415 -179.888 1.00 58.56 429 ARG A CA 1
ATOM 3427 C C . ARG A 1 429 ? 97.087 4.860 -178.721 1.00 58.56 429 ARG A C 1
ATOM 3429 O O . ARG A 1 429 ? 96.075 5.463 -178.365 1.00 58.56 429 ARG A O 1
ATOM 3436 N N . ALA A 1 430 ? 97.488 3.733 -178.127 1.00 62.41 430 ALA A N 1
ATOM 3437 C CA . ALA A 1 430 ? 96.783 3.113 -177.005 1.00 62.41 430 ALA A CA 1
ATOM 3438 C C . ALA A 1 430 ? 97.165 3.736 -175.649 1.00 62.41 430 ALA A C 1
ATOM 3440 O O . ALA A 1 430 ? 96.291 3.930 -174.801 1.00 62.41 430 ALA A O 1
ATOM 3441 N N . GLU A 1 431 ? 98.436 4.101 -175.439 1.00 66.12 431 GLU A N 1
ATOM 3442 C CA . GLU A 1 431 ? 98.901 4.658 -174.157 1.00 66.12 431 GLU A CA 1
ATOM 3443 C C . GLU A 1 431 ? 98.276 6.025 -173.837 1.00 66.12 431 GLU A C 1
ATOM 3445 O O . GLU A 1 431 ? 97.879 6.281 -172.695 1.00 66.12 431 GLU A O 1
ATOM 3450 N N . LEU A 1 432 ? 98.106 6.886 -174.847 1.00 62.12 432 LEU A N 1
ATOM 3451 C CA . LEU A 1 432 ? 97.490 8.209 -174.681 1.00 62.12 432 LEU A CA 1
ATOM 3452 C C . LEU A 1 432 ? 96.048 8.121 -174.142 1.00 62.12 432 LEU A C 1
ATOM 3454 O O . LEU A 1 432 ? 95.691 8.845 -173.210 1.00 62.12 432 LEU A O 1
ATOM 3458 N N . LEU A 1 433 ? 95.245 7.179 -174.653 1.00 65.44 433 LEU A N 1
ATOM 3459 C CA . LEU A 1 433 ? 93.863 6.952 -174.202 1.00 65.44 433 LEU A CA 1
ATOM 3460 C C . LEU A 1 433 ? 93.776 6.388 -172.773 1.00 65.44 433 LEU A C 1
ATOM 3462 O O . LEU A 1 433 ? 92.788 6.627 -172.072 1.00 65.44 433 LEU A O 1
ATOM 3466 N N . VAL A 1 434 ? 94.800 5.664 -172.309 1.00 70.19 434 VAL A N 1
ATOM 3467 C CA . VAL A 1 434 ? 94.890 5.209 -170.910 1.00 70.19 434 VAL A CA 1
ATOM 3468 C C . VAL A 1 434 ? 95.226 6.379 -169.980 1.00 70.19 434 VAL A C 1
ATOM 3470 O O . VAL A 1 434 ? 94.638 6.496 -168.901 1.00 70.19 434 VAL A O 1
ATOM 3473 N N . ARG A 1 435 ? 96.122 7.283 -170.402 1.00 68.31 435 ARG A N 1
ATOM 3474 C CA . ARG A 1 435 ? 96.549 8.439 -169.597 1.00 68.31 435 ARG A CA 1
ATOM 3475 C C . ARG A 1 435 ? 95.414 9.437 -169.345 1.00 68.31 435 ARG A C 1
ATOM 3477 O O . ARG A 1 435 ? 95.283 9.910 -168.218 1.00 68.31 435 ARG A O 1
ATOM 3484 N N . GLU A 1 436 ? 94.562 9.705 -170.339 1.00 59.28 436 GLU A N 1
ATOM 3485 C CA . GLU A 1 436 ? 93.412 10.612 -170.176 1.00 59.28 436 GLU A CA 1
ATOM 3486 C C . GLU A 1 436 ? 92.384 10.074 -169.160 1.00 59.28 436 GLU A C 1
ATOM 3488 O O . GLU A 1 436 ? 91.927 10.805 -168.277 1.00 59.28 436 GLU A O 1
ATOM 3493 N N . ARG A 1 437 ? 92.062 8.771 -169.224 1.00 67.94 437 ARG A N 1
ATOM 3494 C CA . ARG A 1 437 ? 91.104 8.137 -168.299 1.00 67.94 437 ARG A CA 1
ATOM 3495 C C . ARG A 1 437 ? 91.555 8.191 -166.840 1.00 67.94 437 ARG A C 1
ATOM 3497 O O . ARG A 1 437 ? 90.703 8.285 -165.958 1.00 67.94 437 ARG A O 1
ATOM 3504 N N . ARG A 1 438 ? 92.867 8.146 -166.573 1.00 71.88 438 ARG A N 1
ATOM 3505 C CA . ARG A 1 438 ? 93.402 8.208 -165.203 1.00 71.88 438 ARG A CA 1
ATOM 3506 C C . ARG A 1 438 ? 93.116 9.558 -164.540 1.00 71.88 438 ARG A C 1
ATOM 3508 O O . ARG A 1 438 ? 92.624 9.576 -163.418 1.00 71.88 438 ARG A O 1
ATOM 3515 N N . LEU A 1 439 ? 93.352 10.659 -165.257 1.00 67.06 439 LEU A N 1
ATOM 3516 C CA . LEU A 1 439 ? 93.237 12.020 -164.716 1.00 67.06 439 LEU A CA 1
ATOM 3517 C C . LEU A 1 439 ? 91.791 12.411 -164.363 1.00 67.06 439 LEU A C 1
ATOM 3519 O O . LEU A 1 439 ? 91.566 13.070 -163.349 1.00 67.06 439 LEU A O 1
ATOM 3523 N N . LYS A 1 440 ? 90.796 11.964 -165.144 1.00 68.38 440 LYS A N 1
ATOM 3524 C CA . LYS A 1 440 ? 89.372 12.164 -164.802 1.00 68.38 440 LYS A CA 1
ATOM 3525 C C . LYS A 1 440 ? 89.007 11.486 -163.473 1.00 68.38 440 LYS A C 1
ATOM 3527 O O . LYS A 1 440 ? 88.411 12.117 -162.605 1.00 68.38 440 LYS A O 1
ATOM 3532 N N . LEU A 1 441 ? 89.463 10.248 -163.270 1.00 69.44 441 LEU A N 1
ATOM 3533 C CA . LEU A 1 441 ? 89.141 9.440 -162.087 1.00 69.44 441 LEU A CA 1
ATOM 3534 C C . LEU A 1 441 ? 89.847 9.902 -160.791 1.00 69.44 441 LEU A C 1
ATOM 3536 O O . LEU A 1 441 ? 89.486 9.458 -159.699 1.00 69.44 441 LEU A O 1
ATOM 3540 N N . GLU A 1 442 ? 90.841 10.788 -160.884 1.00 71.12 442 GLU A N 1
ATOM 3541 C CA . GLU A 1 442 ? 91.435 11.477 -159.728 1.00 71.12 442 GLU A CA 1
ATOM 3542 C C . GLU A 1 442 ? 90.627 12.727 -159.330 1.00 71.12 442 GLU A C 1
ATOM 3544 O O . GLU A 1 442 ? 90.433 12.971 -158.139 1.00 71.12 442 GLU A O 1
ATOM 3549 N N . ASN A 1 443 ? 90.067 13.463 -160.299 1.00 67.38 443 ASN A N 1
ATOM 3550 C CA . ASN A 1 443 ? 89.251 14.656 -160.043 1.00 67.38 443 ASN A CA 1
ATOM 3551 C C . ASN A 1 443 ? 87.944 14.309 -159.297 1.00 67.38 443 ASN A C 1
ATOM 3553 O O . ASN A 1 443 ? 87.654 14.888 -158.247 1.00 67.38 443 ASN A O 1
ATOM 3557 N N . ASP A 1 444 ? 87.221 13.282 -159.761 1.00 70.50 444 ASP A N 1
ATOM 3558 C CA . ASP A 1 444 ? 85.965 12.820 -159.144 1.00 70.50 444 ASP A CA 1
ATOM 3559 C C . ASP A 1 444 ? 86.140 12.426 -157.660 1.00 70.50 444 ASP A C 1
ATOM 3561 O O . ASP A 1 444 ? 85.261 12.660 -156.824 1.00 70.50 444 ASP A O 1
ATOM 3565 N N . LYS A 1 445 ? 87.303 11.861 -157.300 1.00 74.31 445 LYS A N 1
ATOM 3566 C CA . LYS A 1 445 ? 87.631 11.480 -155.914 1.00 74.31 445 LYS A CA 1
ATOM 3567 C C . LYS A 1 445 ? 87.812 12.691 -155.001 1.00 74.31 445 LYS A C 1
ATOM 3569 O O . LYS A 1 445 ? 87.342 12.661 -153.863 1.00 74.31 445 LYS A O 1
ATOM 3574 N N . LEU A 1 446 ? 88.476 13.743 -155.483 1.00 73.06 446 LEU A N 1
ATOM 3575 C CA . LEU A 1 446 ? 88.717 14.962 -154.705 1.00 73.06 446 LEU A CA 1
ATOM 3576 C C . LEU A 1 446 ? 87.401 15.697 -154.406 1.00 73.06 446 LEU A C 1
ATOM 3578 O O . LEU A 1 446 ? 87.159 16.084 -153.262 1.00 73.06 446 LEU A O 1
ATOM 3582 N N . GLN A 1 447 ? 86.500 15.791 -155.390 1.00 67.62 447 GLN A N 1
ATOM 3583 C CA . GLN A 1 447 ? 85.174 16.396 -155.201 1.00 67.62 447 GLN A CA 1
ATOM 3584 C C . GLN A 1 447 ? 84.332 15.652 -154.147 1.00 67.62 447 GLN A C 1
ATOM 3586 O O . GLN A 1 447 ? 83.650 16.280 -153.330 1.00 67.62 447 GLN A O 1
ATOM 3591 N N . LEU A 1 448 ? 84.409 14.315 -154.111 1.00 73.00 448 LEU A N 1
ATOM 3592 C CA . LEU A 1 448 ? 83.714 13.507 -153.105 1.00 73.00 448 LEU A CA 1
ATOM 3593 C C . LEU A 1 448 ? 84.258 13.743 -151.682 1.00 73.00 448 LEU A C 1
ATOM 3595 O O . LEU A 1 448 ? 83.492 13.703 -150.716 1.00 73.00 448 LEU A O 1
ATOM 3599 N N . HIS A 1 449 ? 85.561 14.006 -151.540 1.00 74.62 449 HIS A N 1
ATOM 3600 C CA . HIS A 1 449 ? 86.197 14.215 -150.237 1.00 74.62 449 HIS A CA 1
ATOM 3601 C C . HIS A 1 449 ? 85.781 15.544 -149.588 1.00 74.62 449 HIS A C 1
ATOM 3603 O O . HIS A 1 449 ? 85.483 15.581 -148.393 1.00 74.62 449 HIS A O 1
ATOM 3609 N N . ILE A 1 450 ? 85.676 16.617 -150.381 1.00 70.00 450 ILE A N 1
ATOM 3610 C CA . ILE A 1 450 ? 85.231 17.941 -149.912 1.00 70.00 450 ILE A CA 1
ATOM 3611 C C . ILE A 1 450 ? 83.792 17.869 -149.371 1.00 70.00 450 ILE A C 1
ATOM 3613 O O . ILE A 1 450 ? 83.515 18.357 -148.274 1.00 70.00 450 ILE A O 1
ATOM 3617 N N . LYS A 1 451 ? 82.883 17.175 -150.079 1.00 71.88 451 LYS A N 1
ATOM 3618 C CA . LYS A 1 451 ? 81.492 16.980 -149.622 1.00 71.88 451 LYS A CA 1
ATOM 3619 C C . LYS A 1 451 ? 81.379 16.236 -148.286 1.00 71.88 451 LYS A C 1
ATOM 3621 O O . LYS A 1 451 ? 80.452 16.515 -147.527 1.00 71.88 451 LYS A O 1
ATOM 3626 N N . LYS A 1 452 ? 82.294 15.308 -147.975 1.00 73.44 452 LYS A N 1
ATOM 3627 C CA . LYS A 1 452 ? 82.286 14.596 -146.684 1.00 73.44 452 LYS A CA 1
ATOM 3628 C C . LYS A 1 452 ? 82.667 15.500 -145.513 1.00 73.44 452 LYS A C 1
ATOM 3630 O O . LYS A 1 452 ? 82.003 15.430 -144.482 1.00 73.44 452 LYS A O 1
ATOM 3635 N N . LEU A 1 453 ? 83.688 16.342 -145.683 1.00 69.50 453 LEU A N 1
ATOM 3636 C CA . LEU A 1 453 ? 84.180 17.245 -144.636 1.00 69.50 453 LEU A CA 1
ATOM 3637 C C . LEU A 1 453 ? 83.151 18.332 -144.296 1.00 69.50 453 LEU A C 1
ATOM 3639 O O . LEU A 1 453 ? 82.790 18.483 -143.132 1.00 69.50 453 LEU A O 1
ATOM 3643 N N . ALA A 1 454 ? 82.576 18.995 -145.306 1.00 66.81 454 ALA A N 1
ATOM 3644 C CA . ALA A 1 454 ? 81.508 19.981 -145.097 1.00 66.81 454 ALA A CA 1
ATOM 3645 C C . ALA A 1 454 ? 80.268 19.381 -144.399 1.00 66.81 454 ALA A C 1
ATOM 3647 O O . ALA A 1 454 ? 79.619 20.034 -143.584 1.00 66.81 454 ALA A O 1
ATOM 3648 N N . GLY A 1 455 ? 79.954 18.110 -144.679 1.00 69.00 455 GLY A N 1
ATOM 3649 C CA . GLY A 1 455 ? 78.878 17.389 -144.001 1.00 69.00 455 GLY A CA 1
ATOM 3650 C C . GLY A 1 455 ? 79.193 16.971 -142.558 1.00 69.00 455 GLY A C 1
ATOM 3651 O O . GLY A 1 455 ? 78.260 16.632 -141.835 1.00 69.00 455 GLY A O 1
ATOM 3652 N N . ALA A 1 456 ? 80.462 16.954 -142.136 1.00 72.12 456 ALA A N 1
ATOM 3653 C CA . ALA A 1 456 ? 80.857 16.631 -140.764 1.00 72.12 456 ALA A CA 1
ATOM 3654 C C . ALA A 1 456 ? 80.695 17.846 -139.839 1.00 72.12 456 ALA A C 1
ATOM 3656 O O . ALA A 1 456 ? 79.918 17.770 -138.888 1.00 72.12 456 ALA A O 1
ATOM 3657 N N . ASP A 1 457 ? 81.315 18.976 -140.195 1.00 70.44 457 ASP A N 1
ATOM 3658 C CA . ASP A 1 457 ? 81.282 20.232 -139.427 1.00 70.44 457 ASP A CA 1
ATOM 3659 C C . ASP A 1 457 ? 79.852 20.681 -139.066 1.00 70.44 457 ASP A C 1
ATOM 3661 O O . ASP A 1 457 ? 79.558 21.051 -137.928 1.00 70.44 457 ASP A O 1
ATOM 3665 N N . HIS A 1 458 ? 78.918 20.568 -140.017 1.00 69.62 458 HIS A N 1
ATOM 3666 C CA . HIS A 1 458 ? 77.526 20.955 -139.789 1.00 69.62 458 HIS A CA 1
ATOM 3667 C C . HIS A 1 458 ? 76.805 20.076 -138.745 1.00 69.62 458 HIS A C 1
ATOM 3669 O O . HIS A 1 458 ? 75.971 20.578 -137.992 1.00 69.62 458 HIS A O 1
ATOM 3675 N N . ARG A 1 459 ? 77.136 18.776 -138.652 1.00 72.19 459 ARG A N 1
ATOM 3676 C CA . ARG A 1 459 ? 76.573 17.887 -137.615 1.00 72.19 459 ARG A CA 1
ATOM 3677 C C . ARG A 1 459 ? 77.149 18.190 -136.235 1.00 72.19 459 ARG A C 1
ATOM 3679 O O . ARG A 1 459 ? 76.423 18.123 -135.248 1.00 72.19 459 ARG A O 1
ATOM 3686 N N . GLU A 1 460 ? 78.430 18.533 -136.175 1.00 70.00 460 GLU A N 1
ATOM 3687 C CA . GLU A 1 460 ? 79.142 18.814 -134.928 1.00 70.00 460 GLU A CA 1
ATOM 3688 C C . GLU A 1 460 ? 78.639 20.111 -134.277 1.00 70.00 460 GLU A C 1
ATOM 3690 O O . GLU A 1 460 ? 78.257 20.109 -133.104 1.00 70.00 460 GLU A O 1
ATOM 3695 N N . LYS A 1 461 ? 78.474 21.180 -135.073 1.00 71.00 461 LYS A N 1
ATOM 3696 C CA . LYS A 1 461 ? 77.841 22.433 -134.624 1.00 71.00 461 LYS A CA 1
ATOM 3697 C C . LYS A 1 461 ? 76.413 22.226 -134.103 1.00 71.00 461 LYS A C 1
ATOM 3699 O O . LYS A 1 461 ? 76.073 22.746 -133.043 1.00 71.00 461 LYS A O 1
ATOM 3704 N N . MET A 1 462 ? 75.582 21.443 -134.801 1.00 67.56 462 MET A N 1
ATOM 3705 C CA . MET A 1 462 ? 74.211 21.151 -134.347 1.00 67.56 462 MET A CA 1
ATOM 3706 C C . MET A 1 462 ? 74.171 20.384 -133.018 1.00 67.56 462 MET A C 1
ATOM 3708 O O . MET A 1 462 ? 73.275 20.621 -132.207 1.00 67.56 462 MET A O 1
ATOM 3712 N N . LYS A 1 463 ? 75.146 19.501 -132.763 1.00 74.31 463 LYS A N 1
ATOM 3713 C CA . LYS A 1 463 ? 75.240 18.782 -131.488 1.00 74.31 463 LYS A CA 1
ATOM 3714 C C . LYS A 1 463 ? 75.577 19.725 -130.328 1.00 74.31 463 LYS A C 1
ATOM 3716 O O . LYS A 1 463 ? 74.901 19.675 -129.305 1.00 74.31 463 LYS A O 1
ATOM 3721 N N . TYR A 1 464 ? 76.547 20.624 -130.510 1.00 68.12 464 TYR A N 1
ATOM 3722 C CA . TYR A 1 464 ? 76.967 21.579 -129.475 1.00 68.12 464 TYR A CA 1
ATOM 3723 C C . TYR A 1 464 ? 75.796 22.430 -128.947 1.00 68.12 464 TYR A C 1
ATOM 3725 O O . TYR A 1 464 ? 75.574 22.500 -127.739 1.00 68.12 464 TYR A O 1
ATOM 3733 N N . TYR A 1 465 ? 74.980 23.005 -129.841 1.00 68.44 465 TYR A N 1
ATOM 3734 C CA . TYR A 1 465 ? 73.812 23.799 -129.434 1.00 68.44 465 TYR A CA 1
ATOM 3735 C C . TYR A 1 465 ? 72.713 22.970 -128.743 1.00 68.44 465 TYR A C 1
ATOM 3737 O O . TYR A 1 465 ? 72.030 23.488 -127.858 1.00 68.44 465 TYR A O 1
ATOM 3745 N N . SER A 1 466 ? 72.555 21.690 -129.101 1.00 70.94 466 SER A N 1
ATOM 3746 C CA . SER A 1 466 ? 71.631 20.773 -128.416 1.00 70.94 466 SER A CA 1
ATOM 3747 C C . SER A 1 466 ? 72.095 20.462 -126.989 1.00 70.94 466 SER A C 1
ATOM 3749 O O . SER A 1 466 ? 71.312 20.579 -126.044 1.00 70.94 466 SER A O 1
ATOM 3751 N N . ASP A 1 467 ? 73.369 20.099 -126.822 1.00 72.94 467 ASP A N 1
ATOM 3752 C CA . ASP A 1 467 ? 73.938 19.718 -125.525 1.00 72.94 467 ASP A CA 1
ATOM 3753 C C . ASP A 1 467 ? 73.942 20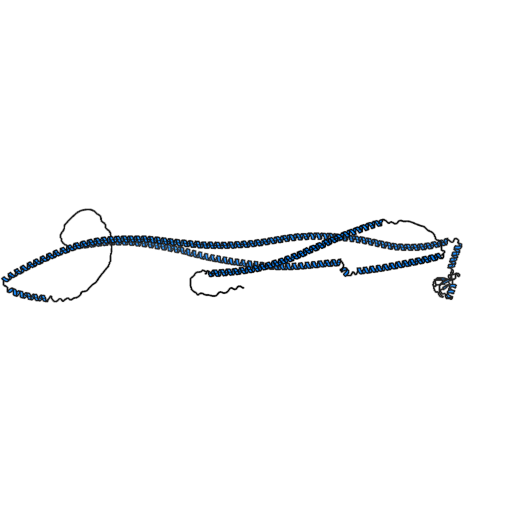.906 -124.538 1.00 72.94 467 ASP A C 1
ATOM 3755 O O . ASP A 1 467 ? 73.661 20.725 -123.349 1.00 72.94 467 ASP A O 1
ATOM 3759 N N . GLU A 1 468 ? 74.180 22.132 -125.024 1.00 70.56 468 GLU A N 1
ATOM 3760 C CA . GLU A 1 468 ? 74.142 23.359 -124.216 1.00 70.56 468 GLU A CA 1
ATOM 3761 C C . GLU A 1 468 ? 72.718 23.694 -123.732 1.00 70.56 468 GLU A C 1
ATOM 3763 O O . GLU A 1 468 ? 72.493 23.912 -122.536 1.00 70.56 468 GLU A O 1
ATOM 3768 N N . ALA A 1 469 ? 71.724 23.644 -124.627 1.00 72.00 469 ALA A N 1
ATOM 3769 C CA . ALA A 1 469 ? 70.320 23.858 -124.270 1.00 72.00 469 ALA A CA 1
ATOM 3770 C C . ALA A 1 469 ? 69.830 22.821 -123.240 1.00 72.00 469 ALA A C 1
ATOM 3772 O O . ALA A 1 469 ? 69.191 23.168 -122.244 1.00 72.00 469 ALA A O 1
ATOM 3773 N N . GLN A 1 470 ? 70.197 21.549 -123.426 1.00 72.56 470 GLN A N 1
ATOM 3774 C CA . GLN A 1 470 ? 69.868 20.470 -122.492 1.00 72.56 470 GLN A CA 1
ATOM 3775 C C . GLN A 1 470 ? 70.625 20.564 -121.159 1.00 72.56 470 GLN A C 1
ATOM 3777 O O . GLN A 1 470 ? 70.177 19.982 -120.169 1.00 72.56 470 GLN A O 1
ATOM 3782 N N . ARG A 1 471 ? 71.766 21.264 -121.089 1.00 72.88 471 ARG A N 1
ATOM 3783 C CA . ARG A 1 471 ? 72.442 21.565 -119.816 1.00 72.88 471 ARG A CA 1
ATOM 3784 C C . ARG A 1 471 ? 71.690 22.651 -119.046 1.00 72.88 471 ARG A C 1
ATOM 3786 O O . ARG A 1 471 ? 71.448 22.475 -117.854 1.00 72.88 471 ARG A O 1
ATOM 3793 N N . LYS A 1 472 ? 71.254 23.715 -119.731 1.00 74.38 472 LYS A N 1
ATOM 3794 C CA . LYS A 1 472 ? 70.494 24.815 -119.118 1.00 74.38 472 LYS A CA 1
ATOM 3795 C C . LYS A 1 472 ? 69.135 24.361 -118.573 1.00 74.38 472 LYS A C 1
ATOM 3797 O O . LYS A 1 472 ? 68.851 24.614 -117.407 1.00 74.38 472 LYS A O 1
ATOM 3802 N N . ILE A 1 473 ? 68.360 23.605 -119.361 1.00 72.69 473 ILE A N 1
ATOM 3803 C CA . ILE A 1 473 ? 67.072 23.035 -118.919 1.00 72.69 473 ILE A CA 1
ATOM 3804 C C . ILE A 1 473 ? 67.257 22.184 -117.655 1.00 72.69 473 ILE A C 1
ATOM 3806 O O . ILE A 1 473 ? 66.503 22.342 -116.699 1.00 72.69 473 ILE A O 1
ATOM 3810 N N . ARG A 1 474 ? 68.288 21.323 -117.611 1.00 74.62 474 ARG A N 1
ATOM 3811 C CA . ARG A 1 474 ? 68.575 20.491 -116.431 1.00 74.62 474 ARG A CA 1
ATOM 3812 C C . ARG A 1 474 ? 68.882 21.321 -115.184 1.00 74.62 474 ARG A C 1
ATOM 3814 O O . ARG A 1 474 ? 68.390 20.975 -114.111 1.00 74.62 474 ARG A O 1
ATOM 3821 N N . LEU A 1 475 ? 69.641 22.410 -115.319 1.00 73.62 475 LEU A N 1
ATOM 3822 C CA . LEU A 1 475 ? 69.945 23.313 -114.205 1.00 73.62 475 LEU A CA 1
ATOM 3823 C C . LEU A 1 475 ? 68.669 23.985 -113.670 1.00 73.62 475 LEU A C 1
ATOM 3825 O O . LEU A 1 475 ? 68.395 23.923 -112.475 1.00 73.62 475 LEU A O 1
ATOM 3829 N N . GLU A 1 476 ? 67.844 24.532 -114.565 1.00 73.56 476 GLU A N 1
ATOM 3830 C CA . GLU A 1 476 ? 66.579 25.190 -114.214 1.00 73.56 476 GLU A CA 1
ATOM 3831 C C . GLU A 1 476 ? 65.576 24.212 -113.575 1.00 73.56 476 GLU A C 1
ATOM 3833 O O . GLU A 1 476 ? 64.913 24.565 -112.599 1.00 73.56 476 GLU A O 1
ATOM 3838 N N . THR A 1 477 ? 65.508 22.954 -114.035 1.00 74.31 477 THR A N 1
ATOM 3839 C CA . THR A 1 477 ? 64.704 21.917 -113.361 1.00 74.31 477 THR A CA 1
ATOM 3840 C C . THR A 1 477 ? 65.266 21.513 -112.001 1.00 74.31 477 THR A C 1
ATOM 3842 O O . THR A 1 477 ? 64.485 21.300 -111.078 1.00 74.31 477 THR A O 1
ATOM 3845 N N . ALA A 1 478 ? 66.591 21.438 -111.838 1.00 73.12 478 ALA A N 1
ATOM 3846 C CA . ALA A 1 478 ? 67.211 21.077 -110.564 1.00 73.12 478 ALA A CA 1
ATOM 3847 C C . ALA A 1 478 ? 67.000 22.167 -109.502 1.00 73.12 478 ALA A C 1
ATOM 3849 O O . ALA A 1 478 ? 66.686 21.854 -108.356 1.00 73.12 478 ALA A O 1
ATOM 3850 N N . ASP A 1 479 ? 67.100 23.443 -109.879 1.00 77.69 479 ASP A N 1
ATOM 3851 C CA . ASP A 1 479 ? 66.843 24.562 -108.967 1.00 77.69 479 ASP A CA 1
ATOM 3852 C C . ASP A 1 479 ? 65.350 24.777 -108.683 1.00 77.69 479 ASP A C 1
ATOM 3854 O O . ASP A 1 479 ? 65.004 25.292 -107.617 1.00 77.69 479 ASP A O 1
ATOM 3858 N N . ARG A 1 480 ? 64.451 24.331 -109.574 1.00 78.44 480 ARG A N 1
ATOM 3859 C CA . ARG A 1 480 ? 63.018 24.233 -109.260 1.00 78.44 480 ARG A CA 1
ATOM 3860 C C . ARG A 1 480 ? 62.748 23.111 -108.253 1.00 78.44 480 ARG A C 1
ATOM 3862 O O . ARG A 1 480 ? 62.193 23.396 -107.198 1.00 78.44 480 ARG A O 1
ATOM 3869 N N . LEU A 1 481 ? 63.247 21.899 -108.509 1.00 79.38 481 LEU A N 1
ATOM 3870 C CA . LEU A 1 481 ? 63.113 20.745 -107.608 1.00 79.38 481 LEU A CA 1
ATOM 3871 C C . LEU A 1 481 ? 63.724 21.008 -106.222 1.00 79.38 481 LEU A C 1
ATOM 3873 O O . LEU A 1 481 ? 63.156 20.600 -105.216 1.00 79.38 481 LEU A O 1
ATOM 3877 N N . ARG A 1 482 ? 64.840 21.746 -106.135 1.00 80.00 482 ARG A N 1
ATOM 3878 C CA . ARG A 1 482 ? 65.418 22.203 -104.855 1.00 80.00 482 ARG A CA 1
ATOM 3879 C C . ARG A 1 482 ? 64.482 23.125 -104.076 1.00 80.00 482 ARG A C 1
ATOM 3881 O O . ARG A 1 482 ? 64.402 23.002 -102.859 1.00 80.00 482 ARG A O 1
ATOM 3888 N N . LYS A 1 483 ? 63.786 24.046 -104.752 1.00 84.19 483 LYS A N 1
ATOM 3889 C CA . LYS A 1 483 ? 62.812 24.950 -104.117 1.00 84.19 483 LYS A CA 1
ATOM 3890 C C . LYS A 1 483 ? 61.544 24.208 -103.706 1.00 84.19 483 LYS A C 1
ATOM 3892 O O . LYS A 1 483 ? 61.077 24.411 -102.594 1.00 84.19 483 LYS A O 1
ATOM 3897 N N . GLU A 1 484 ? 61.048 23.316 -104.561 1.00 81.38 484 GLU A N 1
ATOM 3898 C CA . GLU A 1 484 ? 59.913 22.428 -104.276 1.00 81.38 484 GLU A CA 1
ATOM 3899 C C . GLU A 1 484 ? 60.222 21.536 -103.054 1.00 81.38 484 GLU A C 1
ATOM 3901 O O . GLU A 1 484 ? 59.449 21.512 -102.102 1.00 81.38 484 GLU A O 1
ATOM 3906 N N . ALA A 1 485 ? 61.404 20.910 -102.998 1.00 79.19 485 ALA A N 1
ATOM 3907 C CA . ALA A 1 485 ? 61.850 20.111 -101.853 1.00 79.19 485 ALA A CA 1
ATOM 3908 C C . ALA A 1 485 ? 62.129 20.935 -100.579 1.00 79.19 485 ALA A C 1
ATOM 3910 O O . ALA A 1 485 ? 61.976 20.420 -99.472 1.00 79.19 485 ALA A O 1
ATOM 3911 N N . HIS A 1 486 ? 62.539 22.202 -100.701 1.00 81.38 486 HIS A N 1
ATOM 3912 C CA . HIS A 1 486 ? 62.702 23.087 -99.544 1.00 81.38 486 HIS A CA 1
ATOM 3913 C C . HIS A 1 486 ? 61.347 23.530 -98.975 1.00 81.38 486 HIS A C 1
ATOM 3915 O O . HIS A 1 486 ? 61.188 23.498 -97.757 1.00 81.38 486 HIS A O 1
ATOM 3921 N N . SER A 1 487 ? 60.376 23.850 -99.842 1.00 85.50 487 SER A N 1
ATOM 3922 C CA . SER A 1 487 ? 58.983 24.124 -99.455 1.00 85.50 487 SER A CA 1
ATOM 3923 C C . SER A 1 487 ? 58.376 22.912 -98.753 1.00 85.50 487 SER A C 1
ATOM 3925 O O . SER A 1 487 ? 57.954 23.025 -97.610 1.00 85.50 487 SER A O 1
ATOM 3927 N N . ALA A 1 488 ? 58.481 21.724 -99.359 1.00 81.75 488 ALA A N 1
ATOM 3928 C CA . ALA A 1 488 ? 57.976 20.481 -98.780 1.00 81.75 488 ALA A CA 1
ATOM 3929 C C . ALA A 1 488 ? 58.581 20.171 -97.398 1.00 81.75 488 ALA A C 1
ATOM 3931 O O . ALA A 1 488 ? 57.854 19.756 -96.504 1.00 81.75 488 ALA A O 1
ATOM 3932 N N . ARG A 1 489 ? 59.883 20.425 -97.181 1.00 82.81 489 ARG A N 1
ATOM 3933 C CA . ARG A 1 489 ? 60.509 20.289 -95.848 1.00 82.81 489 ARG A CA 1
ATOM 3934 C C . ARG A 1 489 ? 60.020 21.337 -94.848 1.00 82.81 489 ARG A C 1
ATOM 3936 O O . ARG A 1 489 ? 59.894 21.020 -93.674 1.00 82.81 489 ARG A O 1
ATOM 3943 N N . GLN A 1 490 ? 59.756 22.567 -95.286 1.00 83.62 490 GLN A N 1
ATOM 3944 C CA . GLN A 1 490 ? 59.215 23.619 -94.419 1.00 83.62 490 GLN A CA 1
ATOM 3945 C C . GLN A 1 490 ? 57.736 23.366 -94.071 1.00 83.62 490 GLN A C 1
ATOM 3947 O O . GLN A 1 490 ? 57.298 23.672 -92.965 1.00 83.62 490 GLN A O 1
ATOM 3952 N N . GLU A 1 491 ? 56.980 22.768 -94.990 1.00 85.69 491 GLU A N 1
ATOM 3953 C CA . GLU A 1 491 ? 55.611 22.293 -94.782 1.00 85.69 491 GLU A CA 1
ATOM 3954 C C . GLU A 1 491 ? 55.585 21.061 -93.857 1.00 85.69 491 GLU A C 1
ATOM 3956 O O . GLU A 1 491 ? 54.768 21.011 -92.943 1.00 85.69 491 GLU A O 1
ATOM 3961 N N . GLU A 1 492 ? 56.516 20.113 -94.016 1.00 81.31 492 GLU A N 1
ATOM 3962 C CA . GLU A 1 492 ? 56.717 18.973 -93.106 1.00 81.31 492 GLU A CA 1
ATOM 3963 C C . GLU A 1 492 ? 57.109 19.437 -91.692 1.00 81.31 492 GLU A C 1
ATOM 3965 O O . GLU A 1 492 ? 56.518 18.987 -90.713 1.00 81.31 492 GLU A O 1
ATOM 3970 N N . GLU A 1 493 ? 58.045 20.383 -91.567 1.00 86.62 493 GLU A N 1
ATOM 3971 C CA . GLU A 1 493 ? 58.426 20.991 -90.286 1.00 86.62 493 GLU A CA 1
ATOM 3972 C C . GLU A 1 493 ? 57.250 21.762 -89.659 1.00 86.62 493 GLU A C 1
ATOM 3974 O O . GLU A 1 493 ? 57.012 21.648 -88.457 1.00 86.62 493 GLU A O 1
ATOM 3979 N N . GLY A 1 494 ? 56.452 22.481 -90.456 1.00 86.81 494 GLY A N 1
ATOM 3980 C CA . GLY A 1 494 ? 55.211 23.120 -90.006 1.00 86.81 494 GLY A CA 1
ATOM 3981 C C . GLY A 1 494 ? 54.192 22.113 -89.463 1.00 86.81 494 GLY A C 1
ATOM 3982 O O . GLY A 1 494 ? 53.742 22.248 -88.328 1.00 86.81 494 GLY A O 1
ATOM 3983 N N . LEU A 1 495 ? 53.900 21.053 -90.223 1.00 87.25 495 LEU A N 1
ATOM 3984 C CA . LEU A 1 495 ? 52.987 19.981 -89.814 1.00 87.25 495 LEU A CA 1
ATOM 3985 C C . LEU A 1 495 ? 53.488 19.224 -88.575 1.00 87.25 495 LEU A C 1
ATOM 3987 O O . LEU A 1 495 ? 52.681 18.839 -87.735 1.00 87.25 495 LEU A O 1
ATOM 3991 N N . MET A 1 496 ? 54.802 19.043 -88.415 1.00 89.31 496 MET A N 1
ATOM 3992 C CA . MET A 1 496 ? 55.379 18.470 -87.196 1.00 89.31 496 MET A CA 1
ATOM 3993 C C . MET A 1 496 ? 55.171 19.381 -85.978 1.00 89.31 496 MET A C 1
ATOM 3995 O O . MET A 1 496 ? 54.797 18.886 -84.918 1.00 89.31 496 MET A O 1
ATOM 3999 N N . ASN A 1 497 ? 55.327 20.702 -86.122 1.00 91.38 497 ASN A N 1
ATOM 4000 C CA . ASN A 1 497 ? 55.022 21.662 -85.051 1.00 91.38 497 ASN A CA 1
ATOM 4001 C C . ASN A 1 497 ? 53.513 21.696 -84.713 1.00 91.38 497 ASN A C 1
ATOM 4003 O O . ASN A 1 497 ? 53.146 21.773 -83.537 1.00 91.38 497 ASN A O 1
ATOM 4007 N N . ASP A 1 498 ? 52.630 21.577 -85.710 1.00 90.81 498 ASP A N 1
ATOM 4008 C CA . ASP A 1 498 ? 51.179 21.455 -85.500 1.00 90.81 498 ASP A CA 1
ATOM 4009 C C . ASP A 1 498 ? 50.817 20.133 -84.788 1.00 90.81 498 ASP A C 1
ATOM 4011 O O . ASP A 1 498 ? 49.971 20.113 -83.892 1.00 90.81 498 ASP A O 1
ATOM 4015 N N . VAL A 1 499 ? 51.489 19.023 -85.114 1.00 90.00 499 VAL A N 1
ATOM 4016 C CA . VAL A 1 499 ? 51.327 17.727 -84.425 1.00 90.00 499 VAL A CA 1
ATOM 4017 C C . VAL A 1 499 ? 51.866 17.773 -82.991 1.00 90.00 499 VAL A C 1
ATOM 4019 O O . VAL A 1 499 ? 51.220 17.247 -82.087 1.00 90.00 499 VAL A O 1
ATOM 4022 N N . GLU A 1 500 ? 53.001 18.429 -82.737 1.00 92.00 500 GLU A N 1
ATOM 4023 C CA . GLU A 1 500 ? 53.534 18.583 -81.376 1.00 92.00 500 GLU A CA 1
ATOM 4024 C C . GLU A 1 500 ? 52.651 19.495 -80.510 1.00 92.00 500 GLU A C 1
ATOM 4026 O O . GLU A 1 500 ? 52.383 19.164 -79.354 1.00 92.00 500 GLU A O 1
ATOM 4031 N N . THR A 1 501 ? 52.135 20.604 -81.050 1.00 92.81 501 THR A N 1
ATOM 4032 C CA . THR A 1 501 ? 51.246 21.511 -80.300 1.00 92.81 501 THR A CA 1
ATOM 4033 C C . THR A 1 501 ? 49.849 20.927 -80.082 1.00 92.81 501 THR A C 1
ATOM 4035 O O . THR A 1 501 ? 49.303 21.060 -78.985 1.00 92.81 501 THR A O 1
ATOM 4038 N N . THR A 1 502 ? 49.276 20.217 -81.060 1.00 90.69 502 THR A N 1
ATOM 4039 C CA . THR A 1 502 ? 48.014 19.477 -80.852 1.00 90.69 502 THR A CA 1
ATOM 4040 C C . THR A 1 502 ? 48.192 18.279 -79.917 1.00 90.69 502 THR A C 1
ATOM 4042 O O . THR A 1 502 ? 47.297 18.006 -79.117 1.00 90.69 502 THR A O 1
ATOM 4045 N N . GLY A 1 503 ? 49.357 17.621 -79.936 1.00 92.88 503 GLY A N 1
ATOM 4046 C CA . GLY A 1 503 ? 49.745 16.598 -78.964 1.00 92.88 503 GLY A CA 1
ATOM 4047 C C . GLY A 1 503 ? 49.805 17.142 -77.535 1.00 92.88 503 GLY A C 1
ATOM 4048 O O . GLY A 1 503 ? 49.137 16.606 -76.654 1.00 92.88 503 GLY A O 1
ATOM 4049 N N . GLN A 1 504 ? 50.513 18.255 -77.316 1.00 92.88 504 GLN A N 1
ATOM 4050 C CA . GLN A 1 504 ? 50.581 18.931 -76.013 1.00 92.88 504 GLN A CA 1
ATOM 4051 C C . GLN A 1 504 ? 49.191 19.362 -75.519 1.00 92.88 504 GLN A C 1
ATOM 4053 O O . GLN A 1 504 ? 48.833 19.082 -74.378 1.00 92.88 504 GLN A O 1
ATOM 4058 N N . ALA A 1 505 ? 48.364 19.961 -76.383 1.00 90.75 505 ALA A N 1
ATOM 4059 C CA . ALA A 1 505 ? 46.993 20.336 -76.030 1.00 90.75 505 ALA A CA 1
ATOM 4060 C C . ALA A 1 505 ? 46.113 19.118 -75.674 1.00 90.75 505 ALA A C 1
ATOM 4062 O O . ALA A 1 505 ? 45.251 19.208 -74.795 1.00 90.75 505 ALA A O 1
ATOM 4063 N N . PHE A 1 506 ? 46.332 17.966 -76.319 1.00 93.25 506 PHE A N 1
ATOM 4064 C CA . PHE A 1 506 ? 45.654 16.717 -75.975 1.00 93.25 506 PHE A CA 1
ATOM 4065 C C . PHE A 1 506 ? 46.136 16.146 -74.633 1.00 93.25 506 PHE A C 1
ATOM 4067 O O . PHE A 1 506 ? 45.299 15.747 -73.823 1.00 93.25 506 PHE A O 1
ATOM 4074 N N . GLU A 1 507 ? 47.445 16.144 -74.362 1.00 93.88 507 GLU A N 1
ATOM 4075 C CA . GLU A 1 507 ? 48.009 15.718 -73.073 1.00 93.88 507 GLU A CA 1
ATOM 4076 C C . GLU A 1 507 ? 47.518 16.613 -71.922 1.00 93.88 507 GLU A C 1
ATOM 4078 O O . GLU A 1 507 ? 47.043 16.096 -70.909 1.00 93.88 507 GLU A O 1
ATOM 4083 N N . GLU A 1 508 ? 47.511 17.941 -72.096 1.00 93.94 508 GLU A N 1
ATOM 4084 C CA . GLU A 1 508 ? 46.943 18.882 -71.121 1.00 93.94 508 GLU A CA 1
ATOM 4085 C C . GLU A 1 508 ? 45.446 18.629 -70.880 1.00 93.94 508 GLU A C 1
ATOM 4087 O O . GLU A 1 508 ? 45.002 18.599 -69.727 1.00 93.94 508 GLU A O 1
ATOM 4092 N N . MET A 1 509 ? 44.659 18.384 -71.936 1.00 92.75 509 MET A N 1
ATOM 4093 C CA . MET A 1 509 ? 43.237 18.050 -71.797 1.00 92.75 509 MET A CA 1
ATOM 4094 C C . MET A 1 509 ? 43.034 16.688 -71.111 1.00 92.75 509 MET A C 1
ATOM 4096 O O . MET A 1 509 ? 42.108 16.530 -70.312 1.00 92.75 509 MET A O 1
ATOM 4100 N N . GLN A 1 510 ? 43.889 15.698 -71.382 1.00 92.94 510 GLN A N 1
ATOM 4101 C CA . GLN A 1 510 ? 43.826 14.374 -70.763 1.00 92.94 510 GLN A CA 1
ATOM 4102 C C . GLN A 1 510 ? 44.211 14.430 -69.277 1.00 92.94 510 GLN A C 1
ATOM 4104 O O . GLN A 1 510 ? 43.537 13.813 -68.443 1.00 92.94 510 GLN A O 1
ATOM 4109 N N . GLU A 1 511 ? 45.220 15.225 -68.915 1.00 94.06 511 GLU A N 1
ATOM 4110 C CA . GLU A 1 511 ? 45.536 15.556 -67.527 1.00 94.06 511 GLU A CA 1
ATOM 4111 C C . GLU A 1 511 ? 44.379 16.295 -66.847 1.00 94.06 511 GLU A C 1
ATOM 4113 O O . GLU A 1 511 ? 43.966 15.909 -65.753 1.00 94.06 511 GLU A O 1
ATOM 4118 N N . GLN A 1 512 ? 43.802 17.319 -67.485 1.00 93.81 512 GLN A N 1
ATOM 4119 C CA . GLN A 1 512 ? 42.667 18.067 -66.938 1.00 93.81 512 GLN A CA 1
ATOM 4120 C C . GLN A 1 512 ? 41.455 17.157 -66.695 1.00 93.81 512 GLN A C 1
ATOM 4122 O O . GLN A 1 512 ? 40.848 17.217 -65.625 1.00 93.81 512 GLN A O 1
ATOM 4127 N N . ASN A 1 513 ? 41.134 16.273 -67.642 1.00 91.44 513 ASN A N 1
ATOM 4128 C CA . ASN A 1 513 ? 40.064 15.285 -67.516 1.00 91.44 513 ASN A CA 1
ATOM 4129 C C . ASN A 1 513 ? 40.352 14.299 -66.367 1.00 91.44 513 ASN A C 1
ATOM 4131 O O . ASN A 1 513 ? 39.506 14.093 -65.500 1.00 91.44 513 ASN A O 1
ATOM 4135 N N . THR A 1 514 ? 41.585 13.794 -66.264 1.00 93.81 514 THR A N 1
ATOM 4136 C CA . THR A 1 514 ? 42.015 12.920 -65.157 1.00 93.81 514 THR A CA 1
ATOM 4137 C C . THR A 1 514 ? 41.891 13.614 -63.794 1.00 93.81 514 THR A C 1
ATOM 4139 O O . THR A 1 514 ? 41.361 13.029 -62.847 1.00 93.81 514 THR A O 1
ATOM 4142 N N . ARG A 1 515 ? 42.300 14.887 -63.693 1.00 94.75 515 ARG A N 1
ATOM 4143 C CA . ARG A 1 515 ? 42.151 15.718 -62.485 1.00 94.75 515 ARG A CA 1
ATOM 4144 C C . ARG A 1 515 ? 40.672 15.956 -62.139 1.00 94.75 515 ARG A C 1
ATOM 4146 O O . ARG A 1 515 ? 40.310 15.888 -60.967 1.00 94.75 515 ARG A O 1
ATOM 4153 N N . LEU A 1 516 ? 39.806 16.187 -63.130 1.00 94.38 516 LEU A N 1
ATOM 4154 C CA . LEU A 1 516 ? 38.359 16.355 -62.931 1.00 94.38 516 LEU A CA 1
ATOM 4155 C C . LEU A 1 516 ? 37.674 15.055 -62.482 1.00 94.38 516 LEU A C 1
ATOM 4157 O O . LEU A 1 516 ? 36.867 15.090 -61.556 1.00 94.38 516 LEU A O 1
ATOM 4161 N N . LEU A 1 517 ? 38.027 13.907 -63.070 1.00 93.81 517 LEU A N 1
ATOM 4162 C CA . LEU A 1 517 ? 37.543 12.587 -62.646 1.00 93.81 517 LEU A CA 1
ATOM 4163 C C . LEU A 1 517 ? 37.972 12.259 -61.210 1.00 93.81 517 LEU A C 1
ATOM 4165 O O . LEU A 1 517 ? 37.179 11.716 -60.440 1.00 93.81 517 LEU A O 1
ATOM 4169 N N . GLN A 1 518 ? 39.199 12.620 -60.828 1.00 94.44 518 GLN A N 1
ATOM 4170 C CA . GLN A 1 518 ? 39.682 12.460 -59.458 1.00 94.44 518 GLN A CA 1
ATOM 4171 C C . GLN A 1 518 ? 38.911 13.359 -58.475 1.00 94.44 518 GLN A C 1
ATOM 4173 O O . GLN A 1 518 ? 38.420 12.865 -57.462 1.00 94.44 518 GLN A O 1
ATOM 4178 N N . GLN A 1 519 ? 38.690 14.636 -58.811 1.00 93.94 519 GLN A N 1
ATOM 4179 C CA . GLN A 1 519 ? 37.850 15.536 -58.006 1.00 93.94 519 GLN A CA 1
ATOM 4180 C C . GLN A 1 519 ? 36.386 15.079 -57.908 1.00 93.94 519 GLN A C 1
ATOM 4182 O O . GLN A 1 519 ? 35.723 15.386 -56.917 1.00 93.94 519 GLN A O 1
ATOM 4187 N N . LEU A 1 520 ? 35.856 14.391 -58.925 1.00 91.75 520 LEU A N 1
ATOM 4188 C CA . LEU A 1 520 ? 34.509 13.821 -58.884 1.00 91.75 520 LEU A CA 1
ATOM 4189 C C . LEU A 1 520 ? 34.447 12.687 -57.853 1.00 91.75 520 LEU A C 1
ATOM 4191 O O . LEU A 1 520 ? 33.642 12.753 -56.930 1.00 91.75 520 LEU A O 1
ATOM 4195 N N . ARG A 1 521 ? 35.384 11.731 -57.931 1.00 94.50 521 ARG A N 1
ATOM 4196 C CA . ARG A 1 521 ? 35.520 10.627 -56.962 1.00 94.50 521 ARG A CA 1
ATOM 4197 C C . ARG A 1 521 ? 35.696 11.126 -55.531 1.00 94.50 521 ARG A C 1
ATOM 4199 O O . ARG A 1 521 ? 35.037 10.626 -54.631 1.00 94.50 521 ARG A O 1
ATOM 4206 N N . GLU A 1 522 ? 36.537 12.136 -55.315 1.00 94.31 522 GLU A N 1
ATOM 4207 C CA . GLU A 1 522 ? 36.760 12.723 -53.986 1.00 94.31 522 GLU A CA 1
ATOM 4208 C C . GLU A 1 522 ? 35.499 13.397 -53.420 1.00 94.31 522 GLU A C 1
ATOM 4210 O O . GLU A 1 522 ? 35.242 13.315 -52.216 1.00 94.31 522 GLU A O 1
ATOM 4215 N N . LYS A 1 523 ? 34.674 14.017 -54.277 1.00 94.06 523 LYS A N 1
ATOM 4216 C CA . LYS A 1 523 ? 33.361 14.560 -53.892 1.00 94.06 523 LYS A CA 1
ATOM 4217 C C . LYS A 1 523 ? 32.347 13.455 -53.607 1.00 94.06 523 LYS A C 1
ATOM 4219 O O . LYS A 1 523 ? 31.598 13.579 -52.642 1.00 94.06 523 LYS A O 1
ATOM 4224 N N . ASP A 1 524 ? 32.336 12.381 -54.389 1.00 94.12 524 ASP A N 1
ATOM 4225 C CA . ASP A 1 524 ? 31.442 11.242 -54.170 1.00 94.12 524 ASP A CA 1
ATOM 4226 C C . ASP A 1 524 ? 31.802 10.487 -52.879 1.00 94.12 524 ASP A C 1
ATOM 4228 O O . ASP A 1 524 ? 30.922 10.234 -52.058 1.00 94.12 524 ASP A O 1
ATOM 4232 N N . ASP A 1 525 ? 33.088 10.259 -52.606 1.00 95.31 525 ASP A N 1
ATOM 4233 C CA . ASP A 1 525 ? 33.582 9.725 -51.329 1.00 95.31 525 ASP A CA 1
ATOM 4234 C C . ASP A 1 525 ? 33.210 10.624 -50.139 1.00 95.31 525 ASP A C 1
ATOM 4236 O O . ASP A 1 525 ? 32.842 10.127 -49.070 1.00 95.31 525 ASP A O 1
ATOM 4240 N N . ALA A 1 526 ? 33.307 11.949 -50.293 1.00 94.31 526 ALA A N 1
ATOM 4241 C CA . ALA A 1 526 ? 32.885 12.900 -49.267 1.00 94.31 526 ALA A CA 1
ATOM 4242 C C . ALA A 1 526 ? 31.361 12.861 -49.047 1.00 94.31 526 ALA A C 1
ATOM 4244 O O . ALA A 1 526 ? 30.907 12.818 -47.902 1.00 94.31 526 ALA A O 1
ATOM 4245 N N . ASN A 1 527 ? 30.570 12.796 -50.121 1.00 92.00 527 ASN A N 1
ATOM 4246 C CA . ASN A 1 527 ? 29.116 12.646 -50.061 1.00 92.00 527 ASN A CA 1
ATOM 4247 C C . ASN A 1 527 ? 28.712 11.331 -49.377 1.00 92.00 527 ASN A C 1
ATOM 4249 O O . ASN A 1 527 ? 27.834 11.340 -48.514 1.00 92.0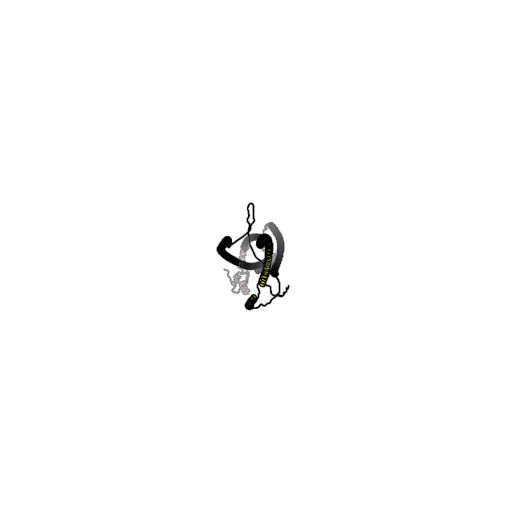0 527 ASN A O 1
ATOM 4253 N N . LEU A 1 528 ? 29.373 10.213 -49.695 1.00 94.25 528 LEU A N 1
ATOM 4254 C CA . LEU A 1 528 ? 29.134 8.913 -49.061 1.00 94.25 528 LEU A CA 1
ATOM 4255 C C . LEU A 1 528 ? 29.456 8.943 -47.560 1.00 94.25 528 LEU A C 1
ATOM 4257 O O . LEU A 1 528 ? 28.659 8.455 -46.757 1.00 94.25 528 LEU A O 1
ATOM 4261 N N . LYS A 1 529 ? 30.568 9.577 -47.159 1.00 95.44 529 LYS A N 1
ATOM 4262 C CA . LYS A 1 529 ? 30.920 9.787 -45.740 1.00 95.44 529 LYS A CA 1
ATOM 4263 C C . LYS A 1 529 ? 29.859 10.623 -45.019 1.00 95.44 529 LYS A C 1
ATOM 4265 O O . LYS A 1 529 ? 29.348 10.183 -43.990 1.00 95.44 529 LYS A O 1
ATOM 4270 N N . LEU A 1 530 ? 29.444 11.753 -45.597 1.00 94.12 530 LEU A N 1
ATOM 4271 C CA . LEU A 1 530 ? 28.394 12.617 -45.041 1.00 94.12 530 LEU A CA 1
ATOM 4272 C C . LEU A 1 530 ? 27.026 11.915 -44.965 1.00 94.12 530 LEU A C 1
ATOM 4274 O O . LEU A 1 530 ? 26.298 12.097 -43.989 1.00 94.12 530 LEU A O 1
ATOM 4278 N N . MET A 1 531 ? 26.670 11.065 -45.936 1.00 93.12 531 MET A N 1
ATOM 4279 C CA . MET A 1 531 ? 25.467 10.227 -45.848 1.00 93.12 531 MET A CA 1
ATOM 4280 C C . MET A 1 531 ? 25.579 9.193 -44.721 1.00 93.12 531 MET A C 1
ATOM 4282 O O . MET A 1 531 ? 24.641 9.052 -43.936 1.00 93.12 531 MET A O 1
ATOM 4286 N N . ALA A 1 532 ? 26.717 8.509 -44.584 1.00 91.38 532 ALA A N 1
ATOM 4287 C CA . ALA A 1 532 ? 26.949 7.538 -43.513 1.00 91.38 532 ALA A CA 1
ATOM 4288 C C . ALA A 1 532 ? 26.986 8.187 -42.115 1.00 91.38 532 ALA A C 1
ATOM 4290 O O . ALA A 1 532 ? 26.583 7.570 -41.128 1.00 91.38 532 ALA A O 1
ATOM 4291 N N . GLU A 1 533 ? 27.451 9.431 -42.000 1.00 91.75 533 GLU A N 1
ATOM 4292 C CA . GLU A 1 533 ? 27.372 10.233 -40.773 1.00 91.75 533 GLU A CA 1
ATOM 4293 C C . GLU A 1 533 ? 25.941 10.683 -40.481 1.00 91.75 533 GLU A C 1
ATOM 4295 O O . GLU A 1 533 ? 25.465 10.475 -39.368 1.00 91.75 533 GLU A O 1
ATOM 4300 N N . ARG A 1 534 ? 25.203 11.183 -41.479 1.00 93.94 534 ARG A N 1
ATOM 4301 C CA . ARG A 1 534 ? 23.782 11.545 -41.339 1.00 93.94 534 ARG A CA 1
ATOM 4302 C C . ARG A 1 534 ? 22.914 10.353 -40.925 1.00 93.94 534 ARG A C 1
ATOM 4304 O O . ARG A 1 534 ? 22.030 10.506 -40.087 1.00 93.94 534 ARG A O 1
ATOM 4311 N N . ILE A 1 535 ? 23.170 9.162 -41.471 1.00 93.75 535 ILE A N 1
ATOM 4312 C CA . ILE A 1 535 ? 22.472 7.927 -41.082 1.00 93.75 535 ILE A CA 1
ATOM 4313 C C . ILE A 1 535 ? 22.785 7.570 -39.623 1.00 93.75 535 ILE A C 1
ATOM 4315 O O . ILE A 1 535 ? 21.855 7.324 -38.855 1.00 93.75 535 ILE A O 1
ATOM 4319 N N . ARG A 1 536 ? 24.061 7.603 -39.211 1.00 94.69 536 ARG A N 1
ATOM 4320 C CA . ARG A 1 536 ? 24.465 7.347 -37.816 1.00 94.69 536 ARG A CA 1
ATOM 4321 C C . ARG A 1 536 ? 23.887 8.381 -36.843 1.00 94.69 536 ARG A C 1
ATOM 4323 O O . ARG A 1 536 ? 23.382 7.994 -35.794 1.00 94.69 536 ARG A O 1
ATOM 4330 N N . ALA A 1 537 ? 23.880 9.663 -37.206 1.00 89.38 537 ALA A N 1
ATOM 4331 C CA . ALA A 1 537 ? 23.281 10.735 -36.413 1.00 89.38 537 ALA A CA 1
ATOM 4332 C C . ALA A 1 537 ? 21.764 10.542 -36.242 1.00 89.38 537 ALA A C 1
ATOM 4334 O O . ALA A 1 537 ? 21.270 10.590 -35.118 1.00 89.38 537 ALA A O 1
ATOM 4335 N N . ASN A 1 538 ? 21.037 10.225 -37.320 1.00 90.94 538 ASN A N 1
ATOM 4336 C CA . ASN A 1 538 ? 19.604 9.915 -37.258 1.00 90.94 538 ASN A CA 1
ATOM 4337 C C . ASN A 1 538 ? 19.316 8.673 -36.392 1.00 90.94 538 ASN A C 1
ATOM 4339 O O . ASN A 1 538 ? 18.363 8.670 -35.615 1.00 90.94 538 ASN A O 1
ATOM 4343 N N . GLN A 1 539 ? 20.132 7.616 -36.501 1.00 90.94 539 GLN A N 1
ATOM 4344 C CA . GLN A 1 539 ? 20.006 6.416 -35.664 1.00 90.94 539 GLN A CA 1
ATOM 4345 C C . GLN A 1 539 ? 20.264 6.722 -34.183 1.00 90.94 539 GLN A C 1
ATOM 4347 O O . GLN A 1 539 ? 19.519 6.248 -33.326 1.00 90.94 539 GLN A O 1
ATOM 4352 N N . TYR A 1 540 ? 21.277 7.538 -33.879 1.00 91.38 540 TYR A N 1
ATOM 4353 C CA . TYR A 1 540 ? 21.573 7.976 -32.517 1.00 91.38 540 TYR A CA 1
ATOM 4354 C C . TYR A 1 540 ? 20.438 8.841 -31.954 1.00 91.38 540 TYR A C 1
ATOM 4356 O O . TYR A 1 540 ? 19.934 8.558 -30.873 1.00 91.38 540 TYR A O 1
ATOM 4364 N N . GLN A 1 541 ? 19.951 9.826 -32.716 1.00 90.31 541 GLN A N 1
ATOM 4365 C CA . GLN A 1 541 ? 18.810 10.660 -32.328 1.00 90.31 541 GLN A CA 1
ATOM 4366 C C . GLN A 1 541 ? 17.547 9.823 -32.067 1.00 90.31 541 GLN A C 1
ATOM 4368 O O . GLN A 1 541 ? 16.842 10.082 -31.094 1.00 90.31 541 GLN A O 1
ATOM 4373 N N . LYS A 1 542 ? 17.283 8.791 -32.883 1.00 93.69 542 LYS A N 1
ATOM 4374 C CA . LYS A 1 542 ? 16.161 7.866 -32.664 1.00 93.69 542 LYS A CA 1
ATOM 4375 C C . LYS A 1 542 ? 16.316 7.089 -31.352 1.00 93.69 542 LYS A C 1
ATOM 4377 O O . LYS A 1 542 ? 15.373 7.069 -30.569 1.00 93.69 542 LYS A O 1
ATOM 4382 N N . LYS A 1 543 ? 17.502 6.529 -31.072 1.00 91.56 543 LYS A N 1
ATOM 4383 C CA . LYS A 1 543 ? 17.792 5.859 -29.788 1.00 91.56 543 LYS A CA 1
ATOM 4384 C C . LYS A 1 543 ? 17.615 6.799 -28.593 1.00 91.56 543 LYS A C 1
ATOM 4386 O O . LYS A 1 543 ? 16.925 6.438 -27.650 1.00 91.56 543 LYS A O 1
ATOM 4391 N N . MET A 1 544 ? 18.151 8.020 -28.664 1.00 86.94 544 MET A N 1
ATOM 4392 C CA . MET A 1 544 ? 17.982 9.021 -27.603 1.00 86.94 544 MET A CA 1
ATOM 4393 C C . MET A 1 544 ? 16.510 9.420 -27.394 1.00 86.94 544 MET A C 1
ATOM 4395 O O . MET A 1 544 ? 16.126 9.704 -26.262 1.00 86.94 544 MET A O 1
ATOM 4399 N N . SER A 1 545 ? 15.676 9.434 -28.446 1.00 90.25 545 SER A N 1
ATOM 4400 C CA . SER A 1 545 ? 14.224 9.654 -28.307 1.00 90.25 545 SER A CA 1
ATOM 4401 C C . SER A 1 545 ? 13.544 8.474 -27.616 1.00 90.25 545 SER A C 1
ATOM 4403 O O . SER A 1 545 ? 12.803 8.687 -26.667 1.00 90.25 545 SER A O 1
ATOM 4405 N N . GLU A 1 546 ? 13.852 7.237 -28.017 1.00 92.56 546 GLU A N 1
ATOM 4406 C CA . GLU A 1 546 ? 13.301 6.025 -27.390 1.00 92.56 546 GLU A CA 1
ATOM 4407 C C . GLU A 1 546 ? 13.715 5.887 -25.915 1.00 92.56 546 GLU A C 1
ATOM 4409 O O . GLU A 1 546 ? 12.917 5.473 -25.079 1.00 92.56 546 GLU A O 1
ATOM 4414 N N . GLU A 1 547 ? 14.956 6.235 -25.567 1.00 88.88 547 GLU A N 1
ATOM 4415 C CA . GLU A 1 547 ? 15.431 6.252 -24.177 1.00 88.88 547 GLU A CA 1
ATOM 4416 C C . GLU A 1 547 ? 14.774 7.376 -23.359 1.00 88.88 547 GLU A C 1
ATOM 4418 O O . GLU A 1 547 ? 14.392 7.164 -22.203 1.00 88.88 547 GLU A O 1
ATOM 4423 N N . ARG A 1 548 ? 14.571 8.556 -23.961 1.00 92.44 548 ARG A N 1
ATOM 4424 C CA . ARG A 1 548 ? 13.805 9.650 -23.349 1.00 92.44 548 ARG A CA 1
ATOM 4425 C C . ARG A 1 548 ? 12.342 9.254 -23.111 1.00 92.44 548 ARG A C 1
ATOM 4427 O O . ARG A 1 548 ? 11.847 9.429 -22.007 1.00 92.44 548 ARG A O 1
ATOM 4434 N N . GLU A 1 549 ? 11.669 8.673 -24.097 1.00 92.56 549 GLU A N 1
ATOM 4435 C CA . GLU A 1 549 ? 10.282 8.205 -23.980 1.00 92.56 549 GLU A CA 1
ATOM 4436 C C . GLU A 1 549 ? 10.146 7.150 -22.867 1.00 92.56 549 GLU A C 1
ATOM 4438 O O . GLU A 1 549 ? 9.328 7.319 -21.966 1.00 92.56 549 GLU A O 1
ATOM 4443 N N . ARG A 1 550 ? 11.035 6.145 -22.810 1.00 91.75 550 ARG A N 1
ATOM 4444 C CA . ARG A 1 550 ? 11.061 5.140 -21.721 1.00 91.75 550 ARG A CA 1
ATOM 4445 C C . ARG A 1 550 ? 11.319 5.741 -20.337 1.00 91.75 550 ARG A C 1
ATOM 4447 O O . ARG A 1 550 ? 10.858 5.199 -19.331 1.00 91.75 550 ARG A O 1
ATOM 4454 N N . THR A 1 551 ? 12.090 6.826 -20.248 1.00 89.56 551 THR A N 1
ATOM 4455 C CA . THR A 1 551 ? 12.320 7.514 -18.966 1.00 89.56 551 THR A CA 1
ATOM 4456 C C . THR A 1 551 ? 11.137 8.391 -18.569 1.00 89.56 551 THR A C 1
ATOM 4458 O O . THR A 1 551 ? 10.778 8.388 -17.394 1.00 89.56 551 THR A O 1
ATOM 4461 N N . GLU A 1 552 ? 10.461 9.039 -19.518 1.00 92.19 552 GLU A N 1
ATOM 4462 C CA . GLU A 1 552 ? 9.198 9.756 -19.293 1.00 92.19 552 GLU A CA 1
ATOM 4463 C C . GLU A 1 552 ? 8.071 8.794 -18.857 1.00 92.19 552 GLU A C 1
ATOM 4465 O O . GLU A 1 552 ? 7.399 9.056 -17.857 1.00 92.19 552 GLU A O 1
ATOM 4470 N N . GLU A 1 553 ? 7.936 7.626 -19.497 1.00 94.25 553 GLU A N 1
ATOM 4471 C CA . GLU A 1 553 ? 7.031 6.542 -19.075 1.00 94.25 553 GLU A CA 1
ATOM 4472 C C . GLU A 1 553 ? 7.324 6.069 -17.643 1.00 94.25 553 GLU A C 1
ATOM 4474 O O . GLU A 1 553 ? 6.413 5.927 -16.821 1.00 94.25 553 GLU A O 1
ATOM 4479 N N . ARG A 1 554 ? 8.604 5.847 -17.309 1.00 91.62 554 ARG A N 1
ATOM 4480 C CA . ARG A 1 554 ? 9.011 5.390 -15.972 1.00 91.62 554 ARG A CA 1
ATOM 4481 C C . ARG A 1 554 ? 8.793 6.459 -14.900 1.00 91.62 554 ARG A C 1
ATOM 4483 O O . ARG A 1 554 ? 8.406 6.112 -13.786 1.00 91.62 554 ARG A O 1
ATOM 4490 N N . ILE A 1 555 ? 8.989 7.738 -15.228 1.00 91.31 555 ILE A N 1
ATOM 4491 C CA . ILE A 1 555 ? 8.659 8.869 -14.350 1.00 91.31 555 ILE A CA 1
ATOM 4492 C C . ILE A 1 555 ? 7.145 8.925 -14.111 1.00 91.31 555 ILE A C 1
ATOM 4494 O O . ILE A 1 555 ? 6.730 8.950 -12.955 1.00 91.31 555 ILE A O 1
ATOM 4498 N N . SER A 1 556 ? 6.320 8.835 -15.161 1.00 93.94 556 SER A N 1
ATOM 4499 C CA . SER A 1 556 ? 4.856 8.813 -15.026 1.00 93.94 556 SER A CA 1
ATOM 4500 C C . SER A 1 556 ? 4.370 7.620 -14.190 1.00 93.94 556 SER A C 1
ATOM 4502 O O . SER A 1 556 ? 3.546 7.786 -13.292 1.00 93.94 556 SER A O 1
ATOM 4504 N N . SER A 1 557 ? 4.932 6.426 -14.403 1.00 93.06 557 SER A N 1
ATOM 4505 C CA . SER A 1 557 ? 4.630 5.236 -13.597 1.00 93.06 557 SER A CA 1
ATOM 4506 C C . SER A 1 557 ? 4.945 5.444 -12.108 1.00 93.06 557 SER A C 1
ATOM 4508 O O . SER A 1 557 ? 4.120 5.116 -11.253 1.00 93.06 557 SER A O 1
ATOM 4510 N N . LEU A 1 558 ? 6.093 6.053 -11.788 1.00 90.94 558 LEU A N 1
ATOM 4511 C CA . LEU A 1 558 ? 6.470 6.386 -10.411 1.00 90.94 558 LEU A CA 1
ATOM 4512 C C . LEU A 1 558 ? 5.585 7.489 -9.808 1.00 90.94 558 LEU A C 1
ATOM 4514 O O . LEU A 1 558 ? 5.224 7.388 -8.639 1.00 90.94 558 LEU A O 1
ATOM 4518 N N . GLN A 1 559 ? 5.179 8.500 -10.582 1.00 93.88 559 GLN A N 1
ATOM 4519 C CA . GLN A 1 559 ? 4.232 9.526 -10.126 1.00 93.88 559 GLN A CA 1
ATOM 4520 C C . GLN A 1 559 ? 2.868 8.913 -9.781 1.00 93.88 559 GLN A C 1
ATOM 4522 O O . GLN A 1 559 ? 2.378 9.121 -8.674 1.00 93.88 559 GLN A O 1
ATOM 4527 N N . ASN A 1 560 ? 2.321 8.057 -10.650 1.00 93.56 560 ASN A N 1
ATOM 4528 C CA . ASN A 1 560 ? 1.071 7.333 -10.393 1.00 93.56 560 ASN A CA 1
ATOM 4529 C C . ASN A 1 560 ? 1.157 6.457 -9.122 1.00 93.56 560 ASN A C 1
ATOM 4531 O O . ASN A 1 560 ? 0.193 6.362 -8.360 1.00 93.56 560 ASN A O 1
ATOM 4535 N N . GLN A 1 561 ? 2.313 5.833 -8.858 1.00 91.62 561 GLN A N 1
ATOM 4536 C CA . GLN A 1 561 ? 2.552 5.080 -7.618 1.00 91.62 561 GLN A CA 1
ATOM 4537 C C . GLN A 1 561 ? 2.622 5.992 -6.383 1.00 91.62 561 GLN A C 1
ATOM 4539 O O . GLN A 1 561 ? 2.049 5.651 -5.348 1.00 91.62 561 GLN A O 1
ATOM 4544 N N . ILE A 1 562 ? 3.276 7.153 -6.483 1.00 93.44 562 ILE A N 1
ATOM 4545 C CA . ILE A 1 562 ? 3.354 8.148 -5.403 1.00 93.44 562 ILE A CA 1
ATOM 4546 C C . ILE A 1 562 ? 1.961 8.702 -5.073 1.00 93.44 562 ILE A C 1
ATOM 4548 O O . ILE A 1 562 ? 1.600 8.763 -3.901 1.00 93.44 562 ILE A O 1
ATOM 4552 N N . GLU A 1 563 ? 1.146 9.040 -6.074 1.00 95.06 563 GLU A N 1
ATOM 4553 C CA . GLU A 1 563 ? -0.233 9.511 -5.878 1.00 95.06 563 GLU A CA 1
ATOM 4554 C C . GLU A 1 563 ? -1.118 8.436 -5.223 1.00 95.06 563 GLU A C 1
ATOM 4556 O O . GLU A 1 563 ? -1.853 8.720 -4.272 1.00 95.06 563 GLU A O 1
ATOM 4561 N N . ALA A 1 564 ? -0.994 7.173 -5.648 1.00 92.19 564 ALA A N 1
ATOM 4562 C CA . ALA A 1 564 ? -1.691 6.051 -5.018 1.00 92.19 564 ALA A CA 1
ATOM 4563 C C . ALA A 1 564 ? -1.261 5.837 -3.551 1.00 92.19 564 ALA A C 1
ATOM 4565 O O . ALA A 1 564 ? -2.109 5.587 -2.688 1.00 92.19 564 ALA A O 1
ATOM 4566 N N . GLN A 1 565 ? 0.034 5.980 -3.244 1.00 90.25 565 GLN A N 1
ATOM 4567 C CA . GLN A 1 565 ? 0.553 5.919 -1.874 1.00 90.25 565 GLN A CA 1
ATOM 4568 C C . GLN A 1 565 ? 0.070 7.103 -1.024 1.00 90.25 565 GLN A C 1
ATOM 4570 O O . GLN A 1 565 ? -0.354 6.891 0.110 1.00 90.25 565 GLN A O 1
ATOM 4575 N N . GLN A 1 566 ? 0.047 8.326 -1.560 1.00 93.38 566 GLN A N 1
ATOM 4576 C CA . GLN A 1 566 ? -0.490 9.507 -0.871 1.00 93.38 566 GLN A CA 1
ATOM 4577 C C . GLN A 1 566 ? -1.983 9.349 -0.544 1.00 93.38 566 GLN A C 1
ATOM 4579 O O . GLN A 1 566 ? -2.399 9.626 0.582 1.00 93.38 566 GLN A O 1
ATOM 4584 N N . LEU A 1 567 ? -2.784 8.818 -1.475 1.00 95.19 567 LEU A N 1
ATOM 4585 C CA . LEU A 1 567 ? -4.195 8.502 -1.228 1.00 95.19 567 LEU A CA 1
ATOM 4586 C C . LEU A 1 567 ? -4.367 7.418 -0.147 1.00 95.19 567 LEU A C 1
ATOM 4588 O O . LEU A 1 567 ? -5.321 7.468 0.632 1.00 95.19 567 LEU A O 1
ATOM 4592 N N . MET A 1 568 ? -3.460 6.439 -0.079 1.00 95.00 568 MET A N 1
ATOM 4593 C CA . MET A 1 568 ? -3.463 5.423 0.978 1.00 95.00 568 MET A CA 1
ATOM 4594 C C . MET A 1 568 ? -3.068 6.010 2.341 1.00 95.00 568 MET A C 1
ATOM 4596 O O . MET A 1 568 ? -3.728 5.705 3.333 1.00 95.00 568 MET A O 1
ATOM 4600 N N . ILE A 1 569 ? -2.058 6.885 2.394 1.00 94.50 569 ILE A N 1
ATOM 4601 C CA . ILE A 1 569 ? -1.648 7.605 3.611 1.00 94.50 569 ILE A CA 1
ATOM 4602 C C . ILE A 1 569 ? -2.805 8.459 4.137 1.00 94.50 569 ILE A C 1
ATOM 4604 O O . ILE A 1 569 ? -3.177 8.311 5.296 1.00 94.50 569 ILE A O 1
ATOM 4608 N N . SER A 1 570 ? -3.448 9.258 3.281 1.00 94.50 570 SER A N 1
ATOM 4609 C CA . SER A 1 570 ? -4.592 10.095 3.670 1.00 94.50 570 SER A CA 1
ATOM 4610 C C . SER A 1 570 ? -5.743 9.270 4.273 1.00 94.50 570 SER A C 1
ATOM 4612 O O . SER A 1 570 ? -6.273 9.619 5.327 1.00 94.50 570 SER A O 1
ATOM 4614 N N . LYS A 1 571 ? -6.070 8.109 3.685 1.00 94.69 571 LYS A N 1
ATOM 4615 C CA . LYS A 1 571 ? -7.060 7.176 4.255 1.00 94.69 571 LYS A CA 1
ATOM 4616 C C . LYS A 1 571 ? -6.621 6.602 5.605 1.00 94.69 571 LYS A C 1
ATOM 4618 O O . LYS A 1 571 ? -7.450 6.451 6.502 1.00 94.69 571 LYS A O 1
ATOM 4623 N N . LEU A 1 572 ? -5.336 6.285 5.775 1.00 89.62 572 LEU A N 1
ATOM 4624 C CA . LEU A 1 572 ? -4.803 5.819 7.057 1.00 89.62 572 LEU A CA 1
ATOM 4625 C C . LEU A 1 572 ? -4.902 6.916 8.129 1.00 89.62 572 LEU A C 1
ATOM 4627 O O . LEU A 1 572 ? -5.399 6.633 9.218 1.00 89.62 572 LEU A O 1
ATOM 4631 N N . GLU A 1 573 ? -4.550 8.163 7.811 1.00 93.06 573 GLU A N 1
ATOM 4632 C CA . GLU A 1 573 ? -4.697 9.326 8.701 1.00 93.06 573 GLU A CA 1
ATOM 4633 C C . GLU A 1 573 ? -6.161 9.568 9.110 1.00 93.06 573 GLU A C 1
ATOM 4635 O O . GLU A 1 573 ? -6.447 9.800 10.288 1.00 93.06 573 GLU A O 1
ATOM 4640 N N . GLU A 1 574 ? -7.115 9.448 8.179 1.00 94.62 574 GLU A N 1
ATOM 4641 C CA . GLU A 1 574 ? -8.549 9.517 8.491 1.00 94.62 574 GLU A CA 1
ATOM 4642 C C . GLU A 1 574 ? -8.993 8.392 9.438 1.00 94.62 574 GLU A C 1
ATOM 4644 O O . GLU A 1 574 ? -9.697 8.654 10.422 1.00 94.62 574 GLU A O 1
ATOM 4649 N N . THR A 1 575 ? -8.557 7.148 9.202 1.00 93.44 575 THR A N 1
ATOM 4650 C CA . THR A 1 575 ? -8.882 6.033 10.109 1.00 93.44 575 THR A CA 1
ATOM 4651 C C . THR A 1 575 ? -8.235 6.191 11.484 1.00 93.44 575 THR A C 1
ATOM 4653 O O . THR A 1 575 ? -8.889 5.920 12.491 1.00 93.44 575 THR A O 1
ATOM 4656 N N . GLU A 1 576 ? -7.001 6.694 11.564 1.00 92.00 576 GLU A N 1
ATOM 4657 C CA . GLU A 1 576 ? -6.316 6.954 12.830 1.00 92.00 576 GLU A CA 1
ATOM 4658 C C . GLU A 1 576 ? -7.021 8.066 13.622 1.00 92.00 576 GLU A C 1
ATOM 4660 O O . GLU A 1 576 ? -7.278 7.918 14.818 1.00 92.00 576 GLU A O 1
ATOM 4665 N N . LYS A 1 577 ? -7.431 9.147 12.949 1.00 95.38 577 LYS A N 1
ATOM 4666 C CA . LYS A 1 577 ? -8.235 10.234 13.525 1.00 95.38 577 LYS A CA 1
ATOM 4667 C C . LYS A 1 577 ? -9.571 9.723 14.074 1.00 95.38 577 LYS A C 1
ATOM 4669 O O . LYS A 1 577 ? -9.942 10.075 15.196 1.00 95.38 577 LYS A O 1
ATOM 4674 N N . LEU A 1 578 ? -10.263 8.851 13.337 1.00 94.25 578 LEU A N 1
ATOM 4675 C CA . LEU A 1 578 ? -11.512 8.224 13.783 1.00 94.25 578 LEU A CA 1
ATOM 4676 C C . LEU A 1 578 ? -11.292 7.273 14.976 1.00 94.25 578 LEU A C 1
ATOM 4678 O O . LEU A 1 578 ? -12.111 7.234 15.895 1.00 94.25 578 LEU A O 1
ATOM 4682 N N . LEU A 1 579 ? -10.185 6.525 15.002 1.00 91.50 579 LEU A N 1
ATOM 4683 C CA . LEU A 1 579 ? -9.818 5.652 16.124 1.00 91.50 579 LEU A CA 1
ATOM 4684 C C . LEU A 1 579 ? -9.442 6.455 17.379 1.00 91.50 579 LEU A C 1
ATOM 4686 O O . LEU A 1 579 ? -9.907 6.122 18.469 1.00 91.50 579 LEU A O 1
ATOM 4690 N N . ARG A 1 580 ? -8.698 7.560 17.240 1.00 93.44 580 ARG A N 1
ATOM 4691 C CA . ARG A 1 580 ? -8.408 8.507 18.334 1.00 93.44 580 ARG A CA 1
ATOM 4692 C C . ARG A 1 580 ? -9.694 9.092 18.931 1.00 93.44 580 ARG A C 1
ATOM 4694 O O . ARG A 1 580 ? -9.839 9.123 20.152 1.00 93.44 580 ARG A O 1
ATOM 4701 N N . GLN A 1 581 ? -10.659 9.480 18.092 1.00 95.19 581 GLN A N 1
ATOM 4702 C CA . GLN A 1 581 ? -11.981 9.936 18.543 1.00 95.19 581 GLN A CA 1
ATOM 4703 C C . GLN A 1 581 ? -12.755 8.837 19.292 1.00 95.19 581 GLN A C 1
ATOM 4705 O O . GLN A 1 581 ? -13.303 9.099 20.364 1.00 95.19 581 GLN A O 1
ATOM 4710 N N . LYS A 1 582 ? -12.762 7.598 18.777 1.00 93.19 582 LYS A N 1
ATOM 4711 C CA . LYS A 1 582 ? -13.401 6.448 19.444 1.00 93.19 582 LYS A CA 1
ATOM 4712 C C . LYS A 1 582 ? -12.771 6.142 20.805 1.00 93.19 582 LYS A C 1
ATOM 4714 O O . LYS A 1 582 ? -13.513 5.971 21.767 1.00 93.19 582 LYS A O 1
ATOM 4719 N N . ASN A 1 583 ? -11.441 6.145 20.915 1.00 90.94 583 ASN A N 1
ATOM 4720 C CA . ASN A 1 583 ? -10.753 5.956 22.196 1.00 90.94 583 ASN A CA 1
ATOM 4721 C C . ASN A 1 583 ? -11.122 7.056 23.200 1.00 90.94 583 ASN A C 1
ATOM 4723 O O . ASN A 1 583 ? -11.539 6.740 24.309 1.00 90.94 583 ASN A O 1
ATOM 4727 N N . SER A 1 584 ? -11.081 8.331 22.799 1.00 95.31 584 SER A N 1
ATOM 4728 C CA . SER A 1 584 ? -11.461 9.450 23.676 1.00 95.31 584 SER A CA 1
ATOM 4729 C C . SER A 1 584 ? -12.913 9.345 24.182 1.00 95.31 584 SER A C 1
ATOM 4731 O O . SER A 1 584 ? -13.196 9.634 25.349 1.00 95.31 584 SER A O 1
ATOM 4733 N N . HIS A 1 585 ? -13.831 8.854 23.339 1.00 93.06 585 HIS A N 1
ATOM 4734 C CA . HIS A 1 585 ? -15.212 8.575 23.735 1.00 93.06 585 HIS A CA 1
ATOM 4735 C C . HIS A 1 585 ? -15.319 7.388 24.711 1.00 93.06 585 HIS A C 1
ATOM 4737 O O . HIS A 1 585 ? -16.003 7.499 25.727 1.00 93.06 585 HIS A O 1
ATOM 4743 N N . LEU A 1 586 ? -14.615 6.281 24.453 1.00 92.12 586 LEU A N 1
ATOM 4744 C CA . LEU A 1 586 ? -14.587 5.106 25.336 1.00 92.12 586 LEU A CA 1
ATOM 4745 C C . LEU A 1 586 ? -13.970 5.423 26.706 1.00 92.12 586 LEU A C 1
ATOM 4747 O O . LEU A 1 586 ? -14.514 5.013 27.727 1.00 92.12 586 LEU A O 1
ATOM 4751 N N . GLU A 1 587 ? -12.902 6.219 26.758 1.00 94.56 587 GLU A N 1
ATOM 4752 C CA . GLU A 1 587 ? -12.359 6.738 28.017 1.00 94.56 587 GLU A CA 1
ATOM 4753 C C . GLU A 1 587 ? -13.379 7.600 28.780 1.00 94.56 587 GLU A C 1
ATOM 4755 O O . GLU A 1 587 ? -13.419 7.588 30.009 1.00 94.56 587 GLU A O 1
ATOM 4760 N N . HIS A 1 588 ? -14.195 8.395 28.076 1.00 95.38 588 HIS A N 1
ATOM 4761 C CA . HIS A 1 588 ? -15.242 9.192 28.714 1.00 95.38 588 HIS A CA 1
ATOM 4762 C C . HIS A 1 588 ? -16.354 8.300 29.284 1.00 95.38 588 HIS A C 1
ATOM 4764 O O . HIS A 1 588 ? -16.755 8.506 30.427 1.00 95.38 588 HIS A O 1
ATOM 4770 N N . GLN A 1 589 ? -16.784 7.268 28.549 1.00 93.50 589 GLN A N 1
ATOM 4771 C CA . GLN A 1 589 ? -17.713 6.257 29.065 1.00 93.50 589 GLN A CA 1
ATOM 4772 C C . GLN A 1 589 ? -17.143 5.529 30.294 1.00 93.50 589 GLN A C 1
ATOM 4774 O O . GLN A 1 589 ? -17.842 5.408 31.297 1.00 93.50 589 GLN A O 1
ATOM 4779 N N . LEU A 1 590 ? -15.869 5.115 30.259 1.00 91.81 590 LEU A N 1
ATOM 4780 C CA . LEU A 1 590 ? -15.175 4.501 31.398 1.00 91.81 590 LEU A CA 1
ATOM 4781 C C . LEU A 1 590 ? -15.213 5.400 32.637 1.00 91.81 590 LEU A C 1
ATOM 4783 O O . LEU A 1 590 ? -15.705 4.967 33.676 1.00 91.81 590 LEU A O 1
ATOM 4787 N N . ARG A 1 591 ? -14.811 6.672 32.509 1.00 94.88 591 ARG A N 1
ATOM 4788 C CA . ARG A 1 591 ? -14.834 7.646 33.616 1.00 94.88 591 ARG A CA 1
ATOM 4789 C C . ARG A 1 591 ? -16.237 7.832 34.213 1.00 94.88 591 ARG A C 1
ATOM 4791 O O . ARG A 1 591 ? -16.365 7.986 35.427 1.00 94.88 591 ARG A O 1
ATOM 4798 N N . LEU A 1 592 ? -17.295 7.791 33.398 1.00 93.75 592 LEU A N 1
ATOM 4799 C CA . LEU A 1 592 ? -18.683 7.850 33.881 1.00 93.75 592 LEU A CA 1
ATOM 4800 C C . LEU A 1 592 ? -19.099 6.566 34.624 1.00 93.75 592 LEU A C 1
ATOM 4802 O O . LEU A 1 592 ? -19.739 6.646 35.674 1.00 93.75 592 LEU A O 1
ATOM 4806 N N . ILE A 1 593 ? -18.712 5.391 34.118 1.00 91.38 593 ILE A N 1
ATOM 4807 C CA . ILE A 1 593 ? -18.983 4.092 34.754 1.00 91.38 593 ILE A CA 1
ATOM 4808 C C . ILE A 1 593 ? -18.235 3.972 36.091 1.00 91.38 593 ILE A C 1
ATOM 4810 O O . ILE A 1 593 ? -18.814 3.513 37.075 1.00 91.38 593 ILE A O 1
ATOM 4814 N N . GLU A 1 594 ? -16.986 4.434 36.166 1.00 92.88 594 GLU A N 1
ATOM 4815 C CA . GLU A 1 594 ? -16.196 4.497 37.402 1.00 92.88 594 GLU A CA 1
ATOM 4816 C C . GLU A 1 594 ? -16.859 5.403 38.450 1.00 92.88 594 GLU A C 1
ATOM 4818 O O . GLU A 1 594 ? -17.089 4.971 39.581 1.00 92.88 594 GLU A O 1
ATOM 4823 N N . GLN A 1 595 ? -17.264 6.621 38.066 1.00 93.75 595 GLN A N 1
ATOM 4824 C CA . GLN A 1 595 ? -17.977 7.549 38.954 1.00 93.75 595 GLN A CA 1
ATOM 4825 C C . GLN A 1 595 ? -19.312 6.979 39.458 1.00 93.75 595 GLN A C 1
ATOM 4827 O O . GLN A 1 595 ? -19.638 7.124 40.642 1.00 93.75 595 GLN A O 1
ATOM 4832 N N . ALA A 1 596 ? -20.072 6.302 38.590 1.00 91.19 596 ALA A N 1
ATOM 4833 C CA . ALA A 1 596 ? -21.302 5.619 38.975 1.00 91.19 596 ALA A CA 1
ATOM 4834 C C . ALA A 1 596 ? -21.019 4.472 39.959 1.00 91.19 596 ALA A C 1
ATOM 4836 O O . ALA A 1 596 ? -21.652 4.393 41.012 1.00 91.19 596 ALA A O 1
ATOM 4837 N N . ASN A 1 597 ? -20.029 3.624 39.671 1.00 88.44 597 ASN A N 1
ATOM 4838 C CA . ASN A 1 597 ? -19.619 2.515 40.532 1.00 88.44 597 ASN A CA 1
ATOM 4839 C C . ASN A 1 597 ? -19.184 3.017 41.924 1.00 88.44 597 ASN A C 1
ATOM 4841 O O . ASN A 1 597 ? -19.663 2.520 42.940 1.00 88.44 597 ASN A O 1
ATOM 4845 N N . ASP A 1 598 ? -18.381 4.079 41.999 1.00 94.38 598 ASP A N 1
ATOM 4846 C CA . ASP A 1 598 ? -17.962 4.677 43.273 1.00 94.38 598 ASP A CA 1
ATOM 4847 C C . ASP A 1 598 ? -19.096 5.391 44.024 1.00 94.38 598 ASP A C 1
ATOM 4849 O O . ASP A 1 598 ? -19.053 5.491 45.254 1.00 94.38 598 ASP A O 1
ATOM 4853 N N . MET A 1 599 ? -20.138 5.871 43.337 1.00 94.12 599 MET A N 1
ATOM 4854 C CA . MET A 1 599 ? -21.391 6.281 43.985 1.00 94.12 599 MET A CA 1
ATOM 4855 C C . MET A 1 599 ? -22.145 5.068 44.553 1.00 94.12 599 MET A C 1
ATOM 4857 O O . MET A 1 599 ? -22.620 5.128 45.687 1.00 94.12 599 MET A O 1
ATOM 4861 N N . HIS A 1 600 ? -22.253 3.968 43.803 1.00 89.81 600 HIS A N 1
ATOM 4862 C CA . HIS A 1 600 ? -22.933 2.754 44.262 1.00 89.81 600 HIS A CA 1
ATOM 4863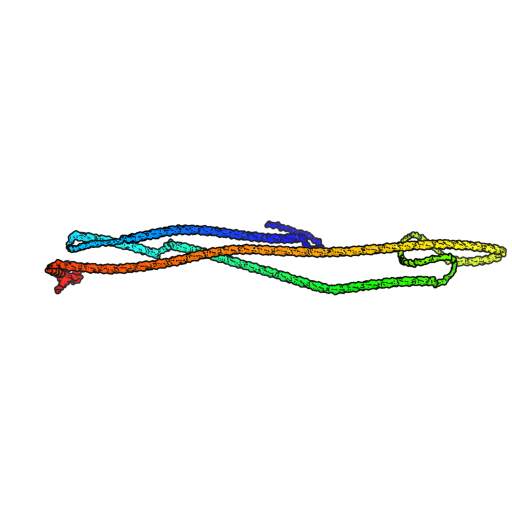 C C . HIS A 1 600 ? -22.215 2.100 45.452 1.00 89.81 600 HIS A C 1
ATOM 4865 O O . HIS A 1 600 ? -22.886 1.713 46.408 1.00 89.81 600 HIS A O 1
ATOM 4871 N N . LYS A 1 601 ? -20.873 2.068 45.470 1.00 93.69 601 LYS A N 1
ATOM 4872 C CA . LYS A 1 601 ? -20.073 1.627 46.631 1.00 93.69 601 LYS A CA 1
ATOM 4873 C C . LYS A 1 601 ? -20.388 2.449 47.885 1.00 93.69 601 LYS A C 1
ATOM 4875 O O . LYS A 1 601 ? -20.643 1.867 48.934 1.00 93.69 601 LYS A O 1
ATOM 4880 N N . ARG A 1 602 ? -20.423 3.786 47.781 1.00 94.25 602 ARG A N 1
ATOM 4881 C CA . ARG A 1 602 ? -20.777 4.676 48.906 1.00 94.25 602 ARG A CA 1
ATOM 4882 C C . ARG A 1 602 ? -22.188 4.401 49.428 1.00 94.25 602 ARG A C 1
ATOM 4884 O O . ARG A 1 602 ? -22.337 4.101 50.608 1.00 94.25 602 ARG A O 1
ATOM 4891 N N . LYS A 1 603 ? -23.187 4.350 48.541 1.00 93.19 603 LYS A N 1
ATOM 4892 C CA . LYS A 1 603 ? -24.575 4.001 48.901 1.00 93.19 603 LYS A CA 1
ATOM 4893 C C . LYS A 1 603 ? -24.698 2.611 49.543 1.00 93.19 603 LYS A C 1
ATOM 4895 O O . LYS A 1 603 ? -25.498 2.431 50.456 1.00 93.19 603 LYS A O 1
ATOM 4900 N N . ALA A 1 604 ? -23.905 1.631 49.105 1.00 89.44 604 ALA A N 1
ATOM 4901 C CA . ALA A 1 604 ? -23.878 0.299 49.709 1.00 89.44 604 ALA A CA 1
ATOM 4902 C C . ALA A 1 604 ? -23.280 0.310 51.130 1.00 89.44 604 ALA A C 1
ATOM 4904 O O . ALA A 1 604 ? -23.800 -0.372 52.012 1.00 89.44 604 ALA A O 1
ATOM 4905 N N . ILE A 1 605 ? -22.238 1.113 51.377 1.00 94.44 605 ILE A N 1
ATOM 4906 C CA . ILE A 1 605 ? -21.658 1.313 52.716 1.00 94.44 605 ILE A CA 1
ATOM 4907 C C . ILE A 1 605 ? -22.666 2.022 53.635 1.00 94.44 605 ILE A C 1
ATOM 4909 O O . ILE A 1 605 ? -22.931 1.536 54.731 1.00 94.44 605 ILE A O 1
ATOM 4913 N N . GLU A 1 606 ? -23.296 3.103 53.167 1.00 93.62 606 GLU A N 1
ATOM 4914 C CA . GLU A 1 606 ? -24.345 3.845 53.890 1.00 93.62 606 GLU A CA 1
ATOM 4915 C C . GLU A 1 606 ? -25.545 2.944 54.252 1.00 93.62 606 GLU A C 1
ATOM 4917 O O . GLU A 1 606 ? -26.036 2.960 55.385 1.00 93.62 606 GLU A O 1
ATOM 4922 N N . CYS A 1 607 ? -25.991 2.098 53.317 1.00 89.75 607 CYS A N 1
ATOM 4923 C CA . CYS A 1 607 ? -27.066 1.126 53.537 1.00 89.75 607 CYS A CA 1
ATOM 4924 C C . CYS A 1 607 ? -26.658 0.005 54.515 1.00 89.75 607 CYS A C 1
ATOM 4926 O O . CYS A 1 607 ? -27.442 -0.387 55.379 1.00 89.75 607 CYS A O 1
ATOM 4928 N N . SER A 1 608 ? -25.413 -0.477 54.438 1.00 92.69 608 SER A N 1
ATOM 4929 C CA . SER A 1 608 ? -24.867 -1.456 55.388 1.00 92.69 608 SER A CA 1
ATOM 4930 C C . SER A 1 608 ? -24.789 -0.889 56.810 1.00 92.69 608 SER A C 1
ATOM 4932 O O . SER A 1 608 ? -25.193 -1.551 57.768 1.00 92.69 608 SER A O 1
ATOM 4934 N N . GLN A 1 609 ? -24.338 0.360 56.955 1.00 94.19 609 GLN A N 1
ATOM 4935 C CA . GLN A 1 609 ? -24.190 1.008 58.256 1.00 94.19 609 GLN A CA 1
ATOM 4936 C C . GLN A 1 609 ? -25.548 1.329 58.894 1.00 94.19 609 GLN A C 1
ATOM 4938 O O . GLN A 1 609 ? -25.783 0.944 60.035 1.00 94.19 609 GLN A O 1
ATOM 4943 N N . THR A 1 610 ? -26.494 1.891 58.136 1.00 93.12 610 THR A N 1
ATOM 4944 C CA . THR A 1 610 ? -27.875 2.080 58.626 1.00 93.12 610 THR A CA 1
ATOM 4945 C C . THR A 1 610 ? -28.565 0.753 58.968 1.00 93.12 610 THR A C 1
ATOM 4947 O O . THR A 1 610 ? -29.295 0.678 59.955 1.00 93.12 610 THR A O 1
ATOM 4950 N N . SER A 1 611 ? -28.293 -0.336 58.234 1.00 89.88 611 SER A N 1
ATOM 4951 C CA . SER A 1 611 ? -28.757 -1.684 58.602 1.00 89.88 611 SER A CA 1
ATOM 4952 C C . SER A 1 611 ? -28.170 -2.170 59.937 1.00 89.88 611 SER A C 1
ATOM 4954 O O . SER A 1 611 ? -28.877 -2.815 60.716 1.00 89.88 611 SER A O 1
ATOM 4956 N N . ALA A 1 612 ? -26.906 -1.853 60.232 1.00 92.56 612 ALA A N 1
ATOM 4957 C CA . ALA A 1 612 ? -26.281 -2.153 61.520 1.00 92.56 612 ALA A CA 1
ATOM 4958 C C . ALA A 1 612 ? -26.881 -1.311 62.663 1.00 92.56 612 ALA A C 1
ATOM 4960 O O . ALA A 1 612 ? -27.216 -1.867 63.709 1.00 92.56 612 ALA A O 1
ATOM 4961 N N . ASP A 1 613 ? -27.113 -0.014 62.442 1.00 93.44 613 ASP A N 1
ATOM 4962 C CA . ASP A 1 613 ? -27.749 0.876 63.422 1.00 93.44 613 ASP A CA 1
ATOM 4963 C C . ASP A 1 613 ? -29.170 0.405 63.780 1.00 93.44 613 ASP A C 1
ATOM 4965 O O . ASP A 1 613 ? -29.531 0.336 64.958 1.00 93.44 613 ASP A O 1
ATOM 4969 N N . TYR A 1 614 ? -29.972 0.001 62.785 1.00 91.50 614 TYR A N 1
ATOM 4970 C CA . TYR A 1 614 ? -31.303 -0.565 63.029 1.00 91.50 614 TYR A CA 1
ATOM 4971 C C . TYR A 1 614 ? -31.259 -1.917 63.756 1.00 91.50 614 TYR A C 1
ATOM 4973 O O . TYR A 1 614 ? -32.129 -2.176 64.588 1.00 91.50 614 TYR A O 1
ATOM 4981 N N . LYS A 1 615 ? -30.247 -2.765 63.517 1.00 93.69 615 LYS A N 1
ATOM 4982 C CA . LYS A 1 615 ? -30.047 -4.003 64.295 1.00 93.69 615 LYS A CA 1
ATOM 4983 C C . LYS A 1 615 ? -29.714 -3.703 65.756 1.00 93.69 615 LYS A C 1
ATOM 4985 O O . LYS A 1 615 ? -30.347 -4.277 66.635 1.00 93.69 615 LYS A O 1
ATOM 4990 N N . ALA A 1 616 ? -28.815 -2.757 66.023 1.00 94.00 616 ALA A N 1
ATOM 4991 C CA . ALA A 1 616 ? -28.481 -2.345 67.388 1.00 94.00 616 ALA A CA 1
ATOM 4992 C C . ALA A 1 616 ? -29.690 -1.730 68.128 1.00 94.00 616 ALA A C 1
ATOM 4994 O O . ALA A 1 616 ? -29.891 -1.977 69.319 1.00 94.00 616 ALA A O 1
ATOM 4995 N N . GLN A 1 617 ? -30.541 -0.972 67.425 1.00 92.81 617 GLN A N 1
ATOM 4996 C CA . GLN A 1 617 ? -31.817 -0.494 67.973 1.00 92.81 617 GLN A CA 1
ATOM 4997 C C . GLN A 1 617 ? -32.791 -1.646 68.260 1.00 92.81 617 GLN A C 1
ATOM 4999 O O . GLN A 1 617 ? -33.385 -1.675 69.337 1.00 92.81 617 GLN A O 1
ATOM 5004 N N . LEU A 1 618 ? -32.920 -2.616 67.347 1.00 91.69 618 LEU A N 1
ATOM 5005 C CA . LEU A 1 618 ? -33.769 -3.795 67.532 1.00 91.69 618 LEU A CA 1
ATOM 5006 C C . LEU A 1 618 ? -33.322 -4.627 68.743 1.00 91.69 618 LEU A C 1
ATOM 5008 O O . LEU A 1 618 ? -34.150 -4.967 69.583 1.00 91.69 618 LEU A O 1
ATOM 5012 N N . GLU A 1 619 ? -32.024 -4.910 68.868 1.00 94.31 619 GLU A N 1
ATOM 5013 C CA . GLU A 1 619 ? -31.443 -5.638 70.003 1.00 94.31 619 GLU A CA 1
ATOM 5014 C C . GLU A 1 619 ? -31.701 -4.915 71.330 1.00 94.31 619 GLU A C 1
ATOM 5016 O O . GLU A 1 619 ? -32.118 -5.549 72.300 1.00 94.31 619 GLU A O 1
ATOM 5021 N N . LYS A 1 620 ? -31.556 -3.583 71.359 1.00 94.38 620 LYS A N 1
ATOM 5022 C CA . LYS A 1 620 ? -31.866 -2.751 72.531 1.00 94.38 620 LYS A CA 1
ATOM 5023 C C . LYS A 1 620 ? -33.356 -2.752 72.892 1.00 94.38 620 LYS A C 1
ATOM 5025 O O . LYS A 1 620 ? -33.695 -2.802 74.071 1.00 94.38 620 LYS A O 1
ATOM 5030 N N . CYS A 1 621 ? -34.256 -2.706 71.912 1.00 90.88 621 CYS A N 1
ATOM 5031 C CA . CYS A 1 621 ? -35.691 -2.837 72.175 1.00 90.88 621 CYS A CA 1
ATOM 5032 C C . CYS A 1 621 ? -36.051 -4.252 72.653 1.00 90.88 621 CYS A C 1
ATOM 5034 O O . CYS A 1 621 ? -36.922 -4.406 73.506 1.00 90.88 621 CYS A O 1
ATOM 5036 N N . ASN A 1 622 ? -35.365 -5.281 72.152 1.00 92.12 622 ASN A N 1
ATOM 5037 C CA . ASN A 1 622 ? -35.604 -6.673 72.522 1.00 92.12 622 ASN A CA 1
ATOM 5038 C C . ASN A 1 622 ? -35.053 -7.012 73.924 1.00 92.12 622 ASN A C 1
ATOM 5040 O O . ASN A 1 622 ? -35.678 -7.779 74.654 1.00 92.12 622 ASN A O 1
ATOM 5044 N N . SER A 1 623 ? -33.937 -6.408 74.353 1.00 93.62 623 SER A N 1
ATOM 5045 C CA . SER A 1 623 ? -33.484 -6.505 75.749 1.00 93.62 623 SER A CA 1
ATOM 5046 C C . SER A 1 623 ? -34.440 -5.782 76.699 1.00 93.62 623 SER A C 1
ATOM 5048 O O . SER A 1 623 ? -34.887 -6.389 77.665 1.00 93.62 623 SER A O 1
ATOM 5050 N N . GLN A 1 624 ? -34.874 -4.560 76.368 1.00 93.12 624 GLN A N 1
ATOM 5051 C CA . GLN A 1 624 ? -35.897 -3.838 77.140 1.00 93.12 624 GLN A CA 1
ATOM 5052 C C . GLN A 1 624 ? -37.225 -4.609 77.241 1.00 93.12 624 GLN A C 1
ATOM 5054 O O . GLN A 1 624 ? -37.872 -4.584 78.289 1.00 93.12 624 GLN A O 1
ATOM 5059 N N . LEU A 1 625 ? -37.625 -5.317 76.178 1.00 90.25 625 LEU A N 1
ATOM 5060 C CA . LEU A 1 625 ? -38.789 -6.205 76.189 1.00 90.25 625 LEU A CA 1
ATOM 5061 C C . LEU A 1 625 ? -38.586 -7.382 77.156 1.00 90.25 625 LEU A C 1
ATOM 5063 O O . LEU A 1 625 ? -39.480 -7.665 77.949 1.00 90.25 625 LEU A O 1
ATOM 5067 N N . ASN A 1 626 ? -37.420 -8.034 77.130 1.00 93.38 626 ASN A N 1
ATOM 5068 C CA . ASN A 1 626 ? -37.091 -9.130 78.046 1.00 93.38 626 ASN A CA 1
ATOM 5069 C C . ASN A 1 626 ? -37.028 -8.667 79.511 1.00 93.38 626 ASN A C 1
ATOM 5071 O O . ASN A 1 626 ? -37.608 -9.328 80.371 1.00 93.38 626 ASN A O 1
ATOM 5075 N N . ASP A 1 627 ? -36.410 -7.517 79.793 1.00 93.56 627 ASP A N 1
ATOM 5076 C CA . ASP A 1 627 ? -36.354 -6.920 81.135 1.00 93.56 627 ASP A CA 1
ATOM 5077 C C . ASP A 1 627 ? -37.768 -6.626 81.665 1.00 93.56 627 ASP A C 1
ATOM 5079 O O . ASP A 1 627 ? -38.107 -6.961 82.804 1.00 93.56 627 ASP A O 1
ATOM 5083 N N . ALA A 1 628 ? -38.631 -6.045 80.822 1.00 89.25 628 ALA A N 1
ATOM 5084 C CA . ALA A 1 628 ? -40.027 -5.779 81.156 1.00 89.25 628 ALA A CA 1
ATOM 5085 C C . ALA A 1 628 ? -40.825 -7.076 81.373 1.00 89.25 628 ALA A C 1
ATOM 5087 O O . ALA A 1 628 ? -41.565 -7.182 82.353 1.00 89.25 628 ALA A O 1
ATOM 5088 N N . GLN A 1 629 ? -40.643 -8.081 80.512 1.00 90.75 629 GLN A N 1
ATOM 5089 C CA . GLN A 1 629 ? -41.282 -9.393 80.625 1.00 90.75 629 GLN A CA 1
ATOM 5090 C C . GLN A 1 629 ? -40.871 -10.100 81.928 1.00 90.75 629 GLN A C 1
ATOM 5092 O O . GLN A 1 629 ? -41.727 -10.606 82.657 1.00 90.75 629 GLN A O 1
ATOM 5097 N N . GLN A 1 630 ? -39.577 -10.072 82.267 1.00 94.00 630 GLN A N 1
ATOM 5098 C CA . GLN A 1 630 ? -39.048 -10.640 83.505 1.00 94.00 630 GLN A CA 1
ATOM 5099 C C . GLN A 1 630 ? -39.594 -9.893 84.731 1.00 94.00 630 GLN A C 1
ATOM 5101 O O . GLN A 1 630 ? -40.070 -10.526 85.678 1.00 94.00 630 GLN A O 1
ATOM 5106 N N . ALA A 1 631 ? -39.612 -8.557 84.702 1.00 92.69 631 ALA A N 1
ATOM 5107 C CA . ALA A 1 631 ? -40.192 -7.734 85.761 1.00 92.69 631 ALA A CA 1
ATOM 5108 C C . ALA A 1 631 ? -41.698 -7.991 85.957 1.00 92.69 631 ALA A C 1
ATOM 5110 O O . ALA A 1 631 ? -42.162 -8.016 87.099 1.00 92.69 631 ALA A O 1
ATOM 5111 N N . VAL A 1 632 ? -42.453 -8.233 84.877 1.00 92.06 632 VAL A N 1
ATOM 5112 C CA . VAL A 1 632 ? -43.858 -8.666 84.946 1.00 92.06 632 VAL A CA 1
ATOM 5113 C C . VAL A 1 632 ? -43.959 -10.030 85.626 1.00 92.06 632 VAL A C 1
ATOM 5115 O O . VAL A 1 632 ? -44.639 -10.119 86.644 1.00 92.06 632 VAL A O 1
ATOM 5118 N N . THR A 1 633 ? -43.236 -11.060 85.167 1.00 91.44 633 THR A N 1
ATOM 5119 C CA . THR A 1 633 ? -43.305 -12.398 85.795 1.00 91.44 633 THR A CA 1
ATOM 5120 C C . THR A 1 633 ? -42.925 -12.391 87.279 1.00 91.44 633 THR A C 1
ATOM 5122 O O . THR A 1 633 ? -43.587 -13.052 88.078 1.00 91.44 633 THR A O 1
ATOM 5125 N N . THR A 1 634 ? -41.927 -11.593 87.676 1.00 93.31 634 THR A N 1
ATOM 5126 C CA . THR A 1 634 ? -41.520 -11.431 89.081 1.00 93.31 634 THR A CA 1
ATOM 5127 C C . THR A 1 634 ? -42.590 -10.716 89.912 1.00 93.31 634 THR A C 1
ATOM 5129 O O . THR A 1 634 ? -42.836 -11.089 91.057 1.00 93.31 634 THR A O 1
ATOM 5132 N N . LYS A 1 635 ? -43.272 -9.705 89.354 1.00 91.38 635 LYS A N 1
ATOM 5133 C CA . LYS A 1 635 ? -44.391 -9.041 90.043 1.00 91.38 635 LYS A CA 1
ATOM 5134 C C . LYS A 1 635 ? -45.624 -9.937 90.144 1.00 91.38 635 LYS A C 1
ATOM 5136 O O . LYS A 1 635 ? -46.281 -9.910 91.179 1.00 91.38 635 LYS A O 1
ATOM 5141 N N . THR A 1 636 ? -45.920 -10.745 89.126 1.00 88.44 636 THR A N 1
ATOM 5142 C CA . THR A 1 636 ? -47.033 -11.705 89.160 1.00 88.44 636 THR A CA 1
ATOM 5143 C C . THR A 1 636 ? -46.813 -12.771 90.232 1.00 88.44 636 THR A C 1
ATOM 5145 O O . THR A 1 636 ? -47.696 -12.968 91.061 1.00 88.44 636 THR A O 1
ATOM 5148 N N . SER A 1 637 ? -45.630 -13.393 90.302 1.00 89.56 637 SER A N 1
ATOM 5149 C CA . SER A 1 637 ? -45.344 -14.397 91.339 1.00 89.56 637 SER A CA 1
ATOM 5150 C C . SER A 1 637 ? -45.322 -13.796 92.752 1.00 89.56 637 SER A C 1
ATOM 5152 O O . SER A 1 637 ? -45.855 -14.397 93.686 1.00 89.56 637 SER A O 1
ATOM 5154 N N . GLN A 1 638 ? -44.814 -12.569 92.921 1.00 90.38 638 GLN A N 1
ATOM 5155 C CA . GLN A 1 638 ? -44.925 -11.843 94.192 1.00 90.38 638 GLN A CA 1
ATOM 5156 C C . GLN A 1 638 ? -46.393 -11.562 94.567 1.00 90.38 638 GLN A C 1
ATOM 5158 O O . GLN A 1 638 ? -46.787 -11.766 95.714 1.00 90.38 638 GLN A O 1
ATOM 5163 N N . GLN A 1 639 ? -47.230 -11.158 93.605 1.00 89.44 639 GLN A N 1
ATOM 5164 C CA . GLN A 1 639 ? -48.662 -10.921 93.815 1.00 89.44 639 GLN A CA 1
ATOM 5165 C C . GLN A 1 639 ? -49.426 -12.208 94.181 1.00 89.44 639 GLN A C 1
ATOM 5167 O O . GLN A 1 639 ? -50.361 -12.153 94.981 1.00 89.44 639 GLN A O 1
ATOM 5172 N N . GLU A 1 640 ? -49.029 -13.369 93.655 1.00 89.56 640 GLU A N 1
ATOM 5173 C CA . GLU A 1 640 ? -49.569 -14.675 94.062 1.00 89.56 640 GLU A CA 1
ATOM 5174 C C . GLU A 1 640 ? -49.204 -15.016 95.516 1.00 89.56 640 GLU A C 1
ATOM 5176 O O . GLU A 1 640 ? -50.082 -15.392 96.301 1.00 89.56 640 GLU A O 1
ATOM 5181 N N . VAL A 1 641 ? -47.938 -14.814 95.905 1.00 92.31 641 VAL A N 1
ATOM 5182 C CA . VAL A 1 641 ? -47.456 -15.004 97.286 1.00 92.31 641 VAL A CA 1
ATOM 5183 C C . VAL A 1 641 ? -48.188 -14.077 98.260 1.00 92.31 641 VAL A C 1
ATOM 5185 O O . VAL A 1 641 ? -48.680 -14.534 99.296 1.00 92.31 641 VAL A O 1
ATOM 5188 N N . ASP A 1 642 ? -48.329 -12.794 97.924 1.00 86.25 642 ASP A N 1
ATOM 5189 C CA . ASP A 1 642 ? -49.050 -11.835 98.763 1.00 86.25 642 ASP A CA 1
ATOM 5190 C C . ASP A 1 642 ? -50.562 -12.113 98.793 1.00 86.25 642 ASP A C 1
ATOM 5192 O O . ASP A 1 642 ? -51.174 -12.002 99.855 1.00 86.25 642 ASP A O 1
ATOM 5196 N N . SER A 1 643 ? -51.173 -12.584 97.697 1.00 87.75 643 SER A N 1
ATOM 5197 C CA . SER A 1 643 ? -52.571 -13.053 97.695 1.00 87.75 643 SER A CA 1
ATOM 5198 C C . SER A 1 643 ? -52.779 -14.237 98.645 1.00 87.75 643 SER A C 1
ATOM 5200 O O . SER A 1 643 ? -53.760 -14.272 99.393 1.00 87.75 643 SER A O 1
ATOM 5202 N N . PHE A 1 644 ? -51.851 -15.199 98.667 1.00 88.06 644 PHE A N 1
ATOM 5203 C CA . PHE A 1 644 ? -51.896 -16.330 99.596 1.00 88.06 644 PHE A CA 1
ATOM 5204 C C . PHE A 1 644 ? -51.711 -15.884 101.057 1.00 88.06 644 PHE A C 1
ATOM 5206 O O . PHE A 1 644 ? -52.418 -16.348 101.955 1.00 88.06 644 PHE A O 1
ATOM 5213 N N . LYS A 1 645 ? -50.809 -14.926 101.296 1.00 92.38 645 LYS A N 1
ATOM 5214 C CA . LYS A 1 645 ? -50.570 -14.322 102.613 1.00 92.38 645 LYS A CA 1
ATOM 5215 C C . LYS A 1 645 ? -51.787 -13.542 103.124 1.00 92.38 645 LYS A C 1
ATOM 5217 O O . LYS A 1 645 ? -52.143 -13.689 104.291 1.00 92.38 645 LYS A O 1
ATOM 5222 N N . ILE A 1 646 ? -52.461 -12.782 102.257 1.00 85.50 646 ILE A N 1
ATOM 5223 C CA . ILE A 1 646 ? -53.722 -12.091 102.569 1.00 85.50 646 ILE A CA 1
ATOM 5224 C C . ILE A 1 646 ? -54.795 -13.106 102.976 1.00 85.50 646 ILE A C 1
ATOM 5226 O O . ILE A 1 646 ? -55.366 -12.959 104.053 1.00 85.50 646 ILE A O 1
ATOM 5230 N N . LYS A 1 647 ? -55.004 -14.178 102.197 1.00 88.62 647 LYS A N 1
ATOM 5231 C CA . LYS A 1 647 ? -55.998 -15.225 102.512 1.00 88.62 647 LYS A CA 1
ATOM 5232 C C . LYS A 1 647 ? -55.780 -15.837 103.900 1.00 88.62 647 LYS A C 1
ATOM 5234 O O . LYS A 1 647 ? -56.722 -15.909 104.685 1.00 88.62 647 LYS A O 1
ATOM 5239 N N . ARG A 1 648 ? -54.535 -16.181 104.258 1.00 87.06 648 ARG A N 1
ATOM 5240 C CA . ARG A 1 648 ? -54.208 -16.670 105.613 1.00 87.06 648 ARG A CA 1
ATOM 5241 C C . ARG A 1 648 ? -54.504 -15.643 106.711 1.00 87.06 648 ARG A C 1
ATOM 5243 O O . ARG A 1 648 ? -55.064 -15.999 107.744 1.00 87.06 648 ARG A O 1
ATOM 5250 N N . LEU A 1 649 ? -54.181 -14.369 106.490 1.00 85.81 649 LEU A N 1
ATOM 5251 C CA . LEU A 1 649 ? -54.496 -13.300 107.446 1.00 85.81 649 LEU A CA 1
ATOM 5252 C C . LEU A 1 649 ? -56.013 -13.065 107.577 1.00 85.81 649 LEU A C 1
ATOM 5254 O O . LEU A 1 649 ? -56.488 -12.713 108.657 1.00 85.81 649 LEU A O 1
ATOM 5258 N N . GLU A 1 650 ? -56.797 -13.292 106.521 1.00 84.25 650 GLU A N 1
ATOM 5259 C CA . GLU A 1 650 ? -58.263 -13.246 106.563 1.00 84.25 650 GLU A CA 1
ATOM 5260 C C . GLU A 1 650 ? -58.874 -14.441 107.312 1.00 84.25 650 GLU A C 1
ATOM 5262 O O . GLU A 1 650 ? -59.809 -14.256 108.099 1.00 84.25 650 GLU A O 1
ATOM 5267 N N . GLU A 1 651 ? -58.314 -15.643 107.154 1.00 86.12 651 GLU A N 1
ATOM 5268 C CA . GLU A 1 651 ? -58.659 -16.827 107.951 1.00 86.12 651 GLU A CA 1
ATOM 5269 C C . GLU A 1 651 ? -58.364 -16.604 109.444 1.00 86.12 651 GLU A C 1
ATOM 5271 O O . GLU A 1 651 ? -59.244 -16.789 110.290 1.00 86.12 651 GLU A O 1
ATOM 5276 N N . GLU A 1 652 ? -57.165 -16.121 109.780 1.00 86.00 652 GLU A N 1
ATOM 5277 C CA . GLU A 1 652 ? -56.754 -15.803 111.154 1.00 86.00 652 GLU A CA 1
ATOM 5278 C C . GLU A 1 652 ? -57.646 -14.705 111.770 1.00 86.00 652 GLU A C 1
ATOM 5280 O O . GLU A 1 652 ? -58.158 -14.862 112.882 1.00 86.00 652 GLU A O 1
ATOM 5285 N N . LYS A 1 653 ? -57.955 -13.642 111.015 1.00 81.88 653 LYS A N 1
ATOM 5286 C CA . LYS A 1 653 ? -58.917 -12.581 111.379 1.00 81.88 653 LYS A CA 1
ATOM 5287 C C . LYS A 1 653 ? -60.336 -13.123 111.602 1.00 81.88 653 LYS A C 1
ATOM 5289 O O . LYS A 1 653 ? -61.023 -12.675 112.523 1.00 81.88 653 LYS A O 1
ATOM 5294 N N . SER A 1 654 ? -60.778 -14.099 110.807 1.00 85.38 654 SER A N 1
ATOM 5295 C CA . SER A 1 654 ? -62.069 -14.787 110.970 1.00 85.38 654 SER A CA 1
ATOM 5296 C C . SER A 1 654 ? -62.105 -15.630 112.252 1.00 85.38 654 SER A C 1
ATOM 5298 O O . SER A 1 654 ? -63.081 -15.582 113.005 1.00 85.38 654 SER A O 1
ATOM 5300 N N . ILE A 1 655 ? -61.019 -16.346 112.560 1.00 83.88 655 ILE A N 1
ATOM 5301 C CA . ILE A 1 655 ? -60.863 -17.122 113.799 1.00 83.88 655 ILE A CA 1
ATOM 5302 C C . ILE A 1 655 ? -60.845 -16.199 115.027 1.00 83.88 655 ILE A C 1
ATOM 5304 O O . ILE A 1 655 ? -61.548 -16.468 116.002 1.00 83.88 655 ILE A O 1
ATOM 5308 N N . LEU A 1 656 ? -60.094 -15.094 114.984 1.00 80.88 656 LEU A N 1
ATOM 5309 C CA . LEU A 1 656 ? -60.012 -14.127 116.084 1.00 80.88 656 LEU A CA 1
ATOM 5310 C C . LEU A 1 656 ? -61.357 -13.435 116.349 1.00 80.88 656 LEU A C 1
ATOM 5312 O O . LEU A 1 656 ? -61.777 -13.367 117.503 1.00 80.88 656 LEU A O 1
ATOM 5316 N N . ARG A 1 657 ? -62.096 -13.031 115.304 1.00 82.75 657 ARG A N 1
ATOM 5317 C CA . ARG A 1 657 ? -63.480 -12.532 115.443 1.00 82.75 657 ARG A CA 1
ATOM 5318 C C . ARG A 1 657 ? -64.395 -13.555 116.125 1.00 82.75 657 ARG A C 1
ATOM 5320 O O . ARG A 1 657 ? -65.111 -13.208 117.058 1.00 82.75 657 ARG A O 1
ATOM 5327 N N . LYS A 1 658 ? -64.324 -14.834 115.731 1.00 80.56 658 LYS A N 1
ATOM 5328 C CA . LYS A 1 658 ? -65.105 -15.922 116.356 1.00 80.56 658 LYS A CA 1
ATOM 5329 C C . LYS A 1 658 ? -64.713 -16.209 117.813 1.00 80.56 658 LYS A C 1
ATOM 5331 O O . LYS A 1 658 ? -65.539 -16.749 118.544 1.00 80.56 658 LYS A O 1
ATOM 5336 N N . LYS A 1 659 ? -63.489 -15.874 118.244 1.00 77.75 659 LYS A N 1
ATOM 5337 C CA . LYS A 1 659 ? -63.083 -15.919 119.662 1.00 77.75 659 LYS A CA 1
ATOM 5338 C C . LYS A 1 659 ? -63.642 -14.723 120.442 1.00 77.75 659 LYS A C 1
ATOM 5340 O O . LYS A 1 659 ? -64.259 -14.931 121.481 1.00 77.75 659 LYS A O 1
ATOM 5345 N N . LEU A 1 660 ? -63.497 -13.507 119.910 1.00 75.75 660 LEU A N 1
ATOM 5346 C CA . LEU A 1 660 ? -63.983 -12.269 120.533 1.00 75.75 660 LEU A CA 1
ATOM 5347 C C . LEU A 1 660 ? -65.504 -12.290 120.782 1.00 75.75 660 LEU A C 1
ATOM 5349 O O . LEU A 1 660 ? -65.971 -11.944 121.863 1.00 75.75 660 LEU A O 1
ATOM 5353 N N . GLU A 1 661 ? -66.281 -12.786 119.817 1.00 76.25 661 GLU A N 1
ATOM 5354 C CA . GLU A 1 661 ? -67.741 -12.891 119.955 1.00 76.25 661 GLU A CA 1
ATOM 5355 C C . GLU A 1 661 ? -68.205 -14.072 120.836 1.00 76.25 661 GLU A C 1
ATOM 5357 O O . GLU A 1 661 ? -69.406 -14.241 121.055 1.00 76.25 661 GLU A O 1
ATOM 5362 N N . ARG A 1 662 ? -67.274 -14.879 121.371 1.00 71.94 662 ARG A N 1
ATOM 5363 C CA . ARG A 1 662 ? -67.542 -15.806 122.484 1.00 71.94 662 ARG A CA 1
ATOM 5364 C C . ARG A 1 662 ? -67.292 -15.131 123.830 1.00 71.94 662 ARG A C 1
ATOM 5366 O O . ARG A 1 662 ? -68.174 -15.188 124.678 1.00 71.94 662 ARG A O 1
ATOM 5373 N N . THR A 1 663 ? -66.160 -14.445 124.012 1.00 68.94 663 THR A N 1
ATOM 5374 C CA . THR A 1 663 ? -65.863 -13.753 125.282 1.00 68.94 663 THR A CA 1
ATOM 5375 C C . THR A 1 663 ? -66.908 -12.682 125.600 1.00 68.94 663 THR A C 1
ATOM 5377 O O . THR A 1 663 ? -67.469 -12.712 126.690 1.00 68.94 663 THR A O 1
ATOM 5380 N N . LYS A 1 664 ? -67.330 -11.873 124.613 1.00 71.31 664 LYS A N 1
ATOM 5381 C CA . LYS A 1 664 ? -68.422 -10.887 124.782 1.00 71.31 664 LYS A CA 1
ATOM 5382 C C . LYS A 1 664 ? -69.790 -11.472 125.152 1.00 71.31 664 LYS A C 1
ATOM 5384 O O . LYS A 1 664 ? -70.684 -10.726 125.544 1.00 71.31 664 LYS A O 1
ATOM 5389 N N . LYS A 1 665 ? -70.008 -12.780 124.962 1.00 62.97 665 LYS A N 1
ATOM 5390 C CA . LYS A 1 665 ? -71.227 -13.456 125.436 1.00 62.97 665 LYS A CA 1
ATOM 5391 C C . LYS A 1 665 ? -71.111 -13.874 126.898 1.00 62.97 665 LYS A C 1
ATOM 5393 O O . LYS A 1 665 ? -72.108 -13.808 127.602 1.00 62.97 665 LYS A O 1
ATOM 5398 N N . MET A 1 666 ? -69.915 -14.258 127.342 1.00 56.66 666 MET A N 1
ATOM 5399 C CA . MET A 1 666 ? -69.641 -14.586 128.744 1.00 56.66 666 MET A CA 1
ATOM 5400 C C . MET A 1 666 ? -69.665 -13.323 129.618 1.00 56.66 666 MET A C 1
ATOM 5402 O O . MET A 1 666 ? -70.260 -13.337 130.686 1.00 56.66 666 MET A O 1
ATOM 5406 N N . GLU A 1 667 ? -69.139 -12.200 129.117 1.00 59.38 667 GLU A N 1
ATOM 5407 C CA . GLU A 1 667 ? -69.183 -10.881 129.783 1.00 59.38 667 GLU A CA 1
ATOM 5408 C C . GLU A 1 667 ? -70.606 -10.308 129.978 1.00 59.38 667 GLU A C 1
ATOM 5410 O O . GLU A 1 667 ? -70.759 -9.276 130.622 1.00 59.38 667 GLU A O 1
ATOM 5415 N N . LYS A 1 668 ? -71.651 -10.939 129.417 1.00 60.66 668 LYS A N 1
ATOM 5416 C CA . LYS A 1 668 ? -73.048 -10.469 129.479 1.00 60.66 668 LYS A CA 1
ATOM 5417 C C . LYS A 1 668 ? -73.952 -11.228 130.457 1.00 60.66 668 LYS A C 1
ATOM 5419 O O . LYS A 1 668 ? -75.155 -10.976 130.470 1.00 60.66 668 LYS A O 1
ATOM 5424 N N . MET A 1 669 ? -73.407 -12.142 131.257 1.00 54.19 669 MET A N 1
ATOM 5425 C CA . MET A 1 669 ? -74.139 -12.797 132.346 1.00 54.19 669 MET A CA 1
ATOM 5426 C C . MET A 1 669 ? -73.695 -12.198 133.683 1.00 54.19 669 MET A C 1
ATOM 5428 O O . MET A 1 669 ? -72.624 -12.515 134.189 1.00 54.19 669 MET A O 1
ATOM 5432 N N . GLU A 1 670 ? -74.512 -11.303 134.239 1.00 52.50 670 GLU A N 1
ATOM 5433 C CA . GLU A 1 670 ? -74.168 -10.510 135.434 1.00 52.50 670 GLU A CA 1
ATOM 5434 C C . GLU A 1 670 ? -74.382 -11.267 136.760 1.00 52.50 670 GLU A C 1
ATOM 5436 O O . GLU A 1 670 ? -73.932 -10.816 137.814 1.00 52.50 670 GLU A O 1
ATOM 5441 N N . ASN A 1 671 ? -75.043 -12.428 136.721 1.00 54.06 671 ASN A N 1
ATOM 5442 C CA . ASN A 1 671 ? -75.360 -13.243 137.891 1.00 54.06 671 ASN A CA 1
ATOM 5443 C C . ASN A 1 671 ? -74.511 -14.529 137.916 1.00 54.06 671 ASN A C 1
ATOM 5445 O O . ASN A 1 671 ? -74.701 -15.430 137.098 1.00 54.06 671 ASN A O 1
ATOM 5449 N N . TRP A 1 672 ? -73.581 -14.636 138.870 1.00 55.91 672 TRP A N 1
ATOM 5450 C CA . TRP A 1 672 ? -72.664 -15.781 138.980 1.00 55.91 672 TRP A CA 1
ATOM 5451 C C . TRP A 1 672 ? -73.378 -17.113 139.239 1.00 55.91 672 TRP A C 1
ATOM 5453 O O . TRP A 1 672 ? -72.922 -18.141 138.740 1.00 55.91 672 TRP A O 1
ATOM 5463 N N . ASP A 1 673 ? -74.519 -17.103 139.935 1.00 62.44 673 ASP A N 1
ATOM 5464 C CA . ASP A 1 673 ? -75.337 -18.308 140.109 1.00 62.44 673 ASP A CA 1
ATOM 5465 C C . ASP A 1 673 ? -76.016 -18.734 138.799 1.00 62.44 673 ASP A C 1
ATOM 5467 O O . ASP A 1 673 ? -76.222 -19.927 138.590 1.00 62.44 673 ASP A O 1
ATOM 5471 N N . GLU A 1 674 ? -76.326 -17.813 137.881 1.00 64.25 674 GLU A N 1
ATOM 5472 C CA . GLU A 1 674 ? -76.821 -18.173 136.544 1.00 64.25 674 GLU A CA 1
ATOM 5473 C C . GLU A 1 674 ? -75.701 -18.720 135.663 1.00 64.25 674 GLU A C 1
ATOM 5475 O O . GLU A 1 674 ? -75.908 -19.747 135.025 1.00 64.25 674 GLU A O 1
ATOM 5480 N N . VAL A 1 675 ? -74.505 -18.118 135.685 1.00 63.56 675 VAL A N 1
ATOM 5481 C CA . VAL A 1 675 ? -73.324 -18.661 134.984 1.00 63.56 675 VAL A CA 1
ATOM 5482 C C . VAL A 1 675 ? -73.026 -20.082 135.463 1.00 63.56 675 VAL A C 1
ATOM 5484 O O . VAL A 1 675 ? -72.875 -20.990 134.647 1.00 63.56 675 VAL A O 1
ATOM 5487 N N . LEU A 1 676 ? -73.006 -20.302 136.782 1.00 70.06 676 LEU A N 1
ATOM 5488 C CA . LEU A 1 676 ? -72.721 -21.611 137.361 1.00 70.06 676 LEU A CA 1
ATOM 5489 C C . LEU A 1 676 ? -73.856 -22.616 137.105 1.00 70.06 676 LEU A C 1
ATOM 5491 O O . LEU A 1 676 ? -73.576 -23.771 136.792 1.00 70.06 676 LEU A O 1
ATOM 5495 N N . ASN A 1 677 ? -75.131 -22.214 137.187 1.00 71.56 677 ASN A N 1
ATOM 5496 C CA . ASN A 1 677 ? -76.247 -23.106 136.851 1.00 71.56 677 ASN A CA 1
ATOM 5497 C C . ASN A 1 677 ? -76.312 -23.432 135.353 1.00 71.56 677 ASN A C 1
ATOM 5499 O O . ASN A 1 677 ? -76.663 -24.562 135.011 1.00 71.56 677 ASN A O 1
ATOM 5503 N N . GLU A 1 678 ? -75.950 -22.497 134.473 1.00 72.56 678 GLU A N 1
ATOM 5504 C CA . GLU A 1 678 ? -75.877 -22.704 133.025 1.00 72.56 678 GLU A CA 1
ATOM 5505 C C . GLU A 1 678 ? -74.702 -23.619 132.657 1.00 72.56 678 GLU A C 1
ATOM 5507 O O . GLU A 1 678 ? -74.897 -24.580 131.917 1.00 72.56 678 GLU A O 1
ATOM 5512 N N . GLU A 1 679 ? -73.517 -23.435 133.247 1.00 73.12 679 GLU A N 1
ATOM 5513 C CA . GLU A 1 679 ? -72.380 -24.349 133.066 1.00 73.12 679 GLU A CA 1
ATOM 5514 C C . GLU A 1 679 ? -72.697 -25.748 133.628 1.00 73.12 679 GLU A C 1
ATOM 5516 O O . GLU A 1 679 ? -72.478 -26.765 132.966 1.00 73.12 679 GLU A O 1
ATOM 5521 N N . ILE A 1 680 ? -73.337 -25.829 134.801 1.00 75.25 680 ILE A N 1
ATOM 5522 C CA . ILE A 1 680 ? -73.876 -27.081 135.348 1.00 75.25 680 ILE A CA 1
ATOM 5523 C C . ILE A 1 680 ? -74.936 -27.692 134.413 1.00 75.25 680 ILE A C 1
ATOM 5525 O O . ILE A 1 680 ? -75.019 -28.921 134.321 1.00 75.25 680 ILE A O 1
ATOM 5529 N N . ARG A 1 681 ? -75.749 -26.888 133.714 1.00 78.25 681 ARG A N 1
ATOM 5530 C CA . ARG A 1 681 ? -76.740 -27.364 132.734 1.00 78.25 681 ARG A CA 1
ATOM 5531 C C . ARG A 1 681 ? -76.059 -27.892 131.475 1.00 78.25 681 ARG A C 1
ATOM 5533 O O . ARG A 1 681 ? -76.386 -29.003 131.064 1.00 78.25 681 ARG A O 1
ATOM 5540 N N . GLU A 1 682 ? -75.088 -27.178 130.910 1.00 77.06 682 GLU A N 1
ATOM 5541 C CA . GLU A 1 682 ? -74.311 -27.640 129.756 1.00 77.06 682 GLU A CA 1
ATOM 5542 C C . GLU A 1 682 ? -73.543 -28.928 130.080 1.00 77.06 682 GLU A C 1
ATOM 5544 O O . GLU A 1 682 ? -73.611 -29.891 129.317 1.00 77.06 682 GLU A O 1
ATOM 5549 N N . LEU A 1 683 ? -72.899 -29.019 131.248 1.00 77.50 683 LEU A N 1
ATOM 5550 C CA . LEU A 1 683 ? -72.230 -30.241 131.709 1.00 77.50 683 LEU A CA 1
ATOM 5551 C C . LEU A 1 683 ? -73.224 -31.400 131.923 1.00 77.50 683 LEU A C 1
ATOM 5553 O O . LEU A 1 683 ? -72.935 -32.542 131.549 1.00 77.50 683 LEU A O 1
ATOM 5557 N N . LYS A 1 684 ? -74.426 -31.134 132.458 1.00 78.94 684 LYS A N 1
ATOM 5558 C CA . LYS A 1 684 ? -75.511 -32.132 132.549 1.00 78.94 684 LYS A CA 1
ATOM 5559 C C . LYS A 1 684 ? -75.981 -32.585 131.161 1.00 78.94 684 LYS A C 1
ATOM 5561 O O . LYS A 1 684 ? -76.116 -33.793 130.958 1.00 78.94 684 LYS A O 1
ATOM 5566 N N . ASP A 1 685 ? -76.173 -31.681 130.203 1.00 81.12 685 ASP A N 1
ATOM 5567 C CA . ASP A 1 685 ? -76.560 -32.006 128.821 1.00 81.12 685 ASP A CA 1
ATOM 5568 C C . ASP A 1 685 ? -75.460 -32.808 128.098 1.00 81.12 685 ASP A C 1
ATOM 5570 O O . ASP A 1 685 ? -75.740 -33.831 127.463 1.00 81.12 685 ASP A O 1
ATOM 5574 N N . ILE A 1 686 ? -74.188 -32.429 128.269 1.00 82.38 686 ILE A N 1
ATOM 5575 C CA . ILE A 1 686 ? -73.020 -33.159 127.751 1.00 82.38 686 ILE A CA 1
ATOM 5576 C C . ILE A 1 686 ? -72.953 -34.578 128.329 1.00 82.38 686 ILE A C 1
ATOM 5578 O O . ILE A 1 686 ? -72.603 -35.509 127.600 1.00 82.38 686 ILE A O 1
ATOM 5582 N N . LEU A 1 687 ? -73.328 -34.794 129.591 1.00 83.12 687 LEU A N 1
ATOM 5583 C CA . LEU A 1 687 ? -73.355 -36.123 130.216 1.00 83.12 687 LEU A CA 1
ATOM 5584 C C . LEU A 1 687 ? -74.657 -36.909 129.970 1.00 83.12 687 LEU A C 1
ATOM 5586 O O . LEU A 1 687 ? -74.712 -38.105 130.271 1.00 83.12 687 LEU A O 1
ATOM 5590 N N . THR A 1 688 ? -75.691 -36.299 129.389 1.00 87.56 688 THR A N 1
ATOM 5591 C CA . THR A 1 688 ? -77.005 -36.928 129.172 1.00 87.56 688 THR A CA 1
ATOM 5592 C C . THR A 1 688 ? -77.108 -37.600 127.797 1.00 87.56 688 THR A C 1
ATOM 5594 O O . THR A 1 688 ? -76.503 -37.184 126.809 1.00 87.56 688 THR A O 1
ATOM 5597 N N . CYS A 1 689 ? -77.841 -38.714 127.712 1.00 88.56 689 CYS A N 1
ATOM 5598 C CA . CYS A 1 689 ? -77.991 -39.498 126.488 1.00 88.56 689 CYS A CA 1
ATOM 5599 C C . CYS A 1 689 ? -78.766 -38.718 125.404 1.00 88.56 689 CYS A C 1
ATOM 5601 O O . CYS A 1 689 ? -79.968 -38.490 125.574 1.00 88.56 689 CYS A O 1
ATOM 5603 N N . PRO A 1 690 ? -78.173 -38.443 124.222 1.00 85.75 690 PRO A N 1
ATOM 5604 C CA . PRO A 1 690 ? -78.846 -37.675 123.168 1.00 85.75 690 PRO A CA 1
ATOM 5605 C C . PRO A 1 690 ? -80.110 -38.338 122.595 1.00 85.75 690 PRO A C 1
ATOM 5607 O O . PRO A 1 690 ? -80.910 -37.670 121.952 1.00 85.75 690 PRO A O 1
ATOM 5610 N N . SER A 1 691 ? -80.297 -39.648 122.810 1.00 84.56 691 SER A N 1
ATOM 5611 C CA . SER A 1 691 ? -81.446 -40.410 122.297 1.00 84.56 691 SER A CA 1
ATOM 5612 C C . SER A 1 691 ? -82.626 -40.515 123.277 1.00 84.56 691 SER A C 1
ATOM 5614 O O . SER A 1 691 ? -83.636 -41.103 122.898 1.00 84.56 691 SER A O 1
ATOM 5616 N N . CYS A 1 692 ? -82.518 -40.006 124.511 1.00 85.12 692 CYS A N 1
ATOM 5617 C CA . CYS A 1 692 ? -83.675 -39.881 125.416 1.00 85.12 692 CYS A CA 1
ATOM 5618 C C . CYS A 1 692 ? -83.716 -38.598 126.255 1.00 85.12 692 CYS A C 1
ATOM 5620 O O . CYS A 1 692 ? -84.755 -38.336 126.842 1.00 85.12 692 CYS A O 1
ATOM 5622 N N . LYS A 1 693 ? -82.627 -37.818 126.337 1.00 85.19 693 LYS A N 1
ATOM 5623 C CA . LYS A 1 693 ? -82.522 -36.576 127.130 1.00 85.19 693 LYS A CA 1
ATOM 5624 C C . LYS A 1 693 ? -82.856 -36.707 128.633 1.00 85.19 693 LYS A C 1
ATOM 5626 O O . LYS A 1 693 ? -83.091 -35.704 129.289 1.00 85.19 693 LYS A O 1
ATOM 5631 N N . VAL A 1 694 ? -82.851 -37.927 129.181 1.00 85.50 694 VAL A N 1
ATOM 5632 C CA . VAL A 1 694 ? -83.209 -38.208 130.591 1.00 85.50 694 VAL A CA 1
ATOM 5633 C C . VAL A 1 694 ? -82.112 -38.986 131.320 1.00 85.50 694 VAL A C 1
ATOM 5635 O O . VAL A 1 694 ? -81.653 -38.582 132.382 1.00 85.50 694 VAL A O 1
ATOM 5638 N N . ARG A 1 695 ? -81.662 -40.114 130.759 1.00 87.19 695 ARG A N 1
ATOM 5639 C CA . ARG A 1 695 ? -80.621 -40.952 131.379 1.00 87.19 695 ARG A CA 1
ATOM 5640 C C . ARG A 1 695 ? -79.229 -40.444 131.027 1.00 87.19 695 ARG A C 1
ATOM 5642 O O . ARG A 1 695 ? -78.993 -40.058 129.879 1.00 87.19 695 ARG A O 1
ATOM 5649 N N . ARG A 1 696 ? -78.291 -40.529 131.974 1.00 87.25 696 ARG A N 1
ATOM 5650 C CA . ARG A 1 696 ? -76.860 -40.309 131.710 1.00 87.25 696 ARG A CA 1
ATOM 5651 C C . ARG A 1 696 ? -76.325 -41.283 130.658 1.00 87.25 696 ARG A C 1
ATOM 5653 O O . ARG A 1 696 ? -76.873 -42.361 130.436 1.00 87.25 696 ARG A O 1
ATOM 5660 N N . LYS A 1 697 ? -75.254 -40.869 129.992 1.00 90.25 697 LYS A N 1
ATOM 5661 C CA . LYS A 1 697 ? -74.445 -41.699 129.102 1.00 90.25 697 LYS A CA 1
ATOM 5662 C C . LYS A 1 697 ? -73.808 -42.851 129.889 1.00 90.25 697 LYS A C 1
ATOM 5664 O O . LYS A 1 697 ? -73.202 -42.615 130.922 1.00 90.25 697 LYS A O 1
ATOM 5669 N N . ASP A 1 698 ? -73.948 -44.079 129.401 1.00 90.94 698 ASP A N 1
ATOM 5670 C CA . ASP A 1 698 ? -73.325 -45.287 129.973 1.00 90.94 698 ASP A CA 1
ATOM 5671 C C . ASP A 1 698 ? -73.108 -46.407 128.926 1.00 90.94 698 ASP A C 1
ATOM 5673 O O . ASP A 1 698 ? -72.816 -47.551 129.275 1.00 90.94 698 ASP A O 1
ATOM 5677 N N . ALA A 1 699 ? -73.212 -46.083 127.628 1.00 90.06 699 ALA A N 1
ATOM 5678 C CA . ALA A 1 699 ? -73.012 -47.000 126.504 1.00 90.06 699 ALA A CA 1
ATOM 5679 C C . ALA A 1 699 ? -72.266 -46.341 125.335 1.00 90.06 699 ALA A C 1
ATOM 5681 O O . ALA A 1 699 ? -72.706 -45.304 124.839 1.00 90.06 699 ALA A O 1
ATOM 5682 N N . VAL A 1 700 ? -71.213 -46.980 124.818 1.00 91.44 700 VAL A N 1
ATOM 5683 C CA . VAL A 1 700 ? -70.497 -46.547 123.604 1.00 91.44 700 VAL A CA 1
ATOM 5684 C C . VAL A 1 700 ? -70.749 -47.501 122.436 1.00 91.44 700 VAL A C 1
ATOM 5686 O O . VAL A 1 700 ? -70.732 -48.721 122.604 1.00 91.44 700 VAL A O 1
ATOM 5689 N N . LEU A 1 701 ? -70.959 -46.945 121.238 1.00 91.31 701 LEU A N 1
ATOM 5690 C CA . LEU A 1 701 ? -70.898 -47.685 119.976 1.00 91.31 701 LEU A CA 1
ATOM 5691 C C . LEU A 1 701 ? -69.449 -47.784 119.490 1.00 91.31 701 LEU A C 1
ATOM 5693 O O . LEU A 1 701 ? -68.877 -46.779 119.074 1.00 91.31 701 LEU A O 1
ATOM 5697 N N . THR A 1 702 ? -68.869 -48.982 119.473 1.00 88.88 702 THR A N 1
ATOM 5698 C CA . THR A 1 702 ? -67.458 -49.204 119.096 1.00 88.88 702 THR A CA 1
ATOM 5699 C C . THR A 1 702 ? -67.155 -48.797 117.651 1.00 88.88 702 THR A C 1
ATOM 5701 O O . THR A 1 702 ? -66.071 -48.304 117.369 1.00 88.88 702 THR A O 1
ATOM 5704 N N . LYS A 1 703 ? -68.126 -48.934 116.739 1.00 88.38 703 LYS A N 1
ATOM 5705 C CA . LYS A 1 703 ? -67.974 -48.611 115.306 1.00 88.38 703 LYS A CA 1
ATOM 5706 C C . LYS A 1 703 ? -67.939 -47.121 114.961 1.00 88.38 703 LYS A C 1
ATOM 5708 O O . LYS A 1 703 ? -67.602 -46.777 113.834 1.00 88.38 703 LYS A O 1
ATOM 5713 N N . CYS A 1 704 ? -68.343 -46.234 115.869 1.00 90.69 704 CYS A N 1
ATOM 5714 C CA . CYS A 1 704 ? -68.377 -44.790 115.595 1.00 90.69 704 CYS A CA 1
ATOM 5715 C C . CYS A 1 704 ? -68.125 -43.904 116.823 1.00 90.69 704 CYS A C 1
ATOM 5717 O O . CYS A 1 704 ? -68.373 -42.702 116.762 1.00 90.69 704 CYS A O 1
ATOM 5719 N N . PHE A 1 705 ? -67.691 -44.505 117.935 1.00 89.50 705 PHE A N 1
ATOM 5720 C CA . PHE A 1 705 ? -67.378 -43.888 119.231 1.00 89.50 705 PHE A CA 1
ATOM 5721 C C . PHE A 1 705 ? -68.457 -42.944 119.796 1.00 89.50 705 PHE A C 1
ATOM 5723 O O . PHE A 1 705 ? -68.205 -42.136 120.688 1.00 89.50 705 PHE A O 1
ATOM 5730 N N . HIS A 1 706 ? -69.697 -43.065 119.315 1.00 92.00 706 HIS A N 1
ATOM 5731 C CA . HIS A 1 706 ? -70.820 -42.265 119.785 1.00 92.00 706 HIS A CA 1
ATOM 5732 C C . HIS A 1 706 ? -71.458 -42.871 121.035 1.00 92.00 706 HIS A C 1
ATOM 5734 O O . HIS A 1 706 ? -71.710 -44.076 121.104 1.00 92.00 706 HIS A O 1
ATOM 5740 N N . VAL A 1 707 ? -71.734 -42.001 122.009 1.00 91.69 707 VAL A N 1
ATOM 5741 C CA . VAL A 1 707 ? -72.105 -42.383 123.373 1.00 91.69 707 VAL A CA 1
ATOM 5742 C C . VAL A 1 707 ? -73.566 -42.045 123.686 1.00 91.69 707 VAL A C 1
ATOM 5744 O O . VAL A 1 707 ? -74.028 -40.918 123.481 1.00 91.69 707 VAL A O 1
ATOM 5747 N N . PHE A 1 708 ? -74.277 -43.031 124.230 1.00 92.31 708 PHE A N 1
ATOM 5748 C CA . PHE A 1 708 ? -75.696 -43.016 124.589 1.00 92.31 708 PHE A CA 1
ATOM 5749 C C . PHE A 1 708 ? -75.897 -43.699 125.956 1.00 92.31 708 PHE A C 1
ATOM 5751 O O . PHE A 1 708 ? -74.926 -43.937 126.669 1.00 92.31 708 PHE A O 1
ATOM 5758 N N . CYS A 1 709 ? -77.140 -44.007 126.340 1.00 92.69 709 CYS A N 1
ATOM 5759 C CA . CYS A 1 709 ? -77.418 -44.894 127.471 1.00 92.69 709 CYS A CA 1
ATOM 5760 C C . CYS A 1 709 ? -77.725 -46.323 126.997 1.00 92.69 709 CYS A C 1
ATOM 5762 O O . CYS A 1 709 ? -78.264 -46.522 125.903 1.00 92.69 709 CYS A O 1
ATOM 5764 N N . MET A 1 710 ? -77.407 -47.313 127.830 1.00 91.12 710 MET A N 1
ATOM 5765 C CA . MET A 1 710 ? -77.526 -48.742 127.553 1.00 91.12 710 MET A CA 1
ATOM 5766 C C . MET A 1 710 ? -78.957 -49.156 127.235 1.00 91.12 710 MET A C 1
ATOM 5768 O O . MET A 1 710 ? -79.145 -50.011 126.376 1.00 91.12 710 MET A O 1
ATOM 5772 N N . GLU A 1 711 ? -79.958 -48.539 127.862 1.00 89.94 711 GLU A N 1
ATOM 5773 C CA . GLU A 1 711 ? -81.365 -48.811 127.552 1.00 89.94 711 GLU A CA 1
ATOM 5774 C C . GLU A 1 711 ? -81.719 -48.342 126.137 1.00 89.94 711 GLU A C 1
ATOM 5776 O O . GLU A 1 711 ? -82.210 -49.135 125.342 1.00 89.94 711 GLU A O 1
ATOM 5781 N N . CYS A 1 712 ? -81.357 -47.114 125.742 1.00 90.25 712 CYS A N 1
ATOM 5782 C CA . CYS A 1 712 ? -81.573 -46.654 124.362 1.00 90.25 712 CYS A CA 1
ATOM 5783 C C . CYS A 1 712 ? -80.828 -47.508 123.322 1.00 90.25 712 CYS A C 1
ATOM 5785 O O . CYS A 1 712 ? -81.315 -47.657 122.200 1.00 90.25 712 CYS A O 1
ATOM 5787 N N . MET A 1 713 ? -79.671 -48.076 123.678 1.00 90.31 713 MET A N 1
ATOM 5788 C CA . MET A 1 713 ? -78.926 -48.984 122.802 1.00 90.31 713 MET A CA 1
ATOM 5789 C C . MET A 1 713 ? -79.565 -50.376 122.710 1.00 90.31 713 MET A C 1
ATOM 5791 O O . MET A 1 713 ? -79.773 -50.861 121.597 1.00 90.31 713 MET A O 1
ATOM 5795 N N . LYS A 1 714 ? -79.947 -50.979 123.846 1.00 88.56 714 LYS A N 1
ATOM 5796 C CA . LYS A 1 714 ? -80.691 -52.247 123.911 1.00 88.56 714 LYS A CA 1
ATOM 5797 C C . LYS A 1 714 ? -82.014 -52.158 123.156 1.00 88.56 714 LYS A C 1
ATOM 5799 O O . LYS A 1 714 ? -82.197 -52.882 122.181 1.00 88.56 714 LYS A O 1
ATOM 5804 N N . THR A 1 715 ? -82.863 -51.184 123.487 1.00 89.81 715 THR A N 1
ATOM 5805 C CA . THR A 1 715 ? -84.175 -51.014 122.850 1.00 89.81 715 THR A CA 1
ATOM 5806 C C . THR A 1 715 ? -84.051 -50.812 121.337 1.00 89.81 715 THR A C 1
ATOM 5808 O O . THR A 1 715 ? -84.839 -51.380 120.584 1.00 89.81 715 THR A O 1
ATOM 5811 N N . ARG A 1 716 ? -83.044 -50.075 120.837 1.00 88.38 716 ARG A N 1
ATOM 5812 C CA . ARG A 1 716 ? -82.792 -49.967 119.381 1.00 88.38 716 ARG A CA 1
ATOM 5813 C C . ARG A 1 716 ? -82.287 -51.266 118.747 1.00 88.38 716 ARG A C 1
ATOM 5815 O O . ARG A 1 716 ? -82.598 -51.521 117.584 1.00 88.38 716 ARG A O 1
ATOM 5822 N N . TYR A 1 717 ? -81.526 -52.083 119.471 1.00 87.94 717 TYR A N 1
ATOM 5823 C CA . TYR A 1 717 ? -81.069 -53.385 118.985 1.00 87.94 717 TYR A CA 1
ATOM 5824 C C . TYR A 1 717 ? -82.210 -54.418 118.908 1.00 87.94 717 TYR A C 1
ATOM 5826 O O . TYR A 1 717 ? -82.333 -55.132 117.903 1.00 87.94 717 TYR A O 1
ATOM 5834 N N . GLU A 1 718 ? -83.053 -54.445 119.944 1.00 90.25 718 GLU A N 1
ATOM 5835 C CA . GLU A 1 718 ? -84.222 -55.316 120.130 1.00 90.25 718 GLU A CA 1
ATOM 5836 C C . GLU A 1 718 ? -85.338 -54.979 119.128 1.00 90.25 718 GLU A C 1
ATOM 5838 O O . GLU A 1 718 ? -85.751 -55.840 118.353 1.00 90.25 718 GLU A O 1
ATOM 5843 N N . THR A 1 719 ? -85.727 -53.700 119.015 1.00 87.06 719 THR A N 1
ATOM 5844 C CA . THR A 1 719 ? -86.713 -53.204 118.022 1.00 87.06 719 THR A CA 1
ATOM 5845 C C . THR A 1 719 ? -86.201 -53.206 116.571 1.00 87.06 719 THR A C 1
ATOM 5847 O O . THR A 1 719 ? -86.800 -52.591 115.690 1.00 87.06 719 THR A O 1
ATOM 5850 N N . ARG A 1 720 ? -85.066 -53.869 116.302 1.00 84.06 720 ARG A N 1
ATOM 5851 C CA . ARG A 1 720 ? -84.370 -53.966 115.004 1.00 84.06 720 ARG A CA 1
ATOM 5852 C C . ARG A 1 720 ? -83.948 -52.622 114.373 1.00 84.06 720 ARG A C 1
ATOM 5854 O O . ARG A 1 720 ? -83.362 -52.629 113.291 1.00 84.06 720 ARG A O 1
ATOM 5861 N N . ARG A 1 721 ? -84.120 -51.477 115.050 1.00 84.56 721 ARG A N 1
ATOM 5862 C CA . ARG A 1 721 ? -83.681 -50.125 114.623 1.00 84.56 721 ARG A CA 1
ATOM 5863 C C . ARG A 1 721 ? -82.168 -49.907 114.826 1.00 84.56 721 ARG A C 1
ATOM 5865 O O . ARG A 1 721 ? -81.723 -48.935 115.438 1.00 84.56 721 ARG A O 1
ATOM 5872 N N . ARG A 1 722 ? -81.374 -50.825 114.268 1.00 90.38 722 ARG A N 1
ATOM 5873 C CA . ARG A 1 722 ? -79.925 -51.049 114.454 1.00 90.38 722 ARG A CA 1
ATOM 5874 C C . ARG A 1 722 ? -79.005 -50.026 113.758 1.00 90.38 722 ARG A C 1
ATOM 5876 O O . ARG A 1 722 ? -78.013 -50.391 113.129 1.00 90.38 722 ARG A O 1
ATOM 5883 N N . LYS A 1 723 ? -79.332 -48.734 113.861 1.00 89.69 723 LYS A N 1
ATOM 5884 C CA . LYS A 1 723 ? -78.524 -47.612 113.348 1.00 89.69 723 LYS A CA 1
ATOM 5885 C C . LYS A 1 723 ? -78.245 -46.570 114.434 1.00 89.69 723 LYS A C 1
ATOM 5887 O O . LYS A 1 723 ? -79.123 -46.240 115.241 1.00 89.69 723 LYS A O 1
ATOM 5892 N N . CYS A 1 724 ? -77.015 -46.056 114.446 1.00 90.44 724 CYS A N 1
ATOM 5893 C CA . CYS A 1 724 ? -76.526 -45.068 115.403 1.00 90.44 724 CYS A CA 1
ATOM 5894 C C . CYS A 1 724 ? -77.409 -43.804 115.399 1.00 90.44 724 CYS A C 1
ATOM 5896 O O . CYS A 1 724 ? -77.566 -43.199 114.337 1.00 90.44 724 CYS A O 1
ATOM 5898 N N . PRO A 1 725 ? -77.923 -43.343 116.558 1.00 88.19 725 PRO A N 1
ATOM 5899 C CA . PRO A 1 725 ? -78.758 -42.143 116.630 1.00 88.19 725 PRO A CA 1
ATOM 5900 C C . PRO A 1 725 ? -78.110 -40.851 116.103 1.00 88.19 725 PRO A C 1
ATOM 5902 O O . PRO A 1 725 ? -78.846 -39.933 115.764 1.00 88.19 725 PRO A O 1
ATOM 5905 N N . LYS A 1 726 ? -76.768 -40.757 116.057 1.00 88.19 726 LYS A N 1
ATOM 5906 C CA . LYS A 1 726 ? -76.033 -39.524 115.702 1.00 88.19 726 LYS A CA 1
ATOM 5907 C C . LYS A 1 726 ? -75.404 -39.522 114.301 1.00 88.19 726 LYS A C 1
ATOM 5909 O O . LYS A 1 726 ? -75.249 -38.456 113.723 1.00 88.19 726 LYS A O 1
ATOM 5914 N N . CYS A 1 727 ? -75.033 -40.681 113.752 1.00 89.75 727 CYS A N 1
ATOM 5915 C CA . CYS A 1 727 ? -74.389 -40.775 112.428 1.00 89.75 727 CYS A CA 1
ATOM 5916 C C . CYS A 1 727 ? -74.970 -41.862 111.510 1.00 89.75 727 CYS A C 1
ATOM 5918 O O . CYS A 1 727 ? -74.381 -42.175 110.482 1.00 89.75 727 CYS A O 1
ATOM 5920 N N . ASN A 1 728 ? -76.097 -42.478 111.884 1.00 86.94 728 ASN A N 1
ATOM 5921 C CA . ASN A 1 728 ? -76.814 -43.500 111.107 1.00 86.94 728 ASN A CA 1
ATOM 5922 C C . ASN A 1 728 ? -76.026 -44.797 110.775 1.00 86.94 728 ASN A C 1
ATOM 5924 O O . ASN A 1 728 ? -76.580 -45.707 110.161 1.00 86.94 728 ASN A O 1
ATOM 5928 N N . ALA A 1 729 ? -74.768 -44.926 111.216 1.00 87.81 729 ALA A N 1
ATOM 5929 C CA . ALA A 1 729 ? -73.941 -46.123 111.043 1.00 87.81 729 ALA A CA 1
ATOM 5930 C C . ALA A 1 729 ? -74.592 -47.373 111.667 1.00 87.81 729 ALA A C 1
ATOM 5932 O O . ALA A 1 729 ? -75.139 -47.307 112.772 1.00 87.81 729 ALA A O 1
ATOM 5933 N N . ALA A 1 730 ? -74.539 -48.508 110.967 1.00 87.88 730 ALA A N 1
ATOM 5934 C CA . ALA A 1 730 ? -75.176 -49.754 111.393 1.00 87.88 730 ALA A CA 1
ATOM 5935 C C . ALA A 1 730 ? -74.373 -50.490 112.483 1.00 87.88 730 ALA A C 1
ATOM 5937 O O . ALA A 1 730 ? -73.140 -50.495 112.454 1.00 87.88 730 ALA A O 1
ATOM 5938 N N . PHE A 1 731 ? -75.069 -51.137 113.425 1.00 90.31 731 PHE A N 1
ATOM 5939 C CA . PHE A 1 731 ? -74.447 -51.835 114.557 1.00 90.31 731 PHE A CA 1
ATOM 5940 C C . PHE A 1 731 ? -75.159 -53.155 114.919 1.00 90.31 731 PHE A C 1
ATOM 5942 O O . PHE A 1 731 ? -76.381 -53.266 114.845 1.00 90.31 731 PHE A O 1
ATOM 5949 N N . GLY A 1 732 ? -74.387 -54.170 115.303 1.00 86.62 732 GLY A N 1
ATOM 5950 C CA . GLY A 1 732 ? -74.836 -55.488 115.756 1.00 86.62 732 GLY A CA 1
ATOM 5951 C C . GLY A 1 732 ? -74.693 -55.692 117.270 1.00 86.62 732 GLY A C 1
ATOM 5952 O O . GLY A 1 732 ? -74.403 -54.754 118.010 1.00 86.62 732 GLY A O 1
ATOM 5953 N N . ALA A 1 733 ? -74.879 -56.936 117.727 1.00 84.56 733 ALA A N 1
ATOM 5954 C CA . ALA A 1 733 ? -74.884 -57.301 119.151 1.00 84.56 733 ALA A CA 1
ATOM 5955 C C . ALA A 1 733 ? -73.600 -56.898 119.900 1.00 84.56 733 ALA A C 1
ATOM 5957 O O . ALA A 1 733 ? -73.663 -56.401 121.018 1.00 84.56 733 ALA A O 1
ATOM 5958 N N . ASN A 1 734 ? -72.442 -57.080 119.261 1.00 85.31 734 ASN A N 1
ATOM 5959 C CA . ASN A 1 734 ? -71.127 -56.887 119.883 1.00 85.31 734 ASN A CA 1
ATOM 5960 C C . ASN A 1 734 ? -70.593 -55.445 119.742 1.00 85.31 734 ASN A C 1
ATOM 5962 O O . ASN A 1 734 ? -69.520 -55.132 120.264 1.00 85.31 734 ASN A O 1
ATOM 5966 N N . ASP A 1 735 ? -71.324 -54.582 119.024 1.00 87.75 735 ASP A N 1
ATOM 5967 C CA . ASP A 1 735 ? -70.888 -53.235 118.632 1.00 87.75 735 ASP A CA 1
ATOM 5968 C C . ASP A 1 735 ? -71.291 -52.138 119.632 1.00 87.75 735 ASP A C 1
ATOM 5970 O O . ASP A 1 735 ? -70.883 -50.988 119.471 1.00 87.75 735 ASP A O 1
ATOM 5974 N N . TYR A 1 736 ? -72.090 -52.454 120.657 1.00 89.88 736 TYR A N 1
ATOM 5975 C CA . TYR A 1 736 ? -72.394 -51.542 121.762 1.00 89.88 736 TYR A CA 1
ATOM 5976 C C . TYR A 1 736 ? -71.923 -52.143 123.085 1.00 89.88 736 TYR A C 1
ATOM 5978 O O . TYR A 1 736 ? -72.199 -53.302 123.391 1.00 89.88 736 TYR A O 1
ATOM 5986 N N . ARG A 1 737 ? -71.189 -51.359 123.877 1.00 88.88 737 ARG A N 1
ATOM 5987 C CA . ARG A 1 737 ? -70.627 -51.798 125.162 1.00 88.88 737 ARG A CA 1
ATOM 5988 C C . ARG A 1 737 ? -70.987 -50.817 126.264 1.00 88.88 737 ARG A C 1
ATOM 5990 O O . ARG A 1 737 ? -70.962 -49.606 126.045 1.00 88.88 737 ARG A O 1
ATOM 5997 N N . ARG A 1 738 ? -71.297 -51.349 127.450 1.00 90.19 738 ARG A N 1
ATOM 5998 C CA . ARG A 1 738 ? -71.432 -50.544 128.666 1.00 90.19 738 ARG A CA 1
ATOM 5999 C C . ARG A 1 738 ? -70.079 -49.904 128.972 1.00 90.19 738 ARG A C 1
ATOM 6001 O O . ARG A 1 738 ? -69.057 -50.584 128.937 1.00 90.19 738 ARG A O 1
ATOM 6008 N N . MET A 1 739 ? -70.098 -48.613 129.267 1.00 86.06 739 MET A N 1
ATOM 6009 C CA . MET A 1 739 ? -68.948 -47.865 129.762 1.00 86.06 739 MET A CA 1
ATOM 6010 C C . MET A 1 739 ? -69.252 -47.363 131.170 1.00 86.06 739 MET A C 1
ATOM 6012 O O . MET A 1 739 ? -70.400 -47.053 131.492 1.00 86.06 739 MET A O 1
ATOM 6016 N N . TYR A 1 740 ? -68.218 -47.311 131.996 1.00 81.31 740 TYR A N 1
ATOM 6017 C CA . TYR A 1 740 ? -68.284 -46.842 133.371 1.00 81.31 740 TYR A CA 1
ATOM 6018 C C . TYR A 1 740 ? -67.475 -45.550 133.454 1.00 81.31 740 TYR A C 1
ATOM 6020 O O . TYR A 1 740 ? -66.375 -45.485 132.909 1.00 81.31 740 TYR A O 1
ATOM 6028 N N . PHE A 1 741 ? -68.034 -44.530 134.100 1.00 73.31 741 PHE A N 1
ATOM 6029 C CA . PHE A 1 741 ? -67.266 -43.367 134.524 1.00 73.31 741 PHE A CA 1
ATOM 6030 C C . PHE A 1 741 ? -66.724 -43.655 135.925 1.00 73.31 741 PHE A C 1
ATOM 6032 O O . PHE A 1 741 ? -67.493 -44.059 136.799 1.00 73.31 741 PHE A O 1
ATOM 6039 N N . THR A 1 742 ? -65.416 -43.479 136.086 1.00 55.47 742 THR A N 1
ATOM 6040 C CA . THR A 1 742 ? -64.685 -43.452 137.360 1.00 55.47 742 THR A CA 1
ATOM 6041 C C . THR A 1 742 ? -64.377 -42.008 137.707 1.00 55.47 742 THR A C 1
ATOM 6043 O O . THR A 1 742 ? -63.806 -41.352 136.804 1.00 55.47 742 THR A O 1
#

pLDDT: mean 79.48, std 18.88, range [29.55, 97.44]

Organism: Brugia malayi (NCBI:txid6279)

InterPro domains:
  IPR001841 Zinc finger, RING-type [PS50089] (689-728)
  IPR001841 Zinc finger, RING-type [SM00184] (689-727)
  IPR013083 Zinc finger, RING/FYVE/PHD-type [G3DSA:3.30.40.10] (670-742)
  IPR013956 E3 ubiquitin ligase Bre1 [PTHR23163] (22-741)
  IPR017907 Zinc finger, RING-type, conserved site [PS00518] (704-713)
  IPR018957 Zinc finger, C3HC4 RING-type [PF00097] (689-727)
  IPR058642 BRE1A/B-like domain [PF26052] (195-342)
  IPR059244 BRE1 E3 ubiquitin ligase [PF08647] (495-589)

Radius of gyration: 108.96 Å; chains: 1; bounding box: 195×100×325 Å